Protein AF-A0A7X7F1W3-F1 (afdb_monomer_lite)

Radius of gyration: 32.69 Å; chains: 1; bounding box: 135×84×78 Å

Secondary structure (DSSP, 8-state):
---------PPPPPPP----------------------------------------------------------PPP------PPP---PPP----HHHHHGGGTEEEEES---THHHHTTHHHHHHHHH---EEE--HHHHHHHHHS-STTHHHHHHHHHTT--HHHHHHHHHHHHHHHHHHHHHHHHHHTTTSS-EEEEEPPGGGTT-HHHHHHHHHHHHHHH--TTEEEEEE-SHHHHHHHHHHHHHT--EEEEEE-SHHHHHHHHHHHHHHHHHHHTTT---TT--EEEEEE-HHHHHHHHHHHHHHHHH-STTHHHHHHHTTTHHHHHHHHHHHHHHHHHSHHHHHHHHTTTPPP-EEEEES-S--STTS-TTTTTGGG--TTEEEEE-HHHHHHHHHH------TTSSHHHHHHHHHTHHHHT--HHHHHHHHHHHHHHHHHHHHHHHHHHHHHHHHTT-

Foldseek 3Di:
DDDDDDDDDDDDDDDDDDDDDDDDDDDDDDDDDDDDDDDDDDDDDDDDDDDDDDDDDDDDDDDDDDDDDDDDDDDDDDDDDPPDDDPPDDPPDPQQLQLCLVVQAAAEAAAAFAQVCLVVVVLVCCCVRRVHFEYEYALLRVLCRVVVDCNCQVLLLVCLVVVDALVRSSLVVVLVRQLSQLVSLVVVCVVVLNLTSAYEDEDALVCLQPLVSRLVRLVVSCVSSVHLRYAYEHELDPSRLNNLLQCLLVLGAHEYDLAAALVSLLSNQVSNVNSLVNNVVVVHAALSREYAYAHEAQLLLVLCQVLLVVDLVVDDDCNVVSVLLRPCQRLLRLLVSVVSQCVCCPDPNCVVVVVSNHDHHAYEYPNQAHDDPVDDRRSSPAQQRHRRHYYHDYPVSSVSCSVDNDDDHRSNPPNVSSVSSVVCQVVSVHDSVVSSVVSSVVVSVVRNVSNVSSSVVSVVSSVVSD

pLDDT: mean 84.27, std 24.15, range [27.84, 98.94]

Sequence (466 aa):
MIGADGRRRESPRPTPHPGTTGPRTISRSIARTSPSSHSGNQGESTTETRAESNGPSGRPTASSLSLTEKRRTVRPPKAATSKRPLRERRPPVKVNSLRTLSTFGQSVWLDFIRRGMFASGELQRMIDRDGISGITSNPAIFEKAINGSDDYRDAIQELAAAGKNNLEIYEALVIEDVRTAADFFEPTYFRTEARDGYVSLEVSPRLAHDADGTVDEARRLWGAVDRPNIMIKVPATVAGLSAIETLIAEGINVNVTLLFSLERYRQSAEAYLAGLRRRVKKGLPVERVASVASFFLSRIDTAIDPVLEELIAGGGEKADSAGNVLGKTAVACAKVAYQIYGGVFGVNRFADLAASDAETQRLLWASTSTKNPAYSDVMYVEPLIGPETVNTLPMDTLDAYRDHGSPAARLEQDLDEARRVLDALPELGIDLDEVTRRLEDEGIQKFIDPFDRLLDSLEKHRAAAL

Structure (mmCIF, N/CA/C/O backbone):
data_AF-A0A7X7F1W3-F1
#
_entry.id   AF-A0A7X7F1W3-F1
#
loop_
_atom_site.group_PDB
_atom_site.id
_atom_site.type_symbol
_atom_site.label_atom_id
_atom_site.label_alt_id
_atom_site.label_comp_id
_atom_site.label_asym_id
_atom_site.label_entity_id
_atom_site.label_seq_id
_atom_site.pdbx_PDB_ins_code
_atom_site.Cartn_x
_atom_site.Cartn_y
_atom_site.Cartn_z
_atom_site.occupancy
_atom_site.B_iso_or_equiv
_atom_site.auth_seq_id
_atom_site.auth_comp_id
_atom_site.auth_asym_id
_atom_site.auth_atom_id
_atom_site.pdbx_PDB_model_num
ATOM 1 N N . MET A 1 1 ? -54.681 -16.478 -40.300 1.00 34.94 1 MET A N 1
ATOM 2 C CA . MET A 1 1 ? -55.848 -16.895 -39.488 1.00 34.94 1 MET A CA 1
ATOM 3 C C . MET A 1 1 ? -55.603 -16.429 -38.060 1.00 34.94 1 MET A C 1
ATOM 5 O O . MET A 1 1 ? -54.459 -16.537 -37.661 1.00 34.94 1 MET A O 1
ATOM 9 N N . ILE A 1 2 ? -56.635 -15.901 -37.380 1.00 37.09 2 ILE A N 1
ATOM 10 C CA . ILE A 1 2 ? -56.846 -15.803 -35.910 1.00 37.09 2 ILE A CA 1
ATOM 11 C C . ILE A 1 2 ? -55.592 -15.539 -35.032 1.00 37.09 2 ILE A C 1
ATOM 13 O O . ILE A 1 2 ? -54.713 -16.381 -34.950 1.00 37.09 2 ILE A O 1
ATOM 17 N N . GLY A 1 3 ? -55.473 -14.466 -34.248 1.00 34.34 3 GLY A N 1
ATOM 18 C CA . GLY A 1 3 ? -56.382 -13.349 -33.967 1.00 34.34 3 GLY A CA 1
ATOM 19 C C . GLY A 1 3 ? -56.033 -12.740 -32.599 1.00 34.34 3 GLY A C 1
ATOM 20 O O . GLY A 1 3 ? -55.846 -13.484 -31.643 1.00 34.34 3 GLY A O 1
ATOM 21 N N . ALA A 1 4 ? -55.932 -11.411 -32.498 1.00 36.31 4 ALA A N 1
ATOM 22 C CA . A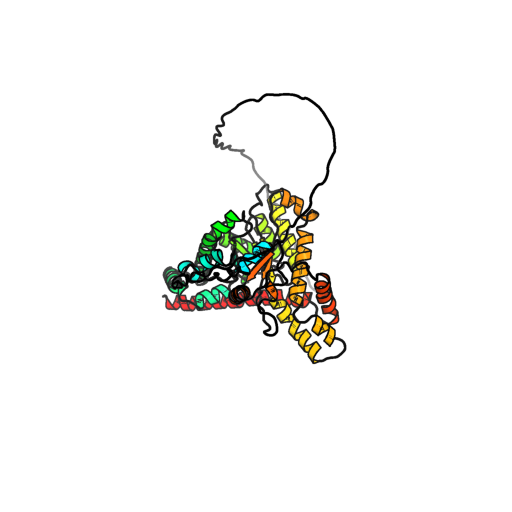LA A 1 4 ? -55.661 -10.715 -31.237 1.00 36.31 4 ALA A CA 1
ATOM 23 C C . ALA A 1 4 ? -56.363 -9.344 -31.213 1.00 36.31 4 ALA A C 1
ATOM 25 O O . ALA A 1 4 ? -55.936 -8.403 -31.877 1.00 36.31 4 ALA A O 1
ATOM 26 N N . ASP A 1 5 ? -57.447 -9.257 -30.443 1.00 43.50 5 ASP A N 1
ATOM 27 C CA . ASP A 1 5 ? -58.094 -8.015 -29.999 1.00 43.50 5 ASP A CA 1
ATOM 28 C C . ASP A 1 5 ? -57.792 -7.846 -28.497 1.00 43.50 5 ASP A C 1
ATOM 30 O O . ASP A 1 5 ? -57.661 -8.849 -27.793 1.00 43.50 5 ASP A O 1
ATOM 34 N N . GLY A 1 6 ? -57.623 -6.619 -27.986 1.00 33.78 6 GLY A N 1
ATOM 35 C CA . GLY A 1 6 ? -57.019 -6.477 -26.649 1.00 33.78 6 GLY A CA 1
ATOM 36 C C . GLY A 1 6 ? -56.830 -5.109 -25.985 1.00 33.78 6 GLY A C 1
ATOM 37 O O . GLY A 1 6 ? -56.220 -5.085 -24.928 1.00 33.78 6 GLY A O 1
ATOM 38 N N . ARG A 1 7 ? -57.394 -4.013 -26.514 1.00 37.34 7 ARG A N 1
ATOM 39 C CA . ARG A 1 7 ? -57.691 -2.740 -25.795 1.00 37.34 7 ARG A CA 1
ATOM 40 C C . ARG A 1 7 ? -56.545 -1.942 -25.126 1.00 37.34 7 ARG A C 1
ATOM 42 O O . ARG A 1 7 ? -55.823 -2.382 -24.242 1.00 37.34 7 ARG A O 1
ATOM 49 N N . ARG A 1 8 ? -56.535 -0.642 -25.443 1.00 41.25 8 ARG A N 1
ATOM 50 C CA . ARG A 1 8 ? -55.786 0.418 -24.743 1.00 41.25 8 ARG A CA 1
ATOM 51 C C . ARG A 1 8 ? -56.217 0.559 -23.273 1.00 41.25 8 ARG A C 1
ATOM 53 O O . ARG A 1 8 ? -57.403 0.433 -22.967 1.00 41.25 8 ARG A O 1
ATOM 60 N N . ARG A 1 9 ? -55.290 0.985 -22.408 1.00 38.06 9 ARG A N 1
ATOM 61 C CA . ARG A 1 9 ? -55.582 1.744 -21.178 1.00 38.06 9 ARG A CA 1
ATOM 62 C C . ARG A 1 9 ? -54.619 2.924 -21.070 1.00 38.06 9 ARG A C 1
ATOM 64 O O . ARG A 1 9 ? -53.421 2.753 -21.262 1.00 38.06 9 ARG A O 1
ATOM 71 N N . GLU A 1 10 ? -55.164 4.102 -20.796 1.00 37.44 10 GLU A N 1
ATOM 72 C CA . GLU A 1 10 ? -54.411 5.347 -20.621 1.00 37.44 10 GLU A CA 1
ATOM 73 C C . GLU A 1 10 ? -54.041 5.569 -19.148 1.00 37.44 10 GLU A C 1
ATOM 75 O O . GLU A 1 10 ? -54.727 5.100 -18.237 1.00 37.44 10 GLU A O 1
ATOM 80 N N . SER A 1 11 ? -52.943 6.290 -18.922 1.00 35.38 11 SER A N 1
ATOM 81 C CA . SER A 1 11 ? -52.395 6.588 -17.596 1.00 35.38 11 SER A CA 1
ATOM 82 C C . SER A 1 11 ? -53.192 7.681 -16.866 1.00 35.38 11 SER A C 1
ATOM 84 O O . SER A 1 11 ? -53.488 8.713 -17.473 1.00 35.38 11 SER A O 1
ATOM 86 N N . PRO A 1 12 ? -53.468 7.552 -15.555 1.00 42.91 12 PRO A N 1
ATOM 87 C CA . PRO A 1 12 ? -54.041 8.641 -14.771 1.00 42.91 12 PRO A CA 1
ATOM 88 C C . PRO A 1 12 ? -52.969 9.677 -14.385 1.00 42.91 12 PRO A C 1
ATOM 90 O O . PRO A 1 12 ? -51.910 9.335 -13.860 1.00 42.91 12 PRO A O 1
ATOM 93 N N . ARG A 1 13 ? -53.265 10.965 -14.602 1.00 40.00 13 ARG A N 1
ATOM 94 C CA . ARG A 1 13 ? -52.515 12.087 -14.005 1.00 40.00 13 ARG A CA 1
ATOM 95 C C . ARG A 1 13 ? -52.931 12.274 -12.535 1.00 40.00 13 ARG A C 1
ATOM 97 O O . ARG A 1 13 ? -54.117 12.116 -12.247 1.00 40.00 13 ARG A O 1
ATOM 104 N N . PRO A 1 14 ? -52.029 12.684 -11.626 1.00 44.28 14 PRO A N 1
ATOM 105 C CA . PRO A 1 14 ? -52.404 13.066 -10.267 1.00 44.28 14 PRO A CA 1
ATOM 106 C C . PRO A 1 14 ? -53.002 14.484 -10.213 1.00 44.28 14 PRO A C 1
ATOM 108 O O . PRO A 1 14 ? -52.581 15.387 -10.939 1.00 44.28 14 PRO A O 1
ATOM 111 N N . THR A 1 15 ? -53.975 14.684 -9.324 1.00 41.62 15 THR A N 1
ATOM 112 C CA . THR A 1 15 ? -54.612 15.977 -9.020 1.00 41.62 15 THR A CA 1
ATOM 113 C C . THR A 1 15 ? -53.850 16.758 -7.936 1.00 41.62 15 THR A C 1
ATOM 115 O O . THR A 1 15 ? -53.389 16.135 -6.979 1.00 41.62 15 THR A O 1
ATOM 118 N N . PRO A 1 16 ? -53.750 18.100 -8.014 1.00 47.12 16 PRO A N 1
ATOM 119 C CA . PRO A 1 16 ? -53.090 18.933 -7.002 1.00 47.12 16 PRO A CA 1
ATOM 120 C C . PRO A 1 16 ? -54.060 19.501 -5.945 1.00 47.12 16 PRO A C 1
ATOM 122 O O . PRO A 1 16 ? -55.249 19.615 -6.231 1.00 47.12 16 PRO A O 1
ATOM 125 N N . HIS A 1 17 ? -53.515 19.911 -4.781 1.00 36.72 17 HIS A N 1
ATOM 126 C CA . HIS A 1 17 ? -53.921 21.005 -3.850 1.00 36.72 17 HIS A CA 1
ATOM 127 C C . HIS A 1 17 ? -53.679 20.637 -2.360 1.00 36.72 17 HIS A C 1
ATOM 129 O O . HIS A 1 17 ? -53.724 19.453 -2.037 1.00 36.72 17 HIS A O 1
ATOM 135 N N . PRO A 1 18 ? -53.546 21.604 -1.416 1.00 44.59 18 PRO A N 1
ATOM 136 C CA . PRO A 1 18 ? -53.072 22.993 -1.553 1.00 44.59 18 PRO A CA 1
ATOM 137 C C . PRO A 1 18 ? -52.084 23.474 -0.446 1.00 44.59 18 PRO A C 1
ATOM 139 O O . PRO A 1 18 ? -52.098 23.004 0.683 1.00 44.59 18 PRO A O 1
ATOM 142 N N . GLY A 1 19 ? -51.325 24.536 -0.748 1.00 30.75 19 GLY A N 1
ATOM 143 C CA . GLY A 1 19 ? -51.263 25.751 0.095 1.00 30.75 19 GLY A CA 1
ATOM 144 C C . GLY A 1 19 ? -50.607 25.757 1.495 1.00 30.75 19 GLY A C 1
ATOM 145 O O . GLY A 1 19 ? -51.293 25.653 2.501 1.00 30.75 19 GLY A O 1
ATOM 146 N N . THR A 1 20 ? -49.327 26.155 1.531 1.00 34.41 20 THR A N 1
ATOM 147 C CA . THR A 1 20 ? -48.763 27.246 2.381 1.00 34.41 20 THR A CA 1
ATOM 148 C C . THR A 1 20 ? -48.999 27.320 3.905 1.00 34.41 20 THR A C 1
ATOM 150 O O . THR A 1 20 ? -50.070 27.724 4.342 1.00 34.41 20 THR A O 1
ATOM 153 N N . THR A 1 21 ? -47.893 27.303 4.670 1.00 34.62 21 THR A N 1
ATOM 154 C CA . THR A 1 21 ? -47.527 28.393 5.617 1.00 34.62 21 THR A CA 1
ATOM 155 C C . THR A 1 21 ? -46.001 28.533 5.738 1.00 34.62 21 THR A C 1
ATOM 157 O O . THR A 1 21 ? -45.282 27.547 5.604 1.00 34.62 21 THR A O 1
ATOM 160 N N . GLY A 1 22 ? -45.522 29.764 5.958 1.00 34.25 22 GLY A N 1
ATOM 161 C CA . GLY A 1 22 ? -44.103 30.152 5.944 1.00 34.25 22 GLY A CA 1
ATOM 162 C C . GLY A 1 22 ? -43.321 29.974 7.265 1.00 34.25 22 GLY A C 1
ATOM 163 O O . GLY A 1 22 ? -43.732 29.211 8.138 1.00 34.25 22 GLY A O 1
ATOM 164 N N . PRO A 1 23 ? -42.156 30.640 7.401 1.00 39.59 23 PRO A N 1
ATOM 165 C CA . PRO A 1 23 ? -41.025 30.128 8.179 1.00 39.59 23 PRO A CA 1
ATOM 166 C C . PRO A 1 23 ? -41.044 30.477 9.674 1.00 39.59 23 PRO A C 1
ATOM 168 O O . PRO A 1 23 ? -41.574 31.508 10.088 1.00 39.59 23 PRO A O 1
ATOM 171 N N . ARG A 1 24 ? -40.335 29.669 10.476 1.00 34.28 24 ARG A N 1
ATOM 172 C CA . ARG A 1 24 ? -39.899 30.038 11.831 1.00 34.28 24 ARG A CA 1
ATOM 173 C C . ARG A 1 24 ? -38.378 30.113 11.930 1.00 34.28 24 ARG A C 1
ATOM 175 O O . ARG A 1 24 ? -37.679 29.108 11.876 1.00 34.28 24 ARG A O 1
ATOM 182 N N . THR A 1 25 ? -37.902 31.334 12.128 1.00 32.28 25 THR A N 1
ATOM 183 C CA . THR A 1 25 ? -36.566 31.684 12.610 1.00 32.28 25 THR A CA 1
ATOM 184 C C . THR A 1 25 ? -36.301 31.078 13.989 1.00 32.28 25 THR A C 1
ATOM 186 O O . THR A 1 25 ? -37.137 31.194 14.884 1.00 32.28 25 THR A O 1
ATOM 189 N N . ILE A 1 26 ? -35.099 30.534 14.202 1.00 33.91 26 ILE A N 1
ATOM 190 C CA . ILE A 1 26 ? -34.521 30.366 15.541 1.00 33.91 26 ILE A CA 1
ATOM 191 C C . ILE A 1 26 ? -33.103 30.933 15.519 1.00 33.91 26 ILE A C 1
ATOM 193 O O . ILE A 1 26 ? -32.175 30.322 14.994 1.00 33.91 26 ILE A O 1
ATOM 197 N N . SER A 1 27 ? -32.941 32.111 16.117 1.00 29.16 27 SER A N 1
ATOM 198 C CA . SER A 1 27 ? -31.628 32.647 16.466 1.00 29.16 27 SER A CA 1
ATOM 199 C C . SER A 1 27 ? -31.025 31.843 17.616 1.00 29.16 27 SER A C 1
ATOM 201 O O . SER A 1 27 ? -31.691 31.612 18.626 1.00 29.16 27 SER A O 1
ATOM 203 N N . ARG A 1 28 ? -29.728 31.535 17.539 1.00 33.59 28 ARG A N 1
ATOM 204 C CA . ARG A 1 28 ? -28.888 31.389 18.734 1.00 33.59 28 ARG A CA 1
ATOM 205 C C . ARG A 1 28 ? -27.638 32.241 18.579 1.00 33.59 28 ARG A C 1
ATOM 207 O O . ARG A 1 28 ? -26.814 32.008 17.704 1.00 33.59 28 ARG A O 1
ATOM 214 N N . SER A 1 29 ? -27.533 33.249 19.435 1.00 29.84 29 SER A N 1
ATOM 215 C CA . SER A 1 29 ? -26.351 34.088 19.581 1.00 29.84 29 SER A CA 1
ATOM 216 C C . SER A 1 29 ? -25.276 33.352 20.376 1.00 29.84 29 SER A C 1
ATOM 218 O O . SER A 1 29 ? -25.568 32.845 21.459 1.00 29.84 29 SER A O 1
ATOM 220 N N . ILE A 1 30 ? -24.030 33.397 19.913 1.00 34.41 30 ILE A N 1
ATOM 221 C CA . ILE A 1 30 ? -22.860 33.205 20.774 1.00 34.41 30 ILE A CA 1
ATOM 222 C C . ILE A 1 30 ? -21.994 34.452 20.619 1.00 34.41 30 ILE A C 1
ATOM 224 O O . ILE A 1 30 ? -21.625 34.834 19.509 1.00 34.41 30 ILE A O 1
ATOM 228 N N . ALA A 1 31 ? -21.744 35.128 21.737 1.00 29.73 31 ALA A N 1
ATOM 229 C CA . ALA A 1 31 ? -21.010 36.382 21.761 1.00 29.73 31 ALA A CA 1
ATOM 230 C C . ALA A 1 31 ? -19.517 36.153 21.480 1.00 29.73 31 ALA A C 1
ATOM 232 O O . ALA A 1 31 ? -18.901 35.261 22.061 1.00 29.73 31 ALA A O 1
ATOM 233 N N . ARG A 1 32 ? -18.923 37.011 20.645 1.00 31.98 32 ARG A N 1
ATOM 234 C CA . ARG A 1 32 ? -17.473 37.229 20.611 1.00 31.98 32 ARG A CA 1
ATOM 235 C C . ARG A 1 32 ? -17.176 38.578 21.251 1.00 31.98 32 ARG A C 1
ATOM 237 O O . ARG A 1 32 ? -17.571 39.611 20.719 1.00 31.98 32 ARG A O 1
ATOM 244 N N . THR A 1 33 ? -16.474 38.563 22.377 1.00 33.22 33 THR A N 1
ATOM 245 C CA . THR A 1 33 ? -15.883 39.758 22.985 1.00 33.22 33 THR A CA 1
ATOM 246 C C . THR A 1 33 ? -14.447 39.915 22.500 1.00 33.22 33 THR A C 1
ATOM 248 O O . THR A 1 33 ? -13.577 39.138 22.889 1.00 33.22 33 THR A O 1
ATOM 251 N N . SER A 1 34 ? -14.196 40.933 21.683 1.00 36.16 34 SER A N 1
ATOM 252 C CA . SER A 1 34 ? -12.847 41.461 21.449 1.00 36.16 34 SER A CA 1
ATOM 253 C C . SER A 1 34 ? -12.527 42.545 22.481 1.00 36.16 34 SER A C 1
ATOM 255 O O . SER A 1 34 ? -13.442 43.231 22.941 1.00 36.16 34 SER A O 1
ATOM 257 N N . PRO A 1 35 ? -11.237 42.798 22.744 1.00 43.53 35 PRO A N 1
ATOM 258 C CA . PRO A 1 35 ? -10.772 44.154 23.010 1.00 43.53 35 PRO A CA 1
ATOM 259 C C . PRO A 1 35 ? -9.882 44.679 21.874 1.00 43.53 35 PRO A C 1
ATOM 261 O O . PRO A 1 35 ? -8.905 44.057 21.466 1.00 43.53 35 PRO A O 1
ATOM 264 N N . SER A 1 36 ? -10.225 45.877 21.409 1.00 33.06 36 SER A N 1
ATOM 265 C CA . SER A 1 36 ? -9.311 46.900 20.882 1.00 33.06 36 SER A CA 1
ATOM 266 C C . SER A 1 36 ? -8.191 47.220 21.898 1.00 33.06 36 SER A C 1
ATOM 268 O O . SER A 1 36 ? -8.363 46.935 23.079 1.00 33.06 36 SER A O 1
ATOM 270 N N . SER A 1 37 ? -7.068 47.877 21.604 1.00 33.66 37 SER A N 1
ATOM 271 C CA . SER A 1 37 ? -6.526 48.590 20.426 1.00 33.66 37 SER A CA 1
ATOM 272 C C . SER A 1 37 ? -5.059 48.950 20.739 1.00 33.66 37 SER A C 1
ATOM 274 O O . SER A 1 37 ? -4.692 48.944 21.912 1.00 33.66 37 SER A O 1
ATOM 276 N N . HIS A 1 38 ? -4.260 49.372 19.749 1.00 33.12 38 HIS A N 1
ATOM 277 C CA . HIS A 1 38 ? -3.656 50.723 19.732 1.00 33.12 38 HIS A CA 1
ATOM 278 C C . HIS A 1 38 ? -2.926 51.025 18.408 1.00 33.12 38 HIS A C 1
ATOM 280 O O . HIS A 1 38 ? -2.287 50.163 17.812 1.00 33.12 38 HIS A O 1
ATOM 286 N N . SER A 1 39 ? -3.036 52.281 17.971 1.00 32.50 39 SER A N 1
ATOM 287 C CA . SER A 1 39 ? -2.170 52.952 16.988 1.00 32.50 39 SER A CA 1
ATOM 288 C C . SER A 1 39 ? -0.695 52.913 17.432 1.00 32.50 39 SER A C 1
ATOM 290 O O . SER A 1 39 ? -0.427 52.881 18.627 1.00 32.50 39 SER A O 1
ATOM 292 N N . GLY A 1 40 ? 0.323 52.947 16.570 1.00 28.42 40 GLY A N 1
ATOM 293 C CA . GLY A 1 40 ? 0.385 53.487 15.210 1.00 28.42 40 GLY A CA 1
ATOM 294 C C . GLY A 1 40 ? 1.196 54.788 15.216 1.00 28.42 40 GLY A C 1
ATOM 295 O O . GLY A 1 40 ? 0.806 55.733 15.895 1.00 28.42 40 GLY A O 1
ATOM 296 N N . ASN A 1 41 ? 2.310 54.845 14.477 1.00 32.50 41 ASN A N 1
ATOM 297 C CA . ASN A 1 41 ? 2.995 56.100 14.156 1.00 32.50 41 ASN A CA 1
ATOM 298 C C . ASN A 1 41 ? 3.793 55.983 12.845 1.00 32.50 41 ASN A C 1
ATOM 300 O O . ASN A 1 41 ? 4.260 54.899 12.498 1.00 32.50 41 ASN A O 1
ATOM 304 N N . GLN A 1 42 ? 3.925 57.099 12.129 1.00 33.19 42 GLN A N 1
ATOM 305 C CA . GLN A 1 42 ? 4.682 57.227 10.880 1.00 33.19 42 GLN A CA 1
ATOM 306 C C . GLN A 1 42 ? 6.111 57.737 11.146 1.00 33.19 42 GLN A C 1
ATOM 308 O O . GLN A 1 42 ? 6.392 58.291 12.208 1.00 33.19 42 GLN A O 1
ATOM 313 N N . GLY A 1 43 ? 6.998 57.593 10.159 1.00 29.98 43 GLY A N 1
ATOM 314 C CA . GLY A 1 43 ? 8.331 58.200 10.147 1.00 29.98 43 GLY A CA 1
ATOM 315 C C . GLY A 1 43 ? 8.989 58.020 8.779 1.00 29.98 43 GLY A C 1
ATOM 316 O O . GLY A 1 43 ? 9.235 56.892 8.360 1.00 29.98 43 GLY A O 1
ATOM 317 N N . GLU A 1 44 ? 9.213 59.118 8.060 1.00 32.53 44 GLU A N 1
ATOM 318 C CA . GLU A 1 44 ? 9.713 59.121 6.680 1.00 32.53 44 GLU A CA 1
ATOM 319 C C . GLU A 1 44 ? 11.252 59.091 6.580 1.00 32.53 44 GLU A C 1
ATOM 321 O O . GLU A 1 44 ? 11.953 59.604 7.445 1.00 32.53 44 GLU A O 1
ATOM 326 N N . SER A 1 45 ? 11.733 58.544 5.456 1.00 29.47 45 SER A N 1
ATOM 327 C CA . SER A 1 45 ? 12.850 59.017 4.611 1.00 29.47 45 SER A CA 1
ATOM 328 C C . SER A 1 45 ? 14.159 59.562 5.222 1.00 29.47 45 SER A C 1
ATOM 330 O O . SER A 1 45 ? 14.194 60.608 5.865 1.00 29.47 45 SER A O 1
ATOM 332 N N . THR A 1 46 ? 15.289 58.989 4.783 1.00 31.62 46 THR A N 1
ATOM 333 C CA . THR A 1 46 ? 16.373 59.766 4.129 1.00 31.62 46 THR A CA 1
ATOM 334 C C . THR A 1 46 ? 17.297 58.866 3.290 1.00 31.62 46 THR A C 1
ATOM 336 O O . THR A 1 46 ? 17.346 57.653 3.486 1.00 31.62 46 THR A O 1
ATOM 339 N N . THR A 1 47 ? 17.974 59.458 2.301 1.00 31.52 47 THR A N 1
ATOM 340 C CA . THR A 1 47 ? 18.774 58.815 1.239 1.00 31.52 47 THR A CA 1
ATOM 341 C C . THR A 1 47 ? 20.296 58.754 1.502 1.00 31.52 47 THR A C 1
ATOM 343 O O . THR A 1 47 ? 20.802 59.407 2.410 1.00 31.52 47 THR A O 1
ATOM 346 N N . GLU A 1 48 ? 20.999 58.028 0.603 1.00 30.73 48 GLU A N 1
ATOM 347 C CA . GLU A 1 48 ? 22.449 58.082 0.256 1.00 30.73 48 GLU A CA 1
ATOM 348 C C . GLU A 1 48 ? 23.482 57.416 1.209 1.00 30.73 48 GLU A C 1
ATOM 350 O O . GLU A 1 48 ? 23.191 57.153 2.367 1.00 30.73 48 GLU A O 1
ATOM 355 N N . THR A 1 49 ? 24.697 57.015 0.772 1.00 30.38 49 THR A N 1
ATOM 356 C CA . THR A 1 49 ? 25.394 57.143 -0.544 1.00 30.38 49 THR A CA 1
ATOM 357 C C . THR A 1 49 ? 26.095 55.823 -0.986 1.00 30.38 49 THR A C 1
ATOM 359 O O . THR A 1 49 ? 26.114 54.835 -0.257 1.00 30.38 49 THR A O 1
ATOM 362 N N . ARG A 1 50 ? 26.689 55.793 -2.195 1.00 30.58 50 ARG A N 1
ATOM 363 C CA . ARG A 1 50 ? 27.623 54.759 -2.727 1.00 30.58 50 ARG A CA 1
ATOM 364 C C . ARG A 1 50 ? 29.088 54.981 -2.291 1.00 30.58 50 ARG A C 1
ATOM 366 O O . ARG A 1 50 ? 29.443 56.131 -2.055 1.00 30.58 50 ARG A O 1
ATOM 373 N N . ALA A 1 51 ? 29.905 53.912 -2.406 1.00 29.97 51 ALA A N 1
ATOM 374 C CA . ALA A 1 51 ? 31.342 53.824 -2.808 1.00 29.97 51 ALA A CA 1
ATOM 375 C C . ALA A 1 51 ? 32.191 52.991 -1.816 1.00 29.97 51 ALA A C 1
ATOM 377 O O . ALA A 1 51 ? 31.951 53.064 -0.620 1.00 29.97 51 ALA A O 1
ATOM 378 N N . GLU A 1 52 ? 33.260 52.257 -2.142 1.00 30.61 52 GLU A N 1
ATOM 379 C CA . GLU A 1 52 ? 33.761 51.494 -3.302 1.00 30.61 52 GLU A CA 1
ATOM 380 C C . GLU A 1 52 ? 35.087 50.813 -2.840 1.00 30.61 52 GLU A C 1
ATOM 382 O O . GLU A 1 52 ? 35.794 51.355 -1.997 1.00 30.61 52 GLU A O 1
ATOM 387 N N . SER A 1 53 ? 35.396 49.620 -3.368 1.00 30.20 53 SER A N 1
ATOM 388 C CA . SER A 1 53 ? 36.715 48.935 -3.485 1.00 30.20 53 SER A CA 1
ATOM 389 C C . SER A 1 53 ? 37.935 49.273 -2.582 1.00 30.20 53 SER A C 1
ATOM 391 O O . SER A 1 53 ? 38.455 50.385 -2.630 1.00 30.20 53 SER A O 1
ATOM 393 N N . ASN A 1 54 ? 38.569 48.238 -1.987 1.00 32.09 54 ASN A N 1
ATOM 394 C CA . ASN A 1 54 ? 39.923 47.745 -2.373 1.00 32.09 54 ASN A CA 1
ATOM 395 C C . ASN A 1 54 ? 40.466 46.599 -1.472 1.00 32.09 54 ASN A C 1
ATOM 397 O O . ASN A 1 54 ? 40.235 46.578 -0.267 1.00 32.09 54 ASN A O 1
ATOM 401 N N . GLY A 1 55 ? 41.239 45.669 -2.057 1.00 27.84 55 GLY A N 1
ATOM 402 C CA . GLY A 1 55 ? 42.192 44.770 -1.357 1.00 27.84 55 GLY A CA 1
ATOM 403 C C . GLY A 1 55 ? 43.646 45.128 -1.740 1.00 27.84 55 GLY A C 1
ATOM 404 O O . GLY A 1 55 ? 43.841 46.255 -2.194 1.00 27.84 55 GLY A O 1
ATOM 405 N N . PRO A 1 56 ? 44.658 44.220 -1.698 1.00 50.75 56 PRO A N 1
ATOM 406 C CA . PRO A 1 56 ? 44.682 42.841 -1.171 1.00 50.75 56 PRO A CA 1
ATOM 407 C C . PRO A 1 56 ? 46.001 42.434 -0.418 1.00 50.75 56 PRO A C 1
ATOM 409 O O . PRO A 1 56 ? 46.947 43.206 -0.314 1.00 50.75 56 PRO A O 1
ATOM 412 N N . SER A 1 57 ? 46.121 41.137 -0.067 1.00 31.44 57 SER A N 1
ATOM 413 C CA . SER A 1 57 ? 47.373 40.323 0.030 1.00 31.44 57 SER A CA 1
ATOM 414 C C . SER A 1 57 ? 48.350 40.456 1.230 1.00 31.44 57 SER A C 1
ATOM 416 O O . SER A 1 57 ? 48.521 41.526 1.799 1.00 31.44 57 SER A O 1
ATOM 418 N N . GLY A 1 58 ? 49.049 39.349 1.575 1.00 29.70 58 GLY A N 1
ATOM 419 C CA . GLY A 1 58 ? 50.280 39.377 2.403 1.00 29.70 58 GLY A CA 1
ATOM 420 C C . GLY A 1 58 ? 50.560 38.197 3.369 1.00 29.70 58 GLY A C 1
ATOM 421 O O . GLY A 1 58 ? 50.258 38.273 4.554 1.00 29.70 58 GLY A O 1
ATOM 422 N N . ARG A 1 59 ? 51.244 37.140 2.902 1.00 33.75 59 ARG A N 1
ATOM 423 C CA . ARG A 1 59 ? 52.054 36.151 3.678 1.00 33.75 59 ARG A CA 1
ATOM 424 C C . ARG A 1 59 ? 53.374 35.980 2.896 1.00 33.75 59 ARG A C 1
ATOM 426 O O . ARG A 1 59 ? 53.267 36.076 1.671 1.00 33.75 59 ARG A O 1
ATOM 433 N N . PRO A 1 60 ? 54.570 35.713 3.491 1.00 46.34 60 PRO A N 1
ATOM 434 C CA . PRO A 1 60 ? 54.918 34.329 3.906 1.00 46.34 60 PRO A CA 1
ATOM 435 C C . PRO A 1 60 ? 56.092 34.114 4.929 1.00 46.34 60 PRO A C 1
ATOM 437 O O . PRO A 1 60 ? 56.839 35.030 5.240 1.00 46.34 60 PRO A O 1
ATOM 440 N N . THR A 1 61 ? 56.321 32.836 5.316 1.00 33.94 61 THR A N 1
ATOM 441 C CA . THR A 1 61 ? 57.627 32.166 5.666 1.00 33.94 61 THR A CA 1
ATOM 442 C C . THR A 1 61 ? 58.541 32.689 6.808 1.00 33.94 61 THR A C 1
ATOM 444 O O . THR A 1 61 ? 58.374 33.798 7.283 1.00 33.94 61 THR A O 1
ATOM 447 N N . ALA A 1 62 ? 59.620 32.001 7.233 1.00 32.12 62 ALA A N 1
ATOM 448 C CA . ALA A 1 62 ? 59.845 30.598 7.670 1.00 32.12 62 ALA A CA 1
ATOM 449 C C . ALA A 1 62 ? 61.335 30.390 8.083 1.00 32.12 62 ALA A C 1
ATOM 451 O O . ALA A 1 62 ? 62.212 31.011 7.498 1.00 32.12 62 ALA A O 1
ATOM 452 N N . SER A 1 63 ? 61.606 29.407 8.962 1.00 29.89 63 SER A N 1
ATOM 453 C CA . SER A 1 63 ? 62.906 28.714 9.181 1.00 29.89 63 SER A CA 1
ATOM 454 C C . SER A 1 63 ? 64.081 29.422 9.896 1.00 29.89 63 SER A C 1
ATOM 456 O O . SER A 1 63 ? 64.603 30.427 9.424 1.00 29.89 63 SER A O 1
ATOM 458 N N . SER A 1 64 ? 64.628 28.759 10.930 1.00 33.06 64 SER A N 1
ATOM 459 C CA . SER A 1 64 ? 66.087 28.607 11.103 1.00 33.06 64 SER A CA 1
ATOM 460 C C . SER A 1 64 ? 66.478 27.343 11.905 1.00 33.06 64 SER A C 1
ATOM 462 O O . SER A 1 64 ? 65.916 27.018 12.949 1.00 33.06 64 SER A O 1
ATOM 464 N N . LEU A 1 65 ? 67.458 26.616 11.360 1.00 30.92 65 LEU A N 1
ATOM 465 C CA . LEU A 1 65 ? 68.258 25.514 11.936 1.00 30.92 65 LEU A CA 1
ATOM 466 C C . LEU A 1 65 ? 69.429 26.116 12.771 1.00 30.92 65 LEU A C 1
ATOM 468 O O . LEU A 1 65 ? 69.678 27.308 12.633 1.00 30.92 65 LEU A O 1
ATOM 472 N N . SER A 1 66 ? 70.291 25.438 13.550 1.00 28.06 66 SER A N 1
ATOM 473 C CA . SER A 1 66 ? 70.364 24.132 14.255 1.00 28.06 66 SER A CA 1
ATOM 474 C C . SER A 1 66 ? 71.723 24.067 15.019 1.00 28.06 66 SER A C 1
ATOM 476 O O . SER A 1 66 ? 72.578 24.903 14.742 1.00 28.06 66 SER A O 1
ATOM 478 N N . LEU A 1 67 ? 71.967 23.032 15.855 1.00 31.09 67 LEU A N 1
ATOM 479 C CA . LEU A 1 67 ? 73.281 22.637 16.453 1.00 31.09 67 LEU A CA 1
ATOM 480 C C . LEU A 1 67 ? 73.826 23.573 17.581 1.00 31.09 67 LEU A C 1
ATOM 482 O O . LEU A 1 67 ? 73.521 24.756 17.607 1.00 31.09 67 LEU A O 1
ATOM 486 N N . THR A 1 68 ? 74.603 23.141 18.595 1.00 32.31 68 THR A N 1
ATOM 487 C CA . THR A 1 68 ? 75.321 21.861 18.833 1.00 32.31 68 THR A CA 1
ATOM 488 C C . THR A 1 68 ? 75.419 21.493 20.339 1.00 32.31 68 THR A C 1
ATOM 490 O O . THR A 1 68 ? 75.100 22.285 21.218 1.00 32.31 68 THR A O 1
ATOM 493 N N . GLU A 1 69 ? 75.877 20.268 20.616 1.00 33.88 69 GLU A N 1
ATOM 494 C CA . GLU A 1 69 ? 75.940 19.521 21.888 1.00 33.88 69 GLU A CA 1
ATOM 495 C C . GLU A 1 69 ? 76.611 20.156 23.131 1.00 33.88 69 GLU A C 1
ATOM 497 O O . GLU A 1 69 ? 77.609 20.871 23.045 1.00 33.88 69 GLU A O 1
ATOM 502 N N . LYS A 1 70 ? 76.220 19.642 24.316 1.00 34.94 70 LYS A N 1
ATOM 503 C CA . LYS A 1 70 ? 77.183 19.164 25.335 1.00 34.94 70 LYS A CA 1
ATOM 504 C C . LYS A 1 70 ? 76.594 18.060 26.230 1.00 34.94 70 LYS A C 1
ATOM 506 O O . LYS A 1 70 ? 75.581 18.254 26.896 1.00 34.94 70 LYS A O 1
ATOM 511 N N . ARG A 1 71 ? 77.253 16.895 26.279 1.00 33.38 71 ARG A N 1
ATOM 512 C CA . ARG A 1 71 ? 76.892 15.764 27.159 1.00 33.38 71 ARG A CA 1
ATOM 513 C C . ARG A 1 71 ? 77.210 16.055 28.632 1.00 33.38 71 ARG A C 1
ATOM 515 O O . ARG A 1 71 ? 78.340 16.417 28.950 1.00 33.38 71 ARG A O 1
ATOM 522 N N . ARG A 1 72 ? 76.299 15.689 29.542 1.00 35.50 72 ARG A N 1
ATOM 523 C CA . ARG A 1 72 ? 76.649 15.167 30.878 1.00 35.50 72 ARG A CA 1
ATOM 524 C C . ARG A 1 72 ? 75.605 14.151 31.344 1.00 35.50 72 ARG A C 1
ATOM 526 O O . ARG A 1 72 ? 74.410 14.412 31.312 1.00 35.50 72 ARG A O 1
ATOM 533 N N . THR A 1 73 ? 76.071 12.969 31.729 1.00 34.56 73 THR A N 1
ATOM 534 C CA . THR A 1 73 ? 75.241 11.818 32.103 1.00 34.56 73 THR A CA 1
ATOM 535 C C . THR A 1 73 ? 74.837 11.865 33.573 1.00 34.56 73 THR A C 1
ATOM 537 O O . THR A 1 73 ? 75.704 11.818 34.443 1.00 34.56 73 THR A O 1
ATOM 540 N N . VAL A 1 74 ? 73.532 11.841 33.850 1.00 39.62 74 VAL A N 1
ATOM 541 C CA . VAL A 1 74 ? 72.964 11.535 35.172 1.00 39.62 74 VAL A CA 1
ATOM 542 C C . VAL A 1 74 ? 71.892 10.461 34.973 1.00 39.62 74 VAL A C 1
ATOM 544 O O . VAL A 1 74 ? 71.020 10.614 34.121 1.00 39.62 74 VAL A O 1
ATOM 547 N N . ARG A 1 75 ? 71.975 9.347 35.712 1.00 40.06 75 ARG A N 1
ATOM 548 C CA . ARG A 1 75 ? 70.975 8.264 35.665 1.00 40.06 75 ARG A CA 1
ATOM 549 C C . ARG A 1 75 ? 69.721 8.671 36.457 1.00 40.06 75 ARG A C 1
ATOM 551 O O . ARG A 1 75 ? 69.862 8.907 37.655 1.00 40.06 75 ARG A O 1
ATOM 558 N N . PRO A 1 76 ? 68.514 8.684 35.864 1.00 40.12 76 PRO A N 1
ATOM 559 C CA . PRO A 1 76 ? 67.271 8.775 36.625 1.00 40.12 76 PRO A CA 1
ATOM 560 C C . PRO A 1 76 ? 66.847 7.392 37.171 1.00 40.12 76 PRO A C 1
ATOM 562 O O . PRO A 1 76 ? 67.245 6.360 36.617 1.00 40.12 76 PRO A O 1
ATOM 565 N N . PRO A 1 77 ? 66.041 7.338 38.248 1.00 41.38 77 PRO A N 1
ATOM 566 C CA . PRO A 1 77 ? 65.521 6.089 38.802 1.00 41.38 77 PRO A CA 1
ATOM 567 C C . PRO A 1 77 ? 64.453 5.449 37.897 1.00 41.38 77 PRO A C 1
ATOM 569 O O . PRO A 1 77 ? 63.843 6.108 37.055 1.00 41.38 77 PRO A O 1
ATOM 572 N N . LYS A 1 78 ? 64.213 4.144 38.084 1.00 40.31 78 LYS A N 1
ATOM 573 C CA . LYS A 1 78 ? 63.233 3.364 37.309 1.00 40.31 78 LYS A CA 1
ATOM 574 C C . LYS A 1 78 ? 61.814 3.920 37.490 1.00 40.31 78 LYS A C 1
ATOM 576 O O . LYS A 1 78 ? 61.215 3.746 38.547 1.00 40.31 78 LYS A O 1
ATOM 581 N N . ALA A 1 79 ? 61.257 4.517 36.439 1.00 41.06 79 ALA A N 1
ATOM 582 C CA . ALA A 1 79 ? 59.842 4.868 36.391 1.00 41.06 79 ALA A CA 1
ATOM 583 C C . ALA A 1 79 ? 58.977 3.603 36.268 1.00 41.06 79 ALA A C 1
ATOM 585 O O . ALA A 1 79 ? 59.132 2.821 35.329 1.00 41.06 79 ALA A O 1
ATOM 586 N N . ALA A 1 80 ? 58.046 3.411 37.204 1.00 41.69 80 ALA A N 1
ATOM 587 C CA . ALA A 1 80 ? 57.026 2.377 37.098 1.00 41.69 80 ALA A CA 1
ATOM 588 C C . ALA A 1 80 ? 56.023 2.754 35.993 1.00 41.69 80 ALA A C 1
ATOM 590 O O . ALA A 1 80 ? 55.344 3.778 36.074 1.00 41.69 80 ALA A O 1
ATOM 591 N N . THR A 1 81 ? 55.920 1.929 34.951 1.00 38.09 81 THR A N 1
ATOM 592 C CA . THR A 1 81 ? 54.992 2.154 33.836 1.00 38.09 81 THR A CA 1
ATOM 593 C C . THR A 1 81 ? 53.556 1.844 34.251 1.00 38.09 81 THR A C 1
ATOM 595 O O . THR A 1 81 ? 53.069 0.728 34.057 1.00 38.09 81 THR A O 1
ATOM 598 N N . SER A 1 82 ? 52.858 2.847 34.786 1.00 40.56 82 SER A N 1
ATOM 599 C CA . SER A 1 82 ? 51.399 2.817 34.899 1.00 40.56 82 SER A CA 1
ATOM 600 C C . SER A 1 82 ? 50.788 2.820 33.496 1.00 40.56 82 SER A C 1
ATOM 602 O O . SER A 1 82 ? 50.713 3.855 32.828 1.00 40.56 82 SER A O 1
ATOM 604 N N . LYS A 1 83 ? 50.373 1.640 33.021 1.00 43.97 83 LYS A N 1
ATOM 605 C CA . LYS A 1 83 ? 49.569 1.511 31.804 1.00 43.97 83 LYS A CA 1
ATOM 606 C C . LYS A 1 83 ? 48.170 2.059 32.094 1.00 43.97 83 LYS A C 1
ATOM 608 O O . LYS A 1 83 ? 47.292 1.317 32.524 1.00 43.97 83 LYS A O 1
ATOM 613 N N . ARG A 1 84 ? 47.943 3.351 31.824 1.00 44.56 84 ARG A N 1
ATOM 614 C CA . ARG A 1 84 ? 46.576 3.842 31.583 1.00 44.56 84 ARG A CA 1
ATOM 615 C C . ARG A 1 84 ? 45.967 2.976 30.469 1.00 44.56 84 ARG A C 1
ATOM 617 O O . ARG A 1 84 ? 46.632 2.822 29.442 1.00 44.56 84 ARG A O 1
ATOM 624 N N . PRO A 1 85 ? 44.752 2.421 30.632 1.00 42.41 85 PRO A N 1
ATOM 625 C CA . PRO A 1 85 ? 44.099 1.709 29.543 1.00 42.41 85 PRO A CA 1
ATOM 626 C C . PRO A 1 85 ? 43.953 2.657 28.354 1.00 42.41 85 PRO A C 1
ATOM 628 O O . PRO A 1 85 ? 43.564 3.816 28.539 1.00 42.41 85 PRO A O 1
ATOM 631 N N . LEU A 1 86 ? 44.241 2.182 27.138 1.00 49.06 86 LEU A N 1
ATOM 632 C CA . LEU A 1 86 ? 43.747 2.890 25.964 1.00 49.06 86 LEU A CA 1
ATOM 633 C C . LEU A 1 86 ? 42.227 2.928 26.088 1.00 49.06 86 LEU A C 1
ATOM 635 O O . LEU A 1 86 ? 41.587 1.892 26.250 1.00 49.06 86 LEU A O 1
ATOM 639 N N . ARG A 1 87 ? 41.660 4.133 26.041 1.00 49.78 87 ARG A N 1
ATOM 640 C CA . ARG A 1 87 ? 40.215 4.317 25.993 1.00 49.78 87 ARG A CA 1
ATOM 641 C C . ARG A 1 87 ? 39.750 3.700 24.680 1.00 49.78 87 ARG A C 1
ATOM 643 O O . ARG A 1 87 ? 39.996 4.289 23.627 1.00 49.78 87 ARG A O 1
ATOM 650 N N . GLU A 1 88 ? 39.153 2.513 24.752 1.00 45.75 88 GLU A N 1
ATOM 651 C CA . GLU A 1 88 ? 38.606 1.831 23.584 1.00 45.75 88 GLU A CA 1
ATOM 652 C C . GLU A 1 88 ? 37.743 2.825 22.811 1.00 45.75 88 GLU A C 1
ATOM 654 O O . GLU A 1 88 ? 36.834 3.461 23.362 1.00 45.75 88 GLU A O 1
ATOM 659 N N . ARG A 1 89 ? 38.073 3.017 21.531 1.00 49.22 89 ARG A N 1
ATOM 660 C CA . ARG A 1 89 ? 37.174 3.727 20.633 1.00 49.22 89 ARG A CA 1
ATOM 661 C C . ARG A 1 89 ? 35.917 2.875 20.581 1.00 49.22 89 ARG A C 1
ATOM 663 O O . ARG A 1 89 ? 35.967 1.779 20.029 1.00 49.22 89 ARG A O 1
ATOM 670 N N . ARG A 1 90 ? 34.819 3.370 21.168 1.00 47.25 90 ARG A N 1
ATOM 671 C CA . ARG A 1 90 ? 33.495 2.779 20.945 1.00 47.25 90 ARG A CA 1
ATOM 672 C C . ARG A 1 90 ? 33.357 2.554 19.435 1.00 47.25 90 ARG A C 1
ATOM 674 O O . ARG A 1 90 ? 33.704 3.481 18.691 1.00 47.25 90 ARG A O 1
ATOM 681 N N . PRO A 1 91 ? 32.912 1.367 18.985 1.00 46.91 91 PRO A N 1
ATOM 682 C CA . PRO A 1 91 ? 32.671 1.152 17.567 1.00 46.91 91 PRO A CA 1
ATOM 683 C C . PRO A 1 91 ? 31.746 2.266 17.057 1.00 46.91 91 PRO A C 1
ATOM 685 O O . PRO A 1 91 ? 30.906 2.748 17.832 1.00 46.91 91 PRO A O 1
ATOM 688 N N . PRO A 1 92 ? 31.915 2.728 15.804 1.00 52.31 92 PRO A N 1
ATOM 689 C CA . PRO A 1 92 ? 30.999 3.705 15.238 1.00 52.31 92 PRO A CA 1
ATOM 690 C C . PRO A 1 92 ? 29.579 3.168 15.402 1.00 52.31 92 PRO A C 1
ATOM 692 O O . PRO A 1 92 ? 29.320 1.999 15.114 1.00 52.31 92 PRO A O 1
ATOM 695 N N . VAL A 1 93 ? 28.676 4.001 15.923 1.00 56.50 93 VAL A N 1
ATOM 696 C CA . VAL A 1 93 ? 27.267 3.626 16.048 1.00 56.50 93 VAL A CA 1
ATOM 697 C C . VAL A 1 93 ? 26.785 3.323 14.635 1.00 56.50 93 VAL A C 1
ATOM 699 O O . VAL A 1 93 ? 26.755 4.232 13.806 1.00 56.50 93 VAL A O 1
ATOM 702 N N . LYS A 1 94 ? 26.472 2.050 14.350 1.00 67.31 94 LYS A N 1
ATOM 703 C CA . LYS A 1 94 ? 25.904 1.642 13.063 1.00 67.31 94 LYS A CA 1
ATOM 704 C C . LYS A 1 94 ? 24.631 2.464 12.879 1.00 67.31 94 LYS A C 1
ATOM 706 O O . LYS A 1 94 ? 23.695 2.333 13.668 1.00 67.31 94 LYS A O 1
ATOM 711 N N . VAL A 1 95 ? 24.644 3.372 11.907 1.00 78.00 95 VAL A N 1
ATOM 712 C CA . VAL A 1 95 ? 23.469 4.177 11.572 1.00 78.00 95 VAL A CA 1
ATOM 713 C C . VAL A 1 95 ? 22.387 3.203 11.121 1.00 78.00 95 VAL A C 1
ATOM 715 O O . VAL A 1 95 ? 22.674 2.281 10.360 1.00 78.00 95 VAL A O 1
ATOM 718 N N . ASN A 1 96 ? 21.165 3.357 11.628 1.00 88.75 96 ASN A N 1
ATOM 719 C CA . ASN A 1 96 ? 20.078 2.477 11.227 1.00 88.75 96 ASN A CA 1
ATOM 720 C C . ASN A 1 96 ? 19.673 2.804 9.782 1.00 88.75 96 ASN A C 1
ATOM 722 O O . ASN A 1 96 ? 19.179 3.906 9.518 1.00 88.75 96 ASN A O 1
ATOM 726 N N . SER A 1 97 ? 19.894 1.863 8.860 1.00 94.62 97 SER A N 1
ATOM 727 C CA . SER A 1 97 ? 19.593 2.038 7.438 1.00 94.62 97 SER A CA 1
ATOM 728 C C . SER A 1 97 ? 18.123 2.398 7.210 1.00 94.62 97 SER A C 1
ATOM 730 O O . SER A 1 97 ? 17.845 3.326 6.455 1.00 94.62 97 SER A O 1
ATOM 732 N N . LEU A 1 98 ? 17.194 1.770 7.945 1.00 94.44 98 LEU A N 1
ATOM 733 C CA . LEU A 1 98 ? 15.755 2.065 7.884 1.00 94.44 98 LEU A CA 1
ATOM 734 C C . LEU A 1 98 ? 15.463 3.528 8.227 1.00 94.44 98 LEU A C 1
ATOM 736 O O . LEU A 1 98 ? 14.878 4.259 7.433 1.00 94.44 98 LEU A O 1
ATOM 740 N N . ARG A 1 99 ? 15.980 4.000 9.367 1.00 94.12 99 ARG A N 1
ATOM 741 C CA . ARG A 1 99 ? 15.781 5.381 9.833 1.00 94.12 99 ARG A CA 1
ATOM 742 C C . ARG A 1 99 ? 16.404 6.416 8.888 1.00 94.12 99 ARG A C 1
ATOM 744 O O . ARG A 1 99 ? 15.998 7.577 8.890 1.00 94.12 99 ARG A O 1
ATOM 751 N N . THR A 1 100 ? 17.368 5.999 8.067 1.00 96.12 100 THR A N 1
ATOM 752 C CA . THR A 1 100 ? 18.016 6.849 7.059 1.00 96.12 100 THR A CA 1
ATOM 753 C C . THR A 1 100 ? 17.135 7.050 5.820 1.00 96.12 100 THR A C 1
ATOM 755 O O . THR A 1 100 ? 17.250 8.094 5.184 1.00 96.12 100 THR A O 1
ATOM 758 N N . LEU A 1 101 ? 16.201 6.140 5.508 1.00 96.94 101 LEU A N 1
ATOM 759 C CA . LEU A 1 101 ? 15.288 6.270 4.358 1.00 96.94 101 LEU A CA 1
ATOM 760 C C . LEU A 1 101 ? 14.461 7.566 4.387 1.00 96.94 101 LEU A C 1
ATOM 762 O O . LEU A 1 101 ? 14.319 8.227 3.357 1.00 96.94 101 LEU A O 1
ATOM 766 N N . SER A 1 102 ? 14.042 8.004 5.578 1.00 95.44 102 SER A N 1
ATOM 767 C CA . SER A 1 102 ? 13.316 9.272 5.756 1.00 95.44 102 SER A CA 1
ATOM 768 C C . SER A 1 102 ? 14.110 10.508 5.302 1.00 95.44 102 SER A C 1
ATOM 770 O O . SER A 1 102 ? 13.516 11.496 4.882 1.00 95.44 102 SER A O 1
ATOM 772 N N . THR A 1 103 ? 15.451 10.451 5.294 1.00 96.56 103 THR A N 1
ATOM 773 C CA . THR A 1 103 ? 16.302 11.552 4.792 1.00 96.56 103 THR A CA 1
ATOM 774 C C . THR A 1 103 ? 16.285 11.686 3.266 1.00 96.56 103 THR A C 1
ATOM 776 O O . THR A 1 103 ? 16.657 12.734 2.746 1.00 96.56 103 THR A O 1
ATOM 779 N N . PHE A 1 104 ? 15.793 10.665 2.556 1.00 97.75 104 PHE A N 1
ATOM 780 C CA . PHE A 1 104 ? 15.516 10.688 1.117 1.00 97.75 104 PHE A CA 1
ATOM 781 C C . PHE A 1 104 ? 14.030 10.945 0.801 1.00 97.75 104 PHE A C 1
ATOM 783 O O . PHE A 1 104 ? 13.627 10.822 -0.352 1.00 97.75 104 PHE A O 1
ATOM 790 N N . GLY A 1 105 ? 13.213 11.277 1.810 1.00 97.25 105 GLY A N 1
ATOM 791 C CA . GLY A 1 105 ? 11.772 11.502 1.662 1.00 97.25 105 GLY A CA 1
ATOM 792 C C . GLY A 1 105 ? 10.943 10.228 1.457 1.00 97.25 105 GLY A C 1
ATOM 793 O O . GLY A 1 105 ? 9.813 10.324 0.980 1.00 97.25 105 GLY A O 1
ATOM 794 N N . GLN A 1 106 ? 11.486 9.054 1.812 1.00 98.62 106 GLN A N 1
ATOM 795 C CA . GLN A 1 106 ? 10.740 7.795 1.843 1.00 98.62 106 GLN A CA 1
ATOM 796 C C . GLN A 1 106 ? 10.356 7.416 3.278 1.00 98.62 106 GLN A C 1
ATOM 798 O O . GLN A 1 106 ? 11.219 7.194 4.132 1.00 98.62 106 GLN A O 1
ATOM 803 N N . SER A 1 107 ? 9.056 7.291 3.522 1.00 98.56 107 SER A N 1
ATOM 804 C CA . SER A 1 107 ? 8.494 6.784 4.776 1.00 98.56 107 SER A CA 1
ATOM 805 C C . SER A 1 107 ? 8.527 5.255 4.816 1.00 98.56 107 SER A C 1
ATOM 807 O O . SER A 1 107 ? 8.280 4.598 3.803 1.00 98.56 107 SER A O 1
ATOM 809 N N . VAL A 1 108 ? 8.793 4.674 5.989 1.00 98.38 108 VAL A N 1
ATOM 810 C CA . VAL A 1 108 ? 8.805 3.215 6.188 1.00 98.38 108 VAL A CA 1
ATOM 811 C C . VAL A 1 108 ? 7.595 2.815 7.012 1.00 98.38 108 VAL A C 1
ATOM 813 O O . VAL A 1 108 ? 7.463 3.218 8.169 1.00 98.38 108 VAL A O 1
ATOM 816 N N . TRP A 1 109 ? 6.710 2.021 6.423 1.00 98.69 109 TRP A N 1
ATOM 817 C CA . TRP A 1 109 ? 5.565 1.432 7.108 1.00 98.69 109 TRP A CA 1
ATOM 818 C C . TRP A 1 109 ? 5.786 -0.072 7.290 1.00 98.69 109 TRP A C 1
ATOM 820 O O . TRP A 1 109 ? 6.605 -0.684 6.604 1.00 98.69 109 TRP A O 1
ATOM 830 N N . LEU A 1 110 ? 5.072 -0.662 8.241 1.00 98.19 110 LEU A N 1
ATOM 831 C CA . LEU A 1 110 ? 5.140 -2.085 8.552 1.00 98.19 110 LEU A CA 1
ATOM 832 C C . LEU A 1 110 ? 3.913 -2.817 7.979 1.00 98.19 110 LEU A C 1
ATOM 834 O O . LEU A 1 110 ? 2.781 -2.499 8.341 1.00 98.19 110 LEU A O 1
ATOM 838 N N . ASP A 1 111 ? 4.132 -3.830 7.136 1.00 96.25 111 ASP A N 1
ATOM 839 C CA . ASP A 1 111 ? 3.081 -4.710 6.589 1.00 96.25 111 ASP A CA 1
ATOM 840 C C . ASP A 1 111 ? 2.791 -5.875 7.549 1.00 96.25 111 ASP A C 1
ATOM 842 O O . ASP A 1 111 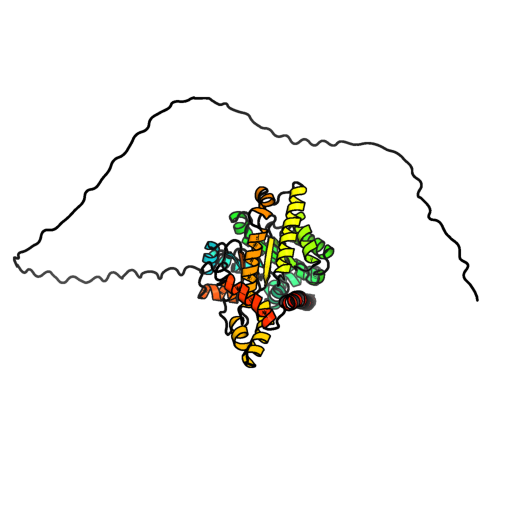? 2.929 -7.056 7.220 1.00 96.25 111 ASP A O 1
ATOM 846 N N . PHE A 1 112 ? 2.490 -5.525 8.802 1.00 94.31 112 PHE A N 1
ATOM 847 C CA . PHE A 1 112 ? 2.264 -6.461 9.898 1.00 94.31 112 PHE A CA 1
ATOM 848 C C . PHE A 1 112 ? 1.535 -5.782 11.064 1.00 94.31 112 PHE A C 1
ATOM 850 O O . PHE A 1 112 ? 1.835 -4.645 11.426 1.00 94.31 112 PHE A O 1
ATOM 857 N N . ILE A 1 113 ? 0.618 -6.514 11.697 1.00 94.75 113 ILE A N 1
ATOM 858 C CA . ILE A 1 113 ? -0.033 -6.132 12.952 1.00 94.75 113 ILE A CA 1
ATOM 859 C C . ILE A 1 113 ? -0.331 -7.402 13.759 1.00 94.75 113 ILE A C 1
ATOM 861 O O . ILE A 1 113 ? -0.745 -8.414 13.193 1.00 94.75 113 ILE A O 1
ATOM 865 N N . ARG A 1 114 ? -0.091 -7.359 15.073 1.00 93.88 114 ARG A N 1
ATOM 866 C CA . ARG A 1 114 ? -0.527 -8.381 16.038 1.00 93.88 114 ARG A CA 1
ATOM 867 C C . ARG A 1 114 ? -0.717 -7.756 17.416 1.00 93.88 114 ARG A C 1
ATOM 869 O O . ARG A 1 114 ? 0.092 -6.929 17.831 1.00 93.88 114 ARG A O 1
ATOM 876 N N . ARG A 1 115 ? -1.712 -8.203 18.170 1.00 94.44 115 ARG A N 1
ATOM 877 C CA . ARG A 1 115 ? -2.050 -7.657 19.491 1.00 94.44 115 ARG A CA 1
ATOM 878 C C . ARG A 1 115 ? -0.893 -7.706 20.504 1.00 94.44 115 ARG A C 1
ATOM 880 O O . ARG A 1 115 ? -0.634 -6.716 21.193 1.00 94.44 115 ARG A O 1
ATOM 887 N N . GLY A 1 116 ? -0.105 -8.783 20.534 1.00 93.62 116 GLY A N 1
ATOM 888 C CA . GLY A 1 116 ? 1.051 -8.922 21.428 1.00 93.62 116 GLY A CA 1
ATOM 889 C C . GLY A 1 116 ? 2.181 -7.900 21.210 1.00 93.62 116 GLY A C 1
ATOM 890 O O . GLY A 1 116 ? 2.993 -7.675 22.116 1.00 93.62 116 GLY A O 1
ATOM 891 N N . MET A 1 117 ? 2.242 -7.220 20.055 1.00 95.38 117 MET A N 1
ATOM 892 C CA . MET A 1 117 ? 3.286 -6.218 19.787 1.00 95.38 117 MET A CA 1
ATOM 893 C C . MET A 1 117 ? 3.087 -4.915 20.578 1.00 95.38 117 MET A C 1
ATOM 895 O O . MET A 1 117 ? 4.051 -4.186 20.831 1.00 95.38 117 MET A O 1
ATOM 899 N N . PHE A 1 118 ? 1.847 -4.630 20.988 1.00 95.31 118 PHE A N 1
ATOM 900 C CA . PHE A 1 118 ? 1.495 -3.450 21.775 1.00 95.31 118 PHE A CA 1
ATOM 901 C C . PHE A 1 118 ? 1.945 -3.628 23.230 1.00 95.31 118 PHE A C 1
ATOM 903 O O . PHE A 1 118 ? 2.780 -2.872 23.727 1.00 95.31 118 PHE A O 1
ATOM 910 N N . ALA A 1 119 ? 1.466 -4.691 23.888 1.00 91.88 119 ALA A N 1
ATOM 911 C CA . ALA A 1 119 ? 1.741 -4.973 25.299 1.00 91.88 119 ALA A CA 1
ATOM 912 C C . ALA A 1 119 ? 3.228 -5.259 25.582 1.00 91.88 119 ALA A C 1
ATOM 914 O O . ALA A 1 119 ? 3.755 -4.877 26.625 1.00 91.88 119 ALA A O 1
ATOM 915 N N . SER A 1 120 ? 3.938 -5.882 24.636 1.00 95.69 120 SER A N 1
ATOM 916 C CA . SER A 1 120 ? 5.384 -6.126 24.745 1.00 95.69 120 SER A CA 1
ATOM 917 C C . SER A 1 120 ? 6.250 -4.888 24.460 1.00 95.69 120 SER A C 1
ATOM 919 O O . SER A 1 120 ? 7.482 -4.963 24.561 1.00 95.69 120 SER A O 1
ATOM 921 N N . GLY A 1 121 ? 5.650 -3.757 24.063 1.00 96.56 121 GLY A N 1
ATOM 922 C CA . GLY A 1 121 ? 6.345 -2.539 23.631 1.00 96.56 121 GLY A CA 1
ATOM 923 C C . GLY A 1 121 ? 7.175 -2.712 22.352 1.00 96.56 121 GLY A C 1
ATOM 924 O O . GLY A 1 121 ? 8.114 -1.949 22.124 1.00 96.56 121 GLY A O 1
ATOM 925 N N . GLU A 1 122 ? 6.900 -3.746 21.555 1.00 97.19 122 GLU A N 1
ATOM 926 C CA . GLU A 1 122 ? 7.595 -4.043 20.298 1.00 97.19 122 GLU A CA 1
ATOM 927 C C . GLU A 1 122 ? 7.373 -2.932 19.271 1.00 97.19 122 GLU A C 1
ATOM 929 O O . GLU A 1 122 ? 8.355 -2.396 18.754 1.00 97.19 122 GLU A O 1
ATOM 934 N N . LEU A 1 123 ? 6.122 -2.497 19.083 1.00 97.81 123 LEU A N 1
ATOM 935 C CA . LEU A 1 123 ? 5.796 -1.396 18.173 1.00 97.81 123 LEU A CA 1
ATOM 936 C C . LEU A 1 123 ? 6.515 -0.095 18.561 1.00 97.81 123 LEU A C 1
ATOM 938 O O . LEU A 1 123 ? 7.159 0.522 17.715 1.00 97.81 123 LEU A O 1
ATOM 942 N N . GLN A 1 124 ? 6.503 0.284 19.844 1.00 98.19 124 GLN A N 1
ATOM 943 C CA . GLN A 1 124 ? 7.212 1.484 20.306 1.00 98.19 124 GLN A CA 1
ATOM 944 C C . GLN A 1 124 ? 8.716 1.410 19.998 1.00 98.19 124 GLN A C 1
ATOM 946 O O . GLN A 1 124 ? 9.302 2.381 19.526 1.00 98.19 124 GLN A O 1
ATOM 951 N N . ARG A 1 125 ? 9.349 0.242 20.194 1.00 96.88 125 ARG A N 1
ATOM 952 C CA . ARG A 1 125 ? 10.769 0.056 19.851 1.00 96.88 125 ARG A CA 1
ATOM 953 C C . ARG A 1 125 ? 11.029 0.215 18.354 1.00 96.88 125 ARG A C 1
ATOM 955 O O . ARG A 1 125 ? 12.068 0.773 18.009 1.00 96.88 125 ARG A O 1
ATOM 962 N N . MET A 1 126 ? 10.130 -0.255 17.490 1.00 97.25 126 MET A N 1
ATOM 963 C CA . MET A 1 126 ? 10.240 -0.094 16.035 1.00 97.25 126 MET A CA 1
ATOM 964 C C . MET A 1 126 ? 10.082 1.378 15.619 1.00 97.25 126 MET A C 1
ATOM 966 O O . MET A 1 126 ? 10.907 1.893 14.864 1.00 97.25 126 MET A O 1
ATOM 970 N N . ILE A 1 127 ? 9.101 2.093 16.177 1.00 97.88 127 ILE A N 1
ATOM 971 C CA . ILE A 1 127 ? 8.919 3.540 15.963 1.00 97.88 127 ILE A CA 1
ATOM 972 C C . ILE A 1 127 ? 10.185 4.308 16.386 1.00 97.88 127 ILE A C 1
ATOM 974 O O . ILE A 1 127 ? 10.756 5.058 15.593 1.00 97.88 127 ILE A O 1
ATOM 978 N N . ASP A 1 128 ? 10.681 4.076 17.605 1.00 96.00 128 ASP A N 1
ATOM 979 C CA . ASP A 1 128 ? 11.807 4.830 18.171 1.00 96.00 128 ASP A CA 1
ATOM 980 C C . ASP A 1 128 ? 13.148 4.539 17.473 1.00 96.00 128 ASP A C 1
ATOM 982 O O . ASP A 1 128 ? 13.963 5.447 17.264 1.00 96.00 128 ASP A O 1
ATOM 986 N N . ARG A 1 129 ? 13.417 3.262 17.157 1.00 94.31 129 ARG A N 1
ATOM 987 C CA . ARG A 1 129 ? 14.734 2.795 16.683 1.00 94.31 129 ARG A CA 1
ATOM 988 C C . ARG A 1 129 ? 14.837 2.724 15.170 1.00 94.31 129 ARG A C 1
ATOM 990 O O . ARG A 1 129 ? 15.867 3.132 14.630 1.00 94.31 129 ARG A O 1
ATOM 997 N N . ASP A 1 130 ? 13.813 2.187 14.515 1.00 95.44 130 ASP A N 1
ATOM 998 C CA . ASP A 1 130 ? 13.783 1.963 13.067 1.00 95.44 130 ASP A CA 1
ATOM 999 C C . ASP A 1 130 ? 13.148 3.136 12.317 1.00 95.44 130 ASP A C 1
ATOM 1001 O O . ASP A 1 130 ? 13.449 3.340 11.145 1.00 95.44 130 ASP A O 1
ATOM 1005 N N . GLY A 1 131 ? 12.355 3.964 13.005 1.00 96.38 131 GLY A N 1
ATOM 1006 C CA . GLY A 1 131 ? 11.668 5.098 12.392 1.00 96.38 131 GLY A CA 1
ATOM 1007 C C . GLY A 1 131 ? 10.416 4.692 11.620 1.00 96.38 131 GLY A C 1
ATOM 1008 O O . GLY A 1 131 ? 10.031 5.416 10.706 1.00 96.38 131 GLY A O 1
ATOM 1009 N N . ILE A 1 132 ? 9.792 3.559 11.975 1.00 98.00 132 ILE A N 1
ATOM 1010 C CA . ILE A 1 132 ? 8.496 3.164 11.409 1.00 98.00 132 ILE A CA 1
ATOM 1011 C C . ILE A 1 132 ? 7.494 4.298 11.627 1.00 98.00 132 ILE A C 1
ATOM 1013 O O . ILE A 1 132 ? 7.344 4.798 12.745 1.00 98.00 132 ILE A O 1
ATOM 1017 N N . SER A 1 133 ? 6.808 4.693 10.557 1.00 98.19 133 SER A N 1
ATOM 1018 C CA . SER A 1 133 ? 5.865 5.812 10.544 1.00 98.19 133 SER A CA 1
ATOM 1019 C C . SER A 1 133 ? 4.451 5.431 10.092 1.00 98.19 133 SER A C 1
ATOM 1021 O O . SER A 1 133 ? 3.624 6.313 9.882 1.00 98.19 133 SER A O 1
ATOM 1023 N N . GLY A 1 134 ? 4.140 4.136 10.003 1.00 98.50 134 GLY A N 1
ATOM 1024 C CA . GLY A 1 134 ? 2.779 3.639 9.803 1.00 98.50 134 GLY A CA 1
ATOM 1025 C C . GLY A 1 134 ? 2.687 2.112 9.775 1.00 98.50 134 GLY A C 1
ATOM 1026 O O . GLY A 1 134 ? 3.707 1.419 9.801 1.00 98.50 134 GLY A O 1
ATOM 1027 N N . ILE A 1 135 ? 1.461 1.589 9.715 1.00 98.19 135 ILE A N 1
ATOM 1028 C CA . ILE A 1 135 ? 1.148 0.156 9.581 1.00 98.19 135 ILE A CA 1
ATOM 1029 C C . ILE A 1 135 ? 0.135 -0.064 8.450 1.00 98.19 135 ILE A C 1
ATOM 1031 O O . ILE A 1 135 ? -0.855 0.666 8.329 1.00 98.19 135 ILE A O 1
ATOM 1035 N N . THR A 1 136 ? 0.326 -1.130 7.671 1.00 96.12 136 THR A N 1
ATOM 1036 C CA . THR A 1 136 ? -0.726 -1.719 6.834 1.00 96.12 136 THR A CA 1
ATOM 1037 C C . THR A 1 136 ? -1.219 -3.041 7.409 1.00 96.12 136 THR A C 1
ATOM 1039 O O . THR A 1 136 ? -0.446 -3.859 7.899 1.00 96.12 136 THR A O 1
ATOM 1042 N N . SER A 1 137 ? -2.531 -3.261 7.320 1.00 90.44 137 SER A N 1
ATOM 1043 C CA . SER A 1 137 ? -3.161 -4.556 7.572 1.00 90.44 137 SER A CA 1
ATOM 1044 C C . SER A 1 137 ? -3.841 -5.085 6.302 1.00 90.44 137 SER A C 1
ATOM 1046 O O . SER A 1 137 ? -3.965 -4.378 5.291 1.00 90.44 137 SER A O 1
ATOM 1048 N N . ASN A 1 138 ? -4.221 -6.361 6.335 1.00 88.00 138 ASN A N 1
ATOM 1049 C CA . ASN A 1 138 ? -5.069 -7.044 5.357 1.00 88.00 138 ASN A CA 1
ATOM 1050 C C . ASN A 1 138 ? -5.631 -8.334 5.999 1.00 88.00 138 ASN A C 1
ATOM 1052 O O . ASN A 1 138 ? -5.090 -8.774 7.023 1.00 88.00 138 ASN A O 1
ATOM 1056 N N . PRO A 1 139 ? -6.659 -8.983 5.417 1.00 87.31 139 PRO A N 1
ATOM 1057 C CA . PRO A 1 139 ? -7.256 -10.189 5.995 1.00 87.31 139 PRO A CA 1
ATOM 1058 C C . PRO A 1 139 ? -6.272 -11.340 6.257 1.00 87.31 139 PRO A C 1
ATOM 1060 O O . PRO A 1 139 ? -6.415 -12.043 7.251 1.00 87.31 139 PRO A O 1
ATOM 1063 N N . ALA A 1 140 ? -5.233 -11.513 5.430 1.00 88.62 140 ALA A N 1
ATOM 1064 C CA . ALA A 1 140 ? -4.233 -12.571 5.612 1.00 88.62 140 ALA A CA 1
ATOM 1065 C C . ALA A 1 140 ? -3.236 -12.288 6.752 1.00 88.62 140 ALA A C 1
ATOM 1067 O O . ALA A 1 140 ? -2.654 -13.222 7.306 1.00 88.62 140 ALA A O 1
ATOM 1068 N N . ILE A 1 141 ? -3.025 -11.018 7.119 1.00 89.94 141 ILE A N 1
ATOM 1069 C CA . ILE A 1 141 ? -2.258 -10.658 8.320 1.00 89.94 141 ILE A CA 1
ATOM 1070 C C . ILE A 1 141 ? -3.082 -10.993 9.566 1.00 89.94 141 ILE A C 1
ATOM 1072 O O . ILE A 1 141 ? -2.565 -11.660 10.459 1.00 89.94 141 ILE A O 1
ATOM 1076 N N . PHE A 1 142 ? -4.368 -10.626 9.598 1.00 91.75 142 PHE A N 1
ATOM 1077 C CA . PHE A 1 142 ? -5.246 -10.966 10.722 1.00 91.75 142 PHE A CA 1
ATOM 1078 C C . PHE A 1 142 ? -5.510 -12.476 10.841 1.00 91.75 142 PHE A C 1
ATOM 1080 O O . PHE A 1 142 ? -5.472 -12.986 11.957 1.00 91.75 142 PHE A O 1
ATOM 1087 N N . GLU A 1 143 ? -5.656 -13.214 9.730 1.00 90.94 143 GLU A N 1
ATOM 1088 C CA . GLU A 1 143 ? -5.686 -14.691 9.718 1.00 90.94 143 GLU A CA 1
ATOM 1089 C C . GLU A 1 143 ? -4.491 -15.263 10.495 1.00 90.94 143 GLU A C 1
ATOM 1091 O O . GLU A 1 143 ? -4.654 -16.083 11.397 1.00 90.94 143 GLU A O 1
ATOM 1096 N N . LYS A 1 144 ? -3.278 -14.803 10.170 1.00 90.81 144 LYS A N 1
ATOM 1097 C CA . LYS A 1 144 ? -2.041 -15.281 10.800 1.00 90.81 144 LYS A CA 1
ATOM 1098 C C . LYS A 1 144 ? -1.884 -14.813 12.244 1.00 90.81 144 LYS A C 1
ATOM 1100 O O . LYS A 1 144 ? -1.378 -15.581 13.054 1.00 90.81 144 LYS A O 1
ATOM 1105 N N . ALA A 1 145 ? -2.289 -13.588 12.573 1.00 91.94 145 ALA A N 1
ATOM 1106 C CA . ALA A 1 145 ? -2.185 -13.055 13.930 1.00 91.94 145 ALA A CA 1
ATOM 1107 C C . ALA A 1 145 ? -3.135 -13.781 14.898 1.00 91.94 145 ALA A C 1
ATOM 1109 O O . ALA A 1 145 ? -2.701 -14.227 15.962 1.00 91.94 145 ALA A O 1
ATOM 1110 N N . ILE A 1 146 ? -4.399 -13.956 14.492 1.00 90.69 146 ILE A N 1
ATOM 1111 C CA . ILE A 1 146 ? -5.456 -14.583 15.299 1.00 90.69 146 ILE A CA 1
ATOM 1112 C C . ILE A 1 146 ? -5.219 -16.090 15.449 1.00 90.69 146 ILE A C 1
ATOM 1114 O O . ILE A 1 146 ? -5.347 -16.615 16.548 1.00 90.69 146 ILE A O 1
ATOM 1118 N N . ASN A 1 147 ? -4.809 -16.784 14.381 1.00 88.56 147 ASN A N 1
ATOM 1119 C CA . ASN A 1 147 ? -4.572 -18.233 14.432 1.00 88.56 147 ASN A CA 1
ATOM 1120 C C . ASN A 1 147 ? -3.166 -18.613 14.939 1.00 88.56 147 ASN A C 1
ATOM 1122 O O . ASN A 1 147 ? -2.928 -19.767 15.290 1.00 88.56 147 ASN A O 1
ATOM 1126 N N . GLY A 1 148 ? -2.211 -17.677 14.911 1.00 86.62 148 GLY A N 1
ATOM 1127 C CA . GLY A 1 148 ? -0.797 -17.916 15.219 1.00 86.62 148 GLY A CA 1
ATOM 1128 C C . GLY A 1 148 ? -0.360 -17.517 16.630 1.00 86.62 148 GLY A C 1
ATOM 1129 O O . GLY A 1 148 ? 0.821 -17.655 16.951 1.00 86.62 148 GLY A O 1
ATOM 1130 N N . SER A 1 149 ? -1.267 -17.004 17.464 1.00 87.56 149 SER A N 1
ATOM 1131 C CA . SER A 1 149 ? -0.975 -16.591 18.840 1.00 87.56 149 SER A CA 1
ATOM 1132 C C . SER A 1 149 ? -2.179 -16.784 19.761 1.00 87.56 149 SER A C 1
ATOM 1134 O O . SER A 1 149 ? -3.314 -16.887 19.305 1.00 87.56 149 SER A O 1
ATOM 1136 N N . ASP A 1 150 ? -1.930 -16.778 21.070 1.00 90.00 150 ASP A N 1
ATOM 1137 C CA . ASP A 1 150 ? -2.990 -16.771 22.084 1.00 90.00 150 ASP A CA 1
ATOM 1138 C C . ASP A 1 150 ? -3.492 -15.355 22.422 1.00 90.00 150 ASP A C 1
ATOM 1140 O O . ASP A 1 150 ? -4.410 -15.217 23.230 1.00 90.00 150 ASP A O 1
ATOM 1144 N N . ASP A 1 151 ? -2.945 -14.309 21.783 1.00 91.81 151 ASP A N 1
ATOM 1145 C CA . ASP A 1 151 ? -3.192 -12.895 22.116 1.00 91.81 151 ASP A CA 1
ATOM 1146 C C . ASP A 1 151 ? -4.686 -12.507 22.066 1.00 91.81 151 ASP A C 1
ATOM 1148 O O . ASP A 1 151 ? -5.115 -11.569 22.739 1.00 91.81 151 ASP A O 1
ATOM 1152 N N . TYR A 1 152 ? -5.480 -13.219 21.261 1.00 94.44 152 TYR A N 1
ATOM 1153 C CA . TYR A 1 152 ? -6.894 -12.936 20.992 1.00 94.44 152 TYR A CA 1
ATOM 1154 C C . TYR A 1 152 ? -7.867 -13.811 21.796 1.00 94.44 152 TYR A C 1
ATOM 1156 O O . TYR A 1 152 ? -9.076 -13.583 21.739 1.00 94.44 152 TYR A O 1
ATOM 1164 N N . ARG A 1 153 ? -7.373 -14.817 22.534 1.00 92.56 153 ARG A N 1
ATOM 1165 C CA . ARG A 1 153 ? -8.202 -15.876 23.135 1.00 92.56 153 ARG A CA 1
ATOM 1166 C C . ARG A 1 153 ? -9.279 -15.325 24.071 1.00 92.56 153 ARG A C 1
ATOM 1168 O O . ARG A 1 153 ? -10.453 -15.638 23.885 1.00 92.56 153 ARG A O 1
ATOM 1175 N N . ASP A 1 154 ? -8.884 -14.497 25.032 1.00 93.75 154 ASP A N 1
ATOM 1176 C CA . ASP A 1 154 ? -9.781 -13.986 26.076 1.00 93.75 154 ASP A CA 1
ATOM 1177 C C . ASP A 1 154 ? -10.865 -13.069 25.480 1.00 93.75 154 ASP A C 1
ATOM 1179 O O . ASP A 1 154 ? -12.041 -13.183 25.821 1.00 93.75 154 ASP A O 1
ATOM 1183 N N . ALA A 1 155 ? -10.497 -12.227 24.507 1.00 95.31 155 ALA A N 1
ATOM 1184 C CA . ALA A 1 155 ? -11.434 -11.350 23.805 1.00 95.31 155 ALA A CA 1
ATOM 1185 C C . ALA A 1 155 ? -12.430 -12.138 22.933 1.00 95.31 155 ALA A C 1
ATOM 1187 O O . ALA A 1 155 ? -13.618 -11.818 22.913 1.00 95.31 155 ALA A O 1
ATOM 1188 N N . ILE A 1 156 ? -11.985 -13.205 22.252 1.00 95.56 156 ILE A N 1
ATOM 1189 C CA . ILE A 1 156 ? -12.895 -14.105 21.526 1.00 95.56 156 ILE A CA 1
ATOM 1190 C C . ILE A 1 156 ? -13.867 -14.782 22.501 1.00 95.56 156 ILE A C 1
ATOM 1192 O O . ILE A 1 156 ? -15.052 -14.875 22.189 1.00 95.56 156 ILE A O 1
ATOM 1196 N N . GLN A 1 157 ? -13.400 -15.213 23.679 1.00 95.19 157 GLN A N 1
ATOM 1197 C CA . GLN A 1 157 ? -14.258 -15.823 24.700 1.00 95.19 157 GLN A CA 1
ATOM 1198 C C . GLN A 1 157 ? -15.320 -14.851 25.230 1.00 95.19 157 GLN A C 1
ATOM 1200 O O . GLN A 1 157 ? -16.498 -15.207 25.278 1.00 95.19 157 GLN A O 1
ATOM 1205 N N . GLU A 1 158 ? -14.937 -13.618 25.569 1.00 96.69 158 GLU A N 1
ATOM 1206 C CA . GLU A 1 158 ? -15.871 -12.586 26.036 1.00 96.69 158 GLU A CA 1
ATOM 1207 C C . GLU A 1 158 ? -16.936 -12.258 24.977 1.00 96.69 158 GLU A C 1
ATOM 1209 O O . GLU A 1 158 ? -18.136 -12.266 25.265 1.00 96.69 158 GLU A O 1
ATOM 1214 N N . LEU A 1 159 ? -16.518 -12.032 23.727 1.00 97.19 159 LEU A N 1
ATOM 1215 C CA . LEU A 1 159 ? -17.430 -11.700 22.631 1.00 97.19 159 LEU A CA 1
ATOM 1216 C C . LEU A 1 159 ? -18.342 -12.884 22.259 1.00 97.19 159 LEU A C 1
ATOM 1218 O O . LEU A 1 159 ? -19.529 -12.680 21.987 1.00 97.19 159 LEU A O 1
ATOM 1222 N N . ALA A 1 160 ? -17.830 -14.119 22.298 1.00 96.00 160 ALA A N 1
ATOM 1223 C CA . ALA A 1 160 ? -18.626 -15.330 22.106 1.00 96.00 160 ALA A CA 1
ATOM 1224 C C . ALA A 1 160 ? -19.706 -15.469 23.191 1.00 96.00 160 ALA A C 1
ATOM 1226 O O . ALA A 1 160 ? -20.879 -15.658 22.862 1.00 96.00 160 ALA A O 1
ATOM 1227 N N . ALA A 1 161 ? -19.340 -15.296 24.466 1.00 95.62 161 ALA A N 1
ATOM 1228 C CA . ALA A 1 161 ? -20.273 -15.323 25.594 1.00 95.62 161 ALA A CA 1
ATOM 1229 C C . ALA A 1 161 ? -21.318 -14.190 25.532 1.00 95.62 161 ALA A C 1
ATOM 1231 O O . ALA A 1 161 ? -22.461 -14.377 25.950 1.00 95.62 161 ALA A O 1
ATOM 1232 N N . ALA A 1 162 ? -20.968 -13.042 24.941 1.00 96.19 162 ALA A N 1
ATOM 1233 C CA . ALA A 1 162 ? -21.894 -11.950 24.629 1.00 96.19 162 ALA A CA 1
ATOM 1234 C C . ALA A 1 162 ? -22.821 -12.231 23.420 1.00 96.19 162 ALA A C 1
ATOM 1236 O O . ALA A 1 162 ? -23.606 -11.363 23.030 1.00 96.19 162 ALA A O 1
ATOM 1237 N N . GLY A 1 163 ? -22.752 -13.425 22.819 1.00 95.38 163 GLY A N 1
ATOM 1238 C CA . GLY A 1 163 ? -23.620 -13.860 21.722 1.00 95.38 163 GLY A CA 1
ATOM 1239 C C . GLY A 1 163 ? -23.243 -13.309 20.345 1.00 95.38 163 GLY A C 1
ATOM 1240 O O . GLY A 1 163 ? -24.071 -13.352 19.435 1.00 95.38 163 GLY A O 1
ATOM 1241 N N . LYS A 1 164 ? -22.023 -12.780 20.176 1.00 97.00 164 LYS A N 1
ATOM 1242 C CA . LYS A 1 164 ? -21.550 -12.233 18.897 1.00 97.00 164 LYS A CA 1
ATOM 1243 C C . LYS A 1 164 ? -21.313 -13.324 17.855 1.00 97.00 164 LYS A C 1
ATOM 1245 O O . LYS A 1 164 ? -20.855 -14.421 18.174 1.00 97.00 164 LYS A O 1
ATOM 1250 N N . ASN A 1 165 ? -21.606 -13.010 16.594 1.00 95.12 165 ASN A N 1
ATOM 1251 C CA . ASN A 1 165 ? -21.256 -13.872 15.461 1.00 95.12 165 ASN A CA 1
ATOM 1252 C C . ASN A 1 165 ? -19.808 -13.630 14.984 1.00 95.12 165 ASN A C 1
ATOM 1254 O O . ASN A 1 165 ? -19.185 -12.642 15.360 1.00 95.12 165 ASN A O 1
ATOM 1258 N N . ASN A 1 166 ? -19.270 -14.508 14.132 1.00 93.88 166 ASN A N 1
ATOM 1259 C CA . ASN A 1 166 ? -17.852 -14.476 13.735 1.00 93.88 166 ASN A CA 1
ATOM 1260 C C . ASN A 1 166 ? -17.419 -13.169 13.060 1.00 93.88 166 ASN A C 1
ATOM 1262 O O . ASN A 1 166 ? -16.284 -12.746 13.258 1.00 93.88 166 ASN A O 1
ATOM 1266 N N . LEU A 1 167 ? -18.307 -12.519 12.296 1.00 92.50 167 LEU A N 1
ATOM 1267 C CA . LEU A 1 167 ? -18.013 -11.228 11.673 1.00 92.50 167 LEU A CA 1
ATOM 1268 C C . LEU A 1 167 ? -17.968 -10.114 12.726 1.00 92.50 167 LEU A C 1
ATOM 1270 O O . LEU A 1 167 ? -17.035 -9.323 12.727 1.00 92.50 167 LEU A O 1
ATOM 1274 N N . GLU A 1 168 ? -18.915 -10.092 13.667 1.00 95.25 168 GLU A N 1
ATOM 1275 C CA . GLU A 1 168 ? -18.887 -9.138 14.788 1.00 95.25 168 GLU A CA 1
ATOM 1276 C C . GLU A 1 168 ? -17.662 -9.338 15.694 1.00 95.25 168 GLU A C 1
ATOM 1278 O O . GLU A 1 168 ? -17.097 -8.357 16.174 1.00 95.25 168 GLU A O 1
ATOM 1283 N N . ILE A 1 169 ? -17.246 -10.591 15.923 1.00 96.31 169 ILE A N 1
ATOM 1284 C CA . ILE A 1 169 ? -16.022 -10.915 16.669 1.00 96.31 169 ILE A CA 1
ATOM 1285 C C . ILE A 1 169 ? -14.804 -10.396 15.900 1.00 96.31 169 ILE A C 1
ATOM 1287 O O . ILE A 1 169 ? -14.031 -9.624 16.458 1.00 96.31 169 ILE A O 1
ATOM 1291 N N . TYR A 1 170 ? -14.657 -10.766 14.622 1.00 94.94 170 TYR A N 1
ATOM 1292 C CA . TYR A 1 170 ? -13.574 -10.285 13.759 1.00 94.94 170 TYR A CA 1
ATOM 1293 C C . TYR A 1 170 ? -13.458 -8.758 13.800 1.00 94.94 170 TYR A C 1
ATOM 1295 O O . TYR A 1 170 ? -12.391 -8.227 14.099 1.00 94.94 170 TYR A O 1
ATOM 1303 N N . GLU A 1 171 ? -14.565 -8.057 13.550 1.00 94.88 171 GLU A N 1
ATOM 1304 C CA . GLU A 1 171 ? -14.591 -6.599 13.504 1.00 94.88 171 GLU A CA 1
ATOM 1305 C C . GLU A 1 171 ? -14.192 -5.966 14.833 1.00 94.88 171 GLU A C 1
ATOM 1307 O O . GLU A 1 171 ? -13.382 -5.043 14.837 1.00 94.88 171 GLU A O 1
ATOM 1312 N N . ALA A 1 172 ? -14.706 -6.471 15.958 1.00 96.75 172 ALA A N 1
ATOM 1313 C CA . ALA A 1 172 ? -14.338 -5.967 17.276 1.00 96.75 172 ALA A CA 1
ATOM 1314 C C . ALA A 1 172 ? -12.823 -6.083 17.527 1.00 96.75 172 ALA A C 1
ATOM 1316 O O . ALA A 1 172 ? -12.206 -5.110 17.962 1.00 96.75 172 ALA A O 1
ATOM 1317 N N . LEU A 1 173 ? -12.218 -7.228 17.185 1.00 96.25 173 LEU A N 1
ATOM 1318 C CA . LEU A 1 173 ? -10.780 -7.458 17.354 1.00 96.25 173 LEU A CA 1
ATOM 1319 C C . LEU A 1 173 ? -9.935 -6.534 16.465 1.00 96.25 173 LEU A C 1
ATOM 1321 O O . LEU A 1 173 ? -8.986 -5.920 16.955 1.00 96.25 173 LEU A O 1
ATOM 1325 N N . VAL A 1 174 ? -10.269 -6.401 15.174 1.00 95.81 174 VAL A N 1
ATOM 1326 C CA . VAL A 1 174 ? -9.470 -5.572 14.251 1.00 95.81 174 VAL A CA 1
ATOM 1327 C C . VAL A 1 174 ? -9.660 -4.075 14.488 1.00 95.81 174 VAL A C 1
ATOM 1329 O O . VAL A 1 174 ? -8.703 -3.320 14.343 1.00 95.81 174 VAL A O 1
ATOM 1332 N N . ILE A 1 175 ? -10.855 -3.631 14.894 1.00 97.38 175 ILE A N 1
ATOM 1333 C CA . ILE A 1 175 ? -11.114 -2.230 15.263 1.00 97.38 175 ILE A CA 1
ATOM 1334 C C . ILE A 1 175 ? -10.331 -1.864 16.527 1.00 97.38 175 ILE A C 1
ATOM 1336 O O . ILE A 1 175 ? -9.750 -0.781 16.579 1.00 97.38 175 ILE A O 1
ATOM 1340 N N . GLU A 1 176 ? -10.282 -2.752 17.525 1.00 97.75 176 GLU A N 1
ATOM 1341 C CA . GLU A 1 176 ? -9.469 -2.562 18.730 1.00 97.75 176 GLU A CA 1
ATOM 1342 C C . GLU A 1 176 ? -7.974 -2.477 18.386 1.00 97.75 176 GLU A C 1
ATOM 1344 O O . GLU A 1 176 ? -7.339 -1.473 18.707 1.00 97.75 176 GLU A O 1
ATOM 1349 N N . ASP A 1 177 ? -7.436 -3.460 17.656 1.00 97.75 177 ASP A N 1
ATOM 1350 C CA . ASP A 1 177 ? -6.021 -3.501 17.267 1.00 97.75 177 ASP A CA 1
ATOM 1351 C C . ASP A 1 177 ? -5.610 -2.270 16.437 1.00 97.75 177 ASP A C 1
ATOM 1353 O O . ASP A 1 177 ? -4.563 -1.667 16.689 1.00 97.75 177 ASP A O 1
ATOM 1357 N N . VAL A 1 178 ? -6.434 -1.860 15.464 1.00 98.19 178 VAL A N 1
ATOM 1358 C CA . VAL A 1 178 ? -6.170 -0.680 14.622 1.00 98.19 178 VAL A CA 1
ATOM 1359 C C . VAL A 1 178 ? -6.278 0.614 15.424 1.00 98.19 178 VAL A C 1
ATOM 1361 O O . VAL A 1 178 ? -5.437 1.493 15.239 1.00 98.19 178 VAL A O 1
ATOM 1364 N N . ARG A 1 179 ? -7.253 0.744 16.337 1.00 98.56 179 ARG A N 1
ATOM 1365 C CA . ARG A 1 179 ? -7.358 1.916 17.220 1.00 98.56 179 ARG A CA 1
ATOM 1366 C C . ARG A 1 179 ? -6.133 2.022 18.128 1.00 98.56 179 ARG A C 1
ATOM 1368 O O . ARG A 1 179 ? -5.545 3.095 18.221 1.00 98.56 179 ARG A O 1
ATOM 1375 N N . THR A 1 180 ? -5.713 0.915 18.741 1.00 98.50 180 THR A N 1
ATOM 1376 C CA . THR A 1 180 ? -4.512 0.869 19.585 1.00 98.50 180 THR A CA 1
ATOM 1377 C C . THR A 1 180 ? -3.258 1.219 18.788 1.00 98.50 180 THR A C 1
ATOM 1379 O O . THR A 1 180 ? -2.471 2.053 19.231 1.00 98.50 180 THR A O 1
ATOM 1382 N N . ALA A 1 181 ? -3.074 0.655 17.591 1.00 98.50 181 ALA A N 1
ATOM 1383 C CA . ALA A 1 181 ? -1.961 1.024 16.721 1.00 98.50 181 ALA A CA 1
ATOM 1384 C C . ALA A 1 181 ? -1.999 2.518 16.341 1.00 98.50 181 ALA A C 1
ATOM 1386 O O . ALA A 1 181 ? -0.962 3.180 16.366 1.00 98.50 181 ALA A O 1
ATOM 1387 N N . ALA A 1 182 ? -3.178 3.072 16.041 1.00 98.69 182 ALA A N 1
ATOM 1388 C CA . ALA A 1 182 ? -3.341 4.490 15.732 1.00 98.69 182 ALA A CA 1
ATOM 1389 C C . ALA A 1 182 ? -2.950 5.386 16.923 1.00 98.69 182 ALA A C 1
ATOM 1391 O O . ALA A 1 182 ? -2.264 6.385 16.708 1.00 98.69 182 ALA A O 1
ATOM 1392 N N . ASP A 1 183 ? -3.269 4.992 18.161 1.00 98.75 183 ASP A N 1
ATOM 1393 C CA . ASP A 1 183 ? -2.827 5.688 19.381 1.00 98.75 183 ASP A CA 1
ATOM 1394 C C . ASP A 1 183 ? -1.287 5.682 19.531 1.00 98.75 183 ASP A C 1
ATOM 1396 O O . ASP A 1 183 ? -0.695 6.704 19.879 1.00 98.75 183 ASP A O 1
ATOM 1400 N N . PHE A 1 184 ? -0.596 4.587 19.178 1.00 98.69 184 PHE A N 1
ATOM 1401 C CA . PHE A 1 184 ? 0.881 4.560 19.137 1.00 98.69 184 PHE A CA 1
ATOM 1402 C C . PHE A 1 184 ? 1.479 5.507 18.080 1.00 98.69 184 PHE A C 1
ATOM 1404 O O . PHE A 1 184 ? 2.575 6.039 18.276 1.00 98.69 184 PHE A O 1
ATOM 1411 N N . PHE A 1 185 ? 0.786 5.723 16.958 1.00 98.75 185 PHE A N 1
ATOM 1412 C CA . PHE A 1 185 ? 1.258 6.598 15.881 1.00 98.75 185 PHE A CA 1
ATOM 1413 C C . PHE A 1 185 ? 0.785 8.056 15.983 1.00 98.75 185 PHE A C 1
ATOM 1415 O O . PHE A 1 185 ? 1.356 8.904 15.292 1.00 98.75 185 PHE A O 1
ATOM 1422 N N . GLU A 1 186 ? -0.166 8.388 16.861 1.00 98.62 186 GLU A N 1
ATOM 1423 C CA . GLU A 1 186 ? -0.671 9.754 17.079 1.00 98.62 186 GLU A CA 1
ATOM 1424 C C . GLU A 1 186 ? 0.460 10.801 17.265 1.00 98.62 186 GLU A C 1
ATOM 1426 O O . GLU A 1 186 ? 0.432 11.839 16.589 1.00 98.62 186 GLU A O 1
ATOM 1431 N N . PRO A 1 187 ? 1.529 10.553 18.059 1.00 98.62 187 PRO A N 1
ATOM 1432 C CA . PRO A 1 187 ? 2.629 11.511 18.203 1.00 98.62 187 PRO A CA 1
ATOM 1433 C C . PRO A 1 187 ? 3.449 11.703 16.922 1.00 98.62 187 PRO A C 1
ATOM 1435 O O . PRO A 1 187 ? 4.097 12.736 16.753 1.00 98.62 187 PRO A O 1
ATOM 1438 N N . THR A 1 188 ? 3.474 10.709 16.029 1.00 98.50 188 THR A N 1
ATOM 1439 C CA . THR A 1 188 ? 4.091 10.823 14.700 1.00 98.50 188 THR A CA 1
ATOM 1440 C C . THR A 1 188 ? 3.179 11.590 13.754 1.00 98.50 188 THR A C 1
ATOM 1442 O O . THR A 1 188 ? 3.662 12.512 13.100 1.00 98.50 188 THR A O 1
ATOM 1445 N N . TYR A 1 189 ? 1.879 11.296 13.757 1.00 98.75 189 TYR A N 1
ATOM 1446 C CA . TYR A 1 189 ? 0.877 11.993 12.955 1.00 98.75 189 TYR A CA 1
ATOM 1447 C C . TYR A 1 189 ? 0.892 13.504 13.188 1.00 98.75 189 TYR A C 1
ATOM 1449 O O . TYR A 1 189 ? 1.097 14.271 12.250 1.00 98.75 189 TYR A O 1
ATOM 1457 N N . PHE A 1 190 ? 0.808 13.958 14.441 1.00 98.25 190 PHE A N 1
ATOM 1458 C CA . PHE A 1 190 ? 0.857 15.397 14.718 1.00 98.25 190 PHE A CA 1
ATOM 1459 C C . PHE A 1 190 ? 2.229 16.030 14.455 1.00 98.25 190 PHE A C 1
ATOM 1461 O O . PHE A 1 190 ? 2.289 17.150 13.957 1.00 98.25 190 PHE A O 1
ATOM 1468 N N . ARG A 1 191 ? 3.335 15.329 14.745 1.00 97.81 191 ARG A N 1
ATOM 1469 C CA . ARG A 1 191 ? 4.700 15.839 14.499 1.00 97.81 191 ARG A CA 1
ATOM 1470 C C . ARG A 1 191 ? 5.032 15.975 13.010 1.00 97.81 191 ARG A C 1
ATOM 1472 O O . ARG A 1 191 ? 5.894 16.772 12.663 1.00 97.81 191 ARG A O 1
ATOM 1479 N N . THR A 1 192 ? 4.393 15.176 12.161 1.00 96.81 192 THR A N 1
ATOM 1480 C CA . THR A 1 192 ? 4.552 15.205 10.698 1.00 96.81 192 THR A CA 1
ATOM 1481 C C . THR A 1 192 ? 3.430 15.975 10.004 1.00 96.81 192 THR A C 1
ATOM 1483 O O . THR A 1 192 ? 3.298 15.869 8.795 1.00 96.81 192 THR A O 1
ATOM 1486 N N . GLU A 1 193 ? 2.628 16.740 10.755 1.00 96.31 193 GLU A N 1
ATOM 1487 C CA . GLU A 1 193 ? 1.534 17.572 10.229 1.00 96.31 193 GLU A CA 1
ATOM 1488 C C . GLU A 1 193 ? 0.513 16.781 9.390 1.00 96.31 193 GLU A C 1
ATOM 1490 O O . GLU A 1 193 ? -0.013 17.279 8.407 1.00 96.31 193 GLU A O 1
ATOM 1495 N N . ALA A 1 194 ? 0.199 15.557 9.830 1.00 96.94 194 ALA A N 1
ATOM 1496 C CA . ALA A 1 194 ? -0.608 14.559 9.123 1.00 96.94 194 ALA A CA 1
ATOM 1497 C C . ALA A 1 194 ? 0.043 13.924 7.880 1.00 96.94 194 ALA A C 1
ATOM 1499 O O . ALA A 1 194 ? -0.589 13.084 7.253 1.00 96.94 194 ALA A O 1
ATOM 1500 N N . ARG A 1 195 ? 1.321 14.186 7.574 1.00 96.62 195 ARG A N 1
ATOM 1501 C CA . ARG A 1 195 ? 1.986 13.521 6.443 1.00 96.62 195 ARG A CA 1
ATOM 1502 C C . ARG A 1 195 ? 2.248 12.035 6.686 1.00 96.62 195 ARG A C 1
ATOM 1504 O O . ARG A 1 195 ? 2.293 11.269 5.733 1.00 96.62 195 ARG A O 1
ATOM 1511 N N . ASP A 1 196 ? 2.422 11.600 7.931 1.00 98.44 196 ASP A N 1
ATOM 1512 C CA . ASP A 1 196 ? 2.703 10.209 8.318 1.00 98.44 196 ASP A CA 1
ATOM 1513 C C . ASP A 1 196 ? 1.936 9.818 9.599 1.00 98.44 196 ASP A C 1
ATOM 1515 O O . ASP A 1 196 ? 1.065 10.545 10.057 1.00 98.44 196 ASP A O 1
ATOM 1519 N N . GLY A 1 197 ? 2.225 8.659 10.196 1.00 98.50 197 GLY A N 1
ATOM 1520 C CA . GLY A 1 197 ? 1.585 8.183 11.427 1.00 98.50 197 GLY A CA 1
ATOM 1521 C C . GLY A 1 197 ? 0.276 7.425 11.197 1.00 98.50 197 GLY A C 1
ATOM 1522 O O . GLY A 1 197 ? -0.593 7.441 12.068 1.00 98.50 197 GLY A O 1
ATOM 1523 N N . TYR A 1 198 ? 0.124 6.785 10.036 1.00 98.75 198 TYR A N 1
ATOM 1524 C CA . TYR A 1 198 ? -1.129 6.160 9.613 1.00 98.75 198 TYR A CA 1
ATOM 1525 C C . TYR A 1 198 ? -1.226 4.664 9.914 1.00 98.75 198 TYR A C 1
ATOM 1527 O O . TYR A 1 198 ? -0.248 3.927 9.794 1.00 98.75 198 TYR A O 1
ATOM 1535 N N . VAL A 1 199 ? -2.443 4.196 10.200 1.00 98.69 199 VAL A N 1
ATOM 1536 C CA . VAL A 1 199 ? -2.777 2.762 10.250 1.00 98.69 199 VAL A CA 1
ATOM 1537 C C . VAL A 1 199 ? -3.884 2.446 9.249 1.00 98.69 199 VAL A C 1
ATOM 1539 O O . VAL A 1 199 ? -4.952 3.053 9.277 1.00 98.69 199 VAL A O 1
ATOM 1542 N N . SER A 1 200 ? -3.637 1.498 8.343 1.00 98.25 200 SER A N 1
ATOM 1543 C CA . SER A 1 200 ? -4.617 1.104 7.322 1.00 98.25 200 SER A CA 1
ATOM 1544 C C . SER A 1 200 ? -5.491 -0.070 7.775 1.00 98.25 200 SER A C 1
ATOM 1546 O O . SER A 1 200 ? -4.953 -1.120 8.136 1.00 98.25 200 SER A O 1
ATOM 1548 N N . LEU A 1 201 ? -6.815 0.075 7.666 1.00 97.19 201 LEU A N 1
ATOM 1549 C CA . LEU A 1 201 ? -7.825 -0.975 7.875 1.00 97.19 201 LEU A CA 1
ATOM 1550 C C . LEU A 1 201 ? -8.596 -1.212 6.574 1.00 97.19 201 LEU A C 1
ATOM 1552 O O . LEU A 1 201 ? -9.092 -0.266 5.971 1.00 97.19 201 LEU A O 1
ATOM 1556 N N . GLU A 1 202 ? -8.676 -2.460 6.126 1.00 95.50 202 GLU A N 1
ATOM 1557 C CA . GLU A 1 202 ? -9.288 -2.830 4.844 1.00 95.50 202 GLU A CA 1
ATOM 1558 C C . GLU A 1 202 ? -10.787 -3.112 4.976 1.00 95.50 202 GLU A C 1
ATOM 1560 O O . GLU A 1 202 ? -11.221 -3.725 5.953 1.00 95.50 202 GLU A O 1
ATOM 1565 N N . VAL A 1 203 ? -11.566 -2.664 3.984 1.00 96.62 203 VAL A N 1
ATOM 1566 C CA . VAL A 1 203 ? -12.964 -3.095 3.809 1.00 96.62 203 VAL A CA 1
ATOM 1567 C C . VAL A 1 203 ? -13.024 -4.593 3.488 1.00 96.62 203 VAL A C 1
ATOM 1569 O O . VAL A 1 203 ? -12.018 -5.210 3.128 1.00 96.62 203 VAL A O 1
ATOM 1572 N N . SER A 1 204 ? -14.205 -5.199 3.577 1.00 95.19 204 SER A N 1
ATOM 1573 C CA . SER A 1 204 ? -14.401 -6.591 3.195 1.00 95.19 204 SER A CA 1
ATOM 1574 C C . SER A 1 204 ? -14.014 -6.803 1.723 1.00 95.19 204 SER A C 1
ATOM 1576 O O . SER A 1 204 ? -14.565 -6.139 0.839 1.00 95.19 204 SER A O 1
ATOM 1578 N N . PRO A 1 205 ? -13.132 -7.770 1.403 1.00 92.88 205 PRO A N 1
ATOM 1579 C CA . PRO A 1 205 ? -12.723 -8.032 0.021 1.00 92.88 205 PRO A CA 1
ATOM 1580 C C . PRO A 1 205 ? -13.891 -8.524 -0.849 1.00 92.88 205 PRO A C 1
ATOM 1582 O O . PRO A 1 205 ? -13.843 -8.416 -2.072 1.00 92.88 205 PRO A O 1
ATOM 1585 N N . ARG A 1 206 ? -14.981 -8.996 -0.226 1.00 94.50 206 ARG A N 1
ATOM 1586 C CA . ARG A 1 206 ? -16.234 -9.372 -0.896 1.00 94.50 206 ARG A CA 1
ATOM 1587 C C . ARG A 1 206 ? -16.969 -8.173 -1.521 1.00 94.50 206 ARG A C 1
ATOM 1589 O O . ARG A 1 206 ? -17.795 -8.381 -2.403 1.00 94.50 206 ARG A O 1
ATOM 1596 N N . LEU A 1 207 ? -16.661 -6.940 -1.104 1.00 96.50 207 LEU A N 1
ATOM 1597 C CA . LEU A 1 207 ? -17.236 -5.700 -1.646 1.00 96.50 207 LEU A CA 1
ATOM 1598 C C . LEU A 1 207 ? -16.398 -5.086 -2.778 1.00 96.50 207 LEU A C 1
ATOM 1600 O O . LEU A 1 207 ? -16.756 -4.032 -3.292 1.00 96.50 207 LEU A O 1
ATOM 1604 N N . ALA A 1 208 ? -15.316 -5.736 -3.227 1.00 94.69 208 ALA A N 1
ATOM 1605 C CA . ALA A 1 208 ? -14.389 -5.172 -4.215 1.00 94.69 208 ALA A CA 1
ATOM 1606 C C . ALA A 1 208 ? -15.037 -4.745 -5.552 1.00 94.69 208 ALA A C 1
ATOM 1608 O O . ALA A 1 208 ? -14.445 -3.945 -6.272 1.00 94.69 208 ALA A O 1
ATOM 1609 N N . HIS A 1 209 ? -16.237 -5.228 -5.891 1.00 96.25 209 HIS A N 1
ATOM 1610 C CA . HIS A 1 209 ? -16.999 -4.811 -7.079 1.00 96.25 209 HIS A CA 1
ATOM 1611 C C . HIS A 1 209 ? -18.310 -4.062 -6.757 1.00 96.25 209 HIS A C 1
ATOM 1613 O O . HIS A 1 209 ? -19.072 -3.752 -7.672 1.00 96.25 209 HIS A O 1
ATOM 1619 N N . ASP A 1 210 ? -18.559 -3.735 -5.486 1.00 98.25 210 ASP A N 1
ATOM 1620 C CA . ASP A 1 210 ? -19.710 -2.967 -5.004 1.00 98.25 210 ASP A CA 1
ATOM 1621 C C . ASP A 1 210 ? -19.236 -1.613 -4.453 1.00 98.25 210 ASP A C 1
ATOM 1623 O O . ASP A 1 210 ? -18.671 -1.520 -3.361 1.00 98.25 210 ASP A O 1
ATOM 1627 N N . ALA A 1 211 ? -19.444 -0.551 -5.235 1.00 98.38 211 ALA A N 1
ATOM 1628 C CA . ALA A 1 211 ? -19.014 0.794 -4.869 1.00 98.38 211 ALA A CA 1
ATOM 1629 C C . ALA A 1 211 ? -19.808 1.355 -3.677 1.00 98.38 211 ALA A C 1
ATOM 1631 O O . ALA A 1 211 ? -19.207 1.941 -2.778 1.00 98.38 211 ALA A O 1
ATOM 1632 N N . ASP A 1 212 ? -21.129 1.161 -3.650 1.00 98.56 212 ASP A N 1
ATOM 1633 C CA . ASP A 1 212 ? -21.989 1.715 -2.599 1.00 98.56 212 ASP A CA 1
ATOM 1634 C C . ASP A 1 212 ? -21.772 0.957 -1.282 1.00 98.56 212 ASP A C 1
ATOM 1636 O O . ASP A 1 212 ? -21.539 1.582 -0.245 1.00 98.56 212 ASP A O 1
ATOM 1640 N N . GLY A 1 213 ? -21.713 -0.380 -1.334 1.00 98.62 213 GLY A N 1
ATOM 1641 C CA . GLY A 1 213 ? -21.365 -1.214 -0.181 1.00 98.62 213 GLY A CA 1
ATOM 1642 C C . GLY A 1 213 ? -19.979 -0.890 0.384 1.00 98.62 213 GLY A C 1
ATOM 1643 O O . GLY A 1 213 ? -19.830 -0.740 1.598 1.00 98.62 213 GLY A O 1
ATOM 1644 N N . THR A 1 214 ? -18.973 -0.698 -0.482 1.00 98.69 214 THR A N 1
ATOM 1645 C CA . THR A 1 214 ? -17.626 -0.259 -0.070 1.00 98.69 214 THR A CA 1
ATOM 1646 C C . THR A 1 214 ? -17.664 1.084 0.659 1.00 98.69 214 THR A C 1
ATOM 1648 O O . THR A 1 214 ? -17.002 1.243 1.685 1.00 98.69 214 THR A O 1
ATOM 1651 N N . VAL A 1 215 ? -18.425 2.063 0.156 1.00 98.88 215 VAL A N 1
ATOM 1652 C CA . VAL A 1 215 ? -18.532 3.390 0.780 1.00 98.88 215 VAL A CA 1
ATOM 1653 C C . VAL A 1 215 ? -19.230 3.310 2.142 1.00 98.88 215 VAL A C 1
ATOM 1655 O O . VAL A 1 215 ? -18.756 3.919 3.104 1.00 98.88 215 VAL A O 1
ATOM 1658 N N . ASP A 1 216 ? -20.324 2.558 2.256 1.00 98.81 216 ASP A N 1
ATOM 1659 C CA . ASP A 1 216 ? -21.065 2.426 3.513 1.00 98.81 216 ASP A CA 1
ATOM 1660 C C . ASP A 1 216 ? -20.272 1.669 4.585 1.00 98.81 216 ASP A C 1
ATOM 1662 O O . ASP A 1 216 ? -20.241 2.093 5.746 1.00 98.81 216 ASP A O 1
ATOM 1666 N N . GLU A 1 217 ? -19.544 0.614 4.210 1.00 98.50 217 GLU A N 1
ATOM 1667 C CA . GLU A 1 217 ? -18.621 -0.045 5.131 1.00 98.50 217 GLU A CA 1
ATOM 1668 C C . GLU A 1 217 ? -17.454 0.869 5.526 1.00 98.50 217 GLU A C 1
ATOM 1670 O O . GLU A 1 217 ? -17.138 0.974 6.711 1.00 98.50 217 GLU A O 1
ATOM 1675 N N . ALA A 1 218 ? -16.849 1.587 4.578 1.00 98.69 218 ALA A N 1
ATOM 1676 C CA . ALA A 1 218 ? -15.758 2.514 4.863 1.00 98.69 218 ALA A CA 1
ATOM 1677 C C . ALA A 1 218 ? -16.164 3.612 5.860 1.00 98.69 218 ALA A C 1
ATOM 1679 O O . ALA A 1 218 ? -15.431 3.873 6.815 1.00 98.69 218 ALA A O 1
ATOM 1680 N N . ARG A 1 219 ? -17.354 4.212 5.700 1.00 98.75 219 ARG A N 1
ATOM 1681 C CA . ARG A 1 219 ? -17.926 5.178 6.661 1.00 98.75 219 ARG A CA 1
ATOM 1682 C C . ARG A 1 219 ? -18.103 4.563 8.050 1.00 98.75 219 ARG A C 1
ATOM 1684 O O . ARG A 1 219 ? -17.766 5.196 9.053 1.00 98.75 219 ARG A O 1
ATOM 1691 N N . ARG A 1 220 ? -18.627 3.335 8.110 1.00 98.44 220 ARG A N 1
ATOM 1692 C CA . ARG A 1 220 ? -18.864 2.594 9.355 1.00 98.44 220 ARG A CA 1
ATOM 1693 C C . ARG A 1 220 ? -17.556 2.274 10.075 1.00 98.44 220 ARG A C 1
ATOM 1695 O O . ARG A 1 220 ? -17.452 2.565 11.260 1.00 98.44 220 ARG A O 1
ATOM 1702 N N . LEU A 1 221 ? -16.560 1.728 9.376 1.00 98.25 221 LEU A N 1
ATOM 1703 C CA . LEU A 1 221 ? -15.241 1.419 9.937 1.00 98.25 221 LEU A CA 1
ATOM 1704 C C . LEU A 1 221 ? -14.511 2.690 10.389 1.00 98.25 221 LEU A C 1
ATOM 1706 O O . LEU A 1 221 ? -13.959 2.715 11.486 1.00 98.25 221 LEU A O 1
ATOM 1710 N N . TRP A 1 222 ? -14.578 3.766 9.598 1.00 98.62 222 TRP A N 1
ATOM 1711 C CA . TRP A 1 222 ? -14.003 5.064 9.953 1.00 98.62 222 TRP A CA 1
ATOM 1712 C C . TRP A 1 222 ? -14.575 5.600 11.272 1.00 98.62 222 TRP A C 1
ATOM 1714 O O . TRP A 1 222 ? -13.827 5.898 12.205 1.00 98.62 222 TRP A O 1
ATOM 1724 N N . GLY A 1 223 ? -15.907 5.656 11.378 1.00 98.44 223 GLY A N 1
ATOM 1725 C CA . GLY A 1 223 ? -16.595 6.093 12.595 1.00 98.44 223 GLY A CA 1
ATOM 1726 C C . GLY A 1 223 ? -16.458 5.124 13.774 1.00 98.44 223 GLY A C 1
ATOM 1727 O O . GLY A 1 223 ? -16.529 5.556 14.919 1.00 98.44 223 GLY A O 1
ATOM 1728 N N . ALA A 1 224 ? -16.249 3.829 13.521 1.00 98.31 224 ALA A N 1
ATOM 1729 C CA . ALA A 1 224 ? -16.063 2.836 14.575 1.00 98.31 224 ALA A CA 1
ATOM 1730 C C . ALA A 1 224 ? -14.655 2.878 15.180 1.00 98.31 224 ALA A C 1
ATOM 1732 O O . ALA A 1 224 ? -14.520 2.725 16.393 1.00 98.31 224 ALA A O 1
ATOM 1733 N N . VAL A 1 225 ? -13.603 3.098 14.384 1.00 98.50 225 VAL A N 1
ATOM 1734 C CA . VAL A 1 225 ? -12.244 3.254 14.929 1.00 98.50 225 VAL A CA 1
ATOM 1735 C C . VAL A 1 225 ? -12.088 4.602 15.643 1.00 98.50 225 VAL A C 1
ATOM 1737 O O . VAL A 1 225 ? -11.482 4.633 16.715 1.00 98.50 225 VAL A O 1
ATOM 1740 N N . ASP A 1 226 ? -12.692 5.668 15.104 1.00 98.31 226 ASP A N 1
ATOM 1741 C CA . ASP A 1 226 ? -12.720 7.024 15.679 1.00 98.31 226 ASP A CA 1
ATOM 1742 C C . ASP A 1 226 ? -11.316 7.593 15.959 1.00 98.31 226 ASP A C 1
ATOM 1744 O O . ASP A 1 226 ? -10.948 7.918 17.092 1.00 98.31 226 ASP A O 1
ATOM 1748 N N . ARG A 1 227 ? -10.490 7.656 14.905 1.00 98.62 227 ARG A N 1
ATOM 1749 C CA . ARG A 1 227 ? -9.143 8.249 14.926 1.00 98.62 227 ARG A CA 1
ATOM 1750 C C . ARG A 1 227 ? -8.857 9.031 13.642 1.00 98.62 227 ARG A C 1
ATOM 1752 O O . ARG A 1 227 ? -9.257 8.588 12.570 1.00 98.62 227 ARG A O 1
ATOM 1759 N N . PRO A 1 228 ? -8.143 10.170 13.708 1.00 98.31 228 PRO A N 1
ATOM 1760 C CA . PRO A 1 228 ? -7.851 10.979 12.522 1.00 98.31 228 PRO A CA 1
ATOM 1761 C C . PRO A 1 228 ? -6.768 10.354 11.628 1.00 98.31 228 PRO A C 1
ATOM 1763 O O . PRO A 1 228 ? -6.703 10.645 10.437 1.00 98.31 228 PRO A O 1
ATOM 1766 N N . ASN A 1 229 ? -5.920 9.501 12.204 1.00 98.69 229 ASN A N 1
ATOM 1767 C CA . ASN A 1 229 ? -4.741 8.909 11.583 1.00 98.69 229 ASN A CA 1
ATOM 1768 C C . ASN A 1 229 ? -4.947 7.444 11.168 1.00 98.69 229 ASN A C 1
ATOM 1770 O O . ASN A 1 229 ? -4.000 6.660 11.117 1.00 98.69 229 ASN A O 1
ATOM 1774 N N . ILE A 1 230 ? -6.178 7.060 10.838 1.00 98.56 230 ILE A N 1
ATOM 1775 C CA . ILE A 1 230 ? -6.418 5.833 10.075 1.00 98.56 230 ILE A CA 1
ATOM 1776 C C . ILE A 1 230 ? -6.568 6.123 8.586 1.00 98.56 230 ILE A C 1
ATOM 1778 O O . ILE A 1 230 ? -6.808 7.258 8.177 1.00 98.56 230 ILE A O 1
ATOM 1782 N N . MET A 1 231 ? -6.432 5.071 7.786 1.00 98.81 231 MET A N 1
ATOM 1783 C CA . MET A 1 231 ? -6.811 5.032 6.378 1.00 98.81 231 MET A CA 1
ATOM 1784 C C . MET A 1 231 ? -7.743 3.850 6.146 1.00 98.81 231 MET A C 1
ATOM 1786 O O . MET A 1 231 ? -7.417 2.727 6.535 1.00 98.81 231 MET A O 1
ATOM 1790 N N . ILE A 1 232 ? -8.866 4.075 5.467 1.00 98.69 232 ILE A N 1
ATOM 1791 C CA . ILE A 1 232 ? -9.654 2.960 4.946 1.00 98.69 232 ILE A CA 1
ATOM 1792 C C . ILE A 1 232 ? -8.976 2.461 3.677 1.00 98.69 232 ILE A C 1
ATOM 1794 O O . ILE A 1 232 ? -8.691 3.231 2.761 1.00 98.69 232 ILE A O 1
ATOM 1798 N N . LYS A 1 233 ? -8.671 1.171 3.633 1.00 98.38 233 LYS A N 1
ATOM 1799 C CA . LYS A 1 233 ? -7.974 0.546 2.520 1.00 98.38 233 LYS A CA 1
ATOM 1800 C C . LYS A 1 233 ? -8.991 -0.046 1.548 1.00 98.38 233 LYS A C 1
ATOM 1802 O O . LYS A 1 233 ? -9.844 -0.832 1.954 1.00 98.38 233 LYS A O 1
ATOM 1807 N N . VAL A 1 234 ? -8.923 0.383 0.287 1.00 98.44 234 VAL A N 1
ATOM 1808 C CA . VAL A 1 234 ? -9.933 0.118 -0.750 1.00 98.44 234 VAL A CA 1
ATOM 1809 C C . VAL A 1 234 ? -9.250 -0.413 -2.017 1.00 98.44 234 VAL A C 1
ATOM 1811 O O . VAL A 1 234 ? -8.342 0.249 -2.529 1.00 98.44 234 VAL A O 1
ATOM 1814 N N . PRO A 1 235 ? -9.647 -1.589 -2.539 1.00 97.44 235 PRO A N 1
ATOM 1815 C CA . PRO A 1 235 ? -9.156 -2.106 -3.814 1.00 97.44 235 PRO A CA 1
ATOM 1816 C C . PRO A 1 235 ? -9.393 -1.145 -4.982 1.00 97.44 235 PRO A C 1
ATOM 1818 O O . PRO A 1 235 ? -10.482 -0.602 -5.141 1.00 97.44 235 PRO A O 1
ATOM 1821 N N . ALA A 1 236 ? -8.398 -0.984 -5.849 1.00 97.12 236 ALA A N 1
ATOM 1822 C CA . ALA A 1 236 ? -8.444 -0.122 -7.025 1.00 97.12 236 ALA A CA 1
ATOM 1823 C C . ALA A 1 236 ? -9.228 -0.726 -8.205 1.00 97.12 236 ALA A C 1
ATOM 1825 O O . ALA A 1 236 ? -8.841 -0.546 -9.353 1.00 97.12 236 ALA A O 1
ATOM 1826 N N . THR A 1 237 ? -10.317 -1.455 -7.964 1.00 97.19 237 THR A N 1
ATOM 1827 C CA . THR A 1 237 ? -11.171 -1.947 -9.056 1.00 97.19 237 THR A CA 1
ATOM 1828 C C . THR A 1 237 ? -11.926 -0.788 -9.715 1.00 97.19 237 THR A C 1
ATOM 1830 O O . THR A 1 237 ? -12.011 0.312 -9.167 1.00 97.19 237 THR A O 1
ATOM 1833 N N . VAL A 1 238 ? -12.577 -1.036 -10.857 1.00 96.38 238 VAL A N 1
ATOM 1834 C CA . VAL A 1 238 ? -13.465 -0.044 -11.502 1.00 96.38 238 VAL A CA 1
ATOM 1835 C C . VAL A 1 238 ? -14.531 0.504 -10.536 1.00 96.38 238 VAL A C 1
ATOM 1837 O O . VAL A 1 238 ? -14.801 1.703 -10.543 1.00 96.38 238 VAL A O 1
ATOM 1840 N N . ALA A 1 239 ? -15.110 -0.347 -9.681 1.00 97.69 239 ALA A N 1
ATOM 1841 C CA . ALA A 1 239 ? -16.074 0.072 -8.661 1.00 97.69 239 ALA A CA 1
ATOM 1842 C C . ALA A 1 239 ? -15.388 0.824 -7.507 1.00 97.69 239 ALA A C 1
ATOM 1844 O O . ALA A 1 239 ? -15.858 1.882 -7.082 1.00 97.69 239 ALA A O 1
ATOM 1845 N N . GLY A 1 240 ? -14.239 0.316 -7.052 1.00 98.25 240 GLY A N 1
ATOM 1846 C CA . GLY A 1 240 ? -13.437 0.916 -5.992 1.00 98.25 240 GLY A CA 1
ATOM 1847 C C . GLY A 1 240 ? -12.998 2.346 -6.304 1.00 98.25 240 GLY A C 1
ATOM 1848 O O . GLY A 1 240 ? -13.054 3.191 -5.421 1.00 98.25 240 GLY A O 1
ATOM 1849 N N . LEU A 1 241 ? -12.673 2.674 -7.560 1.00 98.69 241 LEU A N 1
ATOM 1850 C CA . LEU A 1 241 ? -12.358 4.049 -7.985 1.00 98.69 241 LEU A CA 1
ATOM 1851 C C . LEU A 1 241 ? -13.492 5.050 -7.679 1.00 98.69 241 LEU A C 1
ATOM 1853 O O . LEU A 1 241 ? -13.227 6.151 -7.194 1.00 98.69 241 LEU A O 1
ATOM 1857 N N . SER A 1 242 ? -14.753 4.654 -7.889 1.00 98.69 242 SER A N 1
ATOM 1858 C CA . SER A 1 242 ? -15.934 5.473 -7.557 1.00 98.69 242 SER A CA 1
ATOM 1859 C C . SER A 1 242 ? -16.110 5.648 -6.040 1.00 98.69 242 SER A C 1
ATOM 1861 O O . SER A 1 242 ? -16.447 6.736 -5.553 1.00 98.69 242 SER A O 1
ATOM 1863 N N . ALA A 1 243 ? -15.820 4.588 -5.277 1.00 98.81 243 ALA A N 1
ATOM 1864 C CA . ALA A 1 243 ? -15.815 4.637 -3.819 1.00 98.81 243 ALA A CA 1
ATOM 1865 C C . ALA A 1 243 ? -14.709 5.566 -3.288 1.00 98.81 243 ALA A C 1
ATOM 1867 O O . ALA A 1 243 ? -14.989 6.443 -2.473 1.00 98.81 243 ALA A O 1
ATOM 1868 N N . ILE A 1 244 ? -13.481 5.442 -3.807 1.00 98.88 244 ILE A N 1
ATOM 1869 C CA . ILE A 1 244 ? -12.316 6.271 -3.458 1.00 98.88 244 ILE A CA 1
ATOM 1870 C C . ILE A 1 244 ? -12.635 7.760 -3.653 1.00 98.88 244 ILE A C 1
ATOM 1872 O O . ILE A 1 244 ? -12.468 8.539 -2.715 1.00 98.88 244 ILE A O 1
ATOM 1876 N N . GLU A 1 245 ? -13.158 8.163 -4.818 1.00 98.88 245 GLU A N 1
ATOM 1877 C CA . GLU A 1 245 ? -13.530 9.565 -5.077 1.00 98.88 245 GLU A CA 1
ATOM 1878 C C . GLU A 1 245 ? -14.535 10.094 -4.036 1.00 98.88 245 GLU A C 1
ATOM 1880 O O . GLU A 1 245 ? -14.419 11.219 -3.539 1.00 98.88 245 GLU A O 1
ATOM 1885 N N . THR A 1 246 ? -15.526 9.273 -3.683 1.00 98.94 246 THR A N 1
ATOM 1886 C CA . THR A 1 246 ? -16.589 9.642 -2.742 1.00 98.94 246 THR A CA 1
ATOM 1887 C C . THR A 1 246 ? -16.078 9.756 -1.305 1.00 98.94 246 THR A C 1
ATOM 1889 O O . THR A 1 246 ? -16.378 10.749 -0.640 1.00 98.94 246 THR A O 1
ATOM 1892 N N . LEU A 1 247 ? -15.244 8.818 -0.853 1.00 98.88 247 LEU A N 1
ATOM 1893 C CA . LEU A 1 247 ? -14.637 8.829 0.482 1.00 98.88 247 LEU A CA 1
ATOM 1894 C C . LEU A 1 247 ? -13.690 10.024 0.668 1.00 98.88 247 LEU A C 1
ATOM 1896 O O . LEU A 1 247 ? -13.793 10.744 1.663 1.00 98.88 247 LEU A O 1
ATOM 1900 N N . ILE A 1 248 ? -12.854 10.320 -0.331 1.00 98.88 248 ILE A N 1
ATOM 1901 C CA . ILE A 1 248 ? -11.980 11.503 -0.330 1.00 98.88 248 ILE A CA 1
ATOM 1902 C C . ILE A 1 248 ? -12.811 12.799 -0.328 1.00 98.88 248 ILE A C 1
ATOM 1904 O O . ILE A 1 248 ? -12.511 13.730 0.422 1.00 98.88 248 ILE A O 1
ATOM 1908 N N . ALA A 1 249 ? -13.916 12.864 -1.083 1.00 98.88 249 ALA A N 1
ATOM 1909 C CA . ALA A 1 249 ? -14.827 14.013 -1.037 1.00 98.88 249 ALA A CA 1
ATOM 1910 C C . ALA A 1 249 ? -15.483 14.208 0.349 1.00 98.88 249 ALA A C 1
ATOM 1912 O O . ALA A 1 249 ? -15.769 15.340 0.764 1.00 98.88 249 ALA A O 1
ATOM 1913 N N . GLU A 1 250 ? -15.714 13.116 1.078 1.00 98.69 250 GLU A N 1
ATOM 1914 C CA . GLU A 1 250 ? -16.238 13.100 2.450 1.00 98.69 250 GLU A CA 1
ATOM 1915 C C . GLU A 1 250 ? -15.164 13.377 3.512 1.00 98.69 250 GLU A C 1
ATOM 1917 O O . GLU A 1 250 ? -15.499 13.846 4.603 1.00 98.69 250 GLU A O 1
ATOM 1922 N N . GLY A 1 251 ? -13.883 13.297 3.145 1.00 98.50 251 GLY A N 1
ATOM 1923 C CA . GLY A 1 251 ? -12.739 13.590 4.012 1.00 98.50 251 GLY A CA 1
ATOM 1924 C C . GLY A 1 251 ? -12.267 12.386 4.822 1.00 98.50 251 GLY A C 1
ATOM 1925 O O . GLY A 1 251 ? -11.662 12.566 5.873 1.00 98.50 251 GLY A O 1
ATOM 1926 N N . ILE A 1 252 ? -12.578 11.181 4.348 1.00 98.81 252 ILE A N 1
ATOM 1927 C CA . ILE A 1 252 ? -12.044 9.917 4.851 1.00 98.81 252 ILE A CA 1
ATOM 1928 C C . ILE A 1 252 ? -10.704 9.681 4.151 1.00 98.81 252 ILE A C 1
ATOM 1930 O O . ILE A 1 252 ? -10.632 9.770 2.926 1.00 98.81 252 ILE A O 1
ATOM 1934 N N . ASN A 1 253 ? -9.648 9.378 4.907 1.00 98.88 253 ASN A N 1
ATOM 1935 C CA . ASN A 1 253 ? -8.347 9.051 4.319 1.00 98.88 253 ASN A CA 1
ATOM 1936 C C . ASN A 1 253 ? -8.389 7.658 3.684 1.00 98.88 253 ASN A C 1
ATOM 1938 O O . ASN A 1 253 ? -8.928 6.724 4.286 1.00 98.88 253 ASN A O 1
ATOM 1942 N N . VAL A 1 254 ? -7.778 7.494 2.508 1.00 98.88 254 VAL A N 1
ATOM 1943 C CA . VAL A 1 254 ? -7.875 6.241 1.738 1.00 98.88 254 VAL A CA 1
ATOM 1944 C C . VAL A 1 254 ? -6.509 5.679 1.359 1.00 98.88 254 VAL A C 1
ATOM 1946 O O . VAL A 1 254 ? -5.707 6.352 0.713 1.00 98.88 254 VAL A O 1
ATOM 1949 N N . ASN A 1 255 ? -6.271 4.411 1.690 1.00 98.88 255 ASN A N 1
ATOM 1950 C CA . ASN A 1 255 ? -5.171 3.620 1.142 1.00 98.88 255 ASN A CA 1
ATOM 1951 C C . ASN A 1 255 ? -5.694 2.833 -0.071 1.00 98.88 255 ASN A C 1
ATOM 1953 O O . ASN A 1 255 ? -6.403 1.838 0.075 1.00 98.88 255 ASN A O 1
ATOM 1957 N N . VAL A 1 256 ? -5.375 3.283 -1.279 1.00 98.81 256 VAL A N 1
ATOM 1958 C CA . VAL A 1 256 ? -5.771 2.583 -2.504 1.00 98.81 256 VAL A CA 1
ATOM 1959 C C . VAL A 1 256 ? -4.870 1.362 -2.683 1.00 98.81 256 VAL A C 1
ATOM 1961 O O . VAL A 1 256 ? -3.652 1.505 -2.689 1.00 98.81 256 VAL A O 1
ATOM 1964 N N . THR A 1 257 ? -5.439 0.162 -2.822 1.00 97.69 257 THR A N 1
ATOM 1965 C CA . THR A 1 257 ? -4.687 -1.110 -2.860 1.00 97.69 257 THR A CA 1
ATOM 1966 C C . THR A 1 257 ? -4.955 -1.937 -4.118 1.00 97.69 257 THR A C 1
ATOM 1968 O O . THR A 1 257 ? -5.841 -1.614 -4.899 1.00 97.69 257 THR A O 1
ATOM 1971 N N . LEU A 1 258 ? -4.186 -3.015 -4.321 1.00 96.06 258 LEU A N 1
ATOM 1972 C CA . LEU A 1 258 ? -4.215 -3.869 -5.520 1.00 96.06 258 LEU A CA 1
ATOM 1973 C C . LEU A 1 258 ? -3.926 -3.105 -6.831 1.00 96.06 258 LEU A C 1
ATOM 1975 O O . LEU A 1 258 ? -4.446 -3.447 -7.889 1.00 96.06 258 LEU A O 1
ATOM 1979 N N . LEU A 1 259 ? -3.061 -2.085 -6.781 1.00 98.31 259 LEU A N 1
ATOM 1980 C CA . LEU A 1 259 ? -2.551 -1.425 -7.984 1.00 98.31 259 LEU A CA 1
ATOM 1981 C C . LEU A 1 259 ? -1.407 -2.247 -8.592 1.00 98.31 259 LEU A C 1
ATOM 1983 O O . LEU A 1 259 ? -0.340 -2.361 -7.989 1.00 98.31 259 LEU A O 1
ATOM 1987 N N . PHE A 1 260 ? -1.629 -2.789 -9.791 1.00 98.06 260 PHE A N 1
ATOM 1988 C CA . PHE A 1 260 ? -0.623 -3.537 -10.563 1.00 98.06 260 PHE A CA 1
ATOM 1989 C C . PHE A 1 260 ? -0.219 -2.842 -11.868 1.00 98.06 260 PHE A C 1
ATOM 1991 O O . PHE A 1 260 ? 0.917 -2.989 -12.311 1.00 98.06 260 PHE A O 1
ATOM 1998 N N . SER A 1 261 ? -1.134 -2.092 -12.492 1.00 98.12 261 SER A N 1
ATOM 1999 C CA . SER A 1 261 ? -0.897 -1.434 -13.780 1.00 98.12 261 SER A CA 1
ATOM 2000 C C . SER A 1 261 ? -0.672 0.070 -13.637 1.00 98.12 261 SER A C 1
ATOM 2002 O O . SER A 1 261 ? -1.250 0.748 -12.781 1.00 98.12 261 SER A O 1
ATOM 2004 N N . LEU A 1 262 ? 0.146 0.612 -14.542 1.00 98.38 262 LEU A N 1
ATOM 2005 C CA . LEU A 1 262 ? 0.379 2.052 -14.675 1.00 98.38 262 LEU A CA 1
ATOM 2006 C C . LEU A 1 262 ? -0.921 2.814 -14.960 1.00 98.38 262 LEU A C 1
ATOM 2008 O O . LEU A 1 262 ? -1.112 3.926 -14.472 1.00 98.38 262 LEU A O 1
ATOM 2012 N N . GLU A 1 263 ? -1.821 2.207 -15.734 1.00 97.94 263 GLU A N 1
ATOM 2013 C CA . GLU A 1 263 ? -3.106 2.803 -16.083 1.00 97.94 263 GLU A CA 1
ATOM 2014 C C . GLU A 1 263 ? -4.069 2.839 -14.894 1.00 97.94 263 GLU A C 1
ATOM 2016 O O . GLU A 1 263 ? -4.672 3.879 -14.627 1.00 97.94 263 GLU A O 1
ATOM 2021 N N . ARG A 1 264 ? -4.152 1.766 -14.094 1.00 98.19 264 ARG A N 1
ATOM 2022 C CA . ARG A 1 264 ? -4.978 1.800 -12.883 1.00 98.19 264 ARG A CA 1
ATOM 2023 C C . ARG A 1 264 ? -4.443 2.799 -11.861 1.00 98.19 264 ARG A C 1
ATOM 2025 O O . ARG A 1 264 ? -5.232 3.483 -11.210 1.00 98.19 264 ARG A O 1
ATOM 2032 N N . TYR A 1 265 ? -3.120 2.957 -11.772 1.00 98.75 265 TYR A N 1
ATOM 2033 C CA . TYR A 1 265 ? -2.529 4.003 -10.942 1.00 98.75 265 TYR A CA 1
ATOM 2034 C C . TYR A 1 265 ? -2.938 5.418 -11.395 1.00 98.75 265 TYR A C 1
ATOM 2036 O O . TYR A 1 265 ? -3.353 6.215 -10.551 1.00 98.75 265 TYR A O 1
ATOM 2044 N N . ARG A 1 266 ? -2.929 5.723 -12.706 1.00 98.56 266 ARG A N 1
ATOM 2045 C CA . ARG A 1 266 ? -3.466 7.005 -13.218 1.00 98.56 266 ARG A CA 1
ATOM 2046 C C . ARG A 1 266 ? -4.906 7.218 -12.764 1.00 98.56 266 ARG A C 1
ATOM 2048 O O . ARG A 1 266 ? -5.219 8.264 -12.208 1.00 98.56 266 ARG A O 1
ATOM 2055 N N . GLN A 1 267 ? -5.760 6.214 -12.946 1.00 98.69 267 GLN A N 1
ATOM 2056 C CA . GLN A 1 267 ? -7.179 6.293 -12.591 1.00 98.69 267 GLN A CA 1
ATOM 2057 C C . GLN A 1 267 ? -7.397 6.510 -11.082 1.00 98.69 267 GLN A C 1
ATOM 2059 O O . GLN A 1 267 ? -8.238 7.325 -10.705 1.00 98.69 267 GLN A O 1
ATOM 2064 N N . SER A 1 268 ? -6.600 5.863 -10.221 1.00 98.62 268 SER A N 1
ATOM 2065 C CA . SER A 1 268 ? -6.570 6.120 -8.769 1.00 98.62 268 SER A CA 1
ATOM 2066 C C . SER A 1 268 ? -6.227 7.577 -8.450 1.00 98.62 268 SER A C 1
ATOM 2068 O O . SER A 1 268 ? -6.908 8.218 -7.647 1.00 98.62 268 SER A O 1
ATOM 2070 N N . ALA A 1 269 ? -5.186 8.111 -9.091 1.00 98.62 269 ALA A N 1
ATOM 2071 C CA . ALA A 1 269 ? -4.745 9.477 -8.856 1.00 98.62 269 ALA A CA 1
ATOM 2072 C C . ALA A 1 269 ? -5.786 10.508 -9.339 1.00 98.62 269 ALA A C 1
ATOM 2074 O O . ALA A 1 269 ? -6.056 11.480 -8.635 1.00 98.62 269 ALA A O 1
ATOM 2075 N N . GLU A 1 270 ? -6.447 10.276 -10.481 1.00 98.50 270 GLU A N 1
ATOM 2076 C CA . GLU A 1 270 ? -7.560 11.123 -10.938 1.00 98.50 270 GLU A CA 1
ATOM 2077 C C . GLU A 1 270 ? -8.771 11.060 -9.990 1.00 98.50 270 GLU A C 1
ATOM 2079 O O . GLU A 1 270 ? -9.345 12.106 -9.682 1.00 98.50 270 GLU A O 1
ATOM 2084 N N . ALA A 1 271 ? -9.133 9.879 -9.469 1.00 98.81 271 ALA A N 1
ATOM 2085 C CA . ALA A 1 271 ? -10.215 9.728 -8.488 1.00 98.81 271 ALA A CA 1
ATOM 2086 C C . ALA A 1 271 ? -9.920 10.494 -7.183 1.00 98.81 271 ALA A C 1
ATOM 2088 O O . ALA A 1 271 ? -10.800 11.164 -6.636 1.00 98.81 271 ALA A O 1
ATOM 2089 N N . TYR A 1 272 ? -8.667 10.476 -6.715 1.00 98.81 272 TYR A N 1
ATOM 2090 C CA . TYR A 1 272 ? -8.224 11.290 -5.579 1.00 98.81 272 TYR A CA 1
ATOM 2091 C C . TYR A 1 272 ? -8.375 12.797 -5.856 1.00 98.81 272 TYR A C 1
ATOM 2093 O O . TYR A 1 272 ? -9.005 13.516 -5.075 1.00 98.81 272 TYR A O 1
ATOM 2101 N N . LEU A 1 273 ? -7.876 13.278 -7.003 1.00 98.44 273 LEU A N 1
ATOM 2102 C CA . LEU A 1 273 ? -8.007 14.684 -7.405 1.00 98.44 273 LEU A CA 1
ATOM 2103 C C . LEU A 1 273 ? -9.475 15.119 -7.554 1.00 98.44 273 LEU A C 1
ATOM 2105 O O . LEU A 1 273 ? -9.837 16.230 -7.159 1.00 98.44 273 LEU A O 1
ATOM 2109 N N . ALA A 1 274 ? -10.332 14.265 -8.117 1.00 98.56 274 ALA A N 1
ATOM 2110 C CA . ALA A 1 274 ? -11.760 14.526 -8.263 1.00 98.56 274 ALA A CA 1
ATOM 2111 C C . ALA A 1 274 ? -12.466 14.612 -6.897 1.00 98.56 274 ALA A C 1
ATOM 2113 O O . ALA A 1 274 ? -13.247 15.543 -6.671 1.00 98.56 274 ALA A O 1
ATOM 2114 N N . GLY A 1 275 ? -12.125 13.724 -5.957 1.00 98.75 275 GLY A N 1
ATOM 2115 C CA . GLY A 1 275 ? -12.625 13.752 -4.583 1.00 98.75 275 GLY A CA 1
ATOM 2116 C C . GLY A 1 275 ? -12.246 15.045 -3.854 1.00 98.75 275 GLY A C 1
ATOM 2117 O O . GLY A 1 275 ? -13.119 15.744 -3.329 1.00 98.75 275 GLY A O 1
ATOM 2118 N N . LEU A 1 276 ? -10.966 15.433 -3.905 1.00 98.69 276 LEU A N 1
ATOM 2119 C CA . LEU A 1 276 ? -10.488 16.691 -3.324 1.00 98.69 276 LEU A CA 1
ATOM 2120 C C . LEU A 1 276 ? -11.197 17.907 -3.938 1.00 98.69 276 LEU A C 1
ATOM 2122 O O . LEU A 1 276 ? -11.714 18.754 -3.209 1.00 98.69 276 LEU A O 1
ATOM 2126 N N . ARG A 1 277 ? -11.325 17.978 -5.271 1.00 98.00 277 ARG A N 1
ATOM 2127 C CA . ARG A 1 277 ? -12.043 19.079 -5.948 1.00 98.00 277 ARG A CA 1
ATOM 2128 C C . ARG A 1 277 ? -13.525 19.131 -5.573 1.00 98.00 277 ARG A C 1
ATOM 2130 O O . ARG A 1 277 ? -14.060 20.222 -5.357 1.00 98.00 277 ARG A O 1
ATOM 2137 N N . ARG A 1 278 ? -14.197 17.980 -5.432 1.00 98.50 278 ARG A N 1
ATOM 2138 C CA . ARG A 1 278 ? -15.576 17.892 -4.907 1.00 98.50 278 ARG A CA 1
ATOM 2139 C C . ARG A 1 278 ? -15.680 18.440 -3.482 1.00 98.50 278 ARG A C 1
ATOM 2141 O O . ARG A 1 278 ? -16.711 19.024 -3.148 1.00 98.50 278 ARG A O 1
ATOM 2148 N N . ARG A 1 279 ? -14.641 18.269 -2.660 1.00 98.31 279 ARG A N 1
ATOM 2149 C CA . ARG A 1 279 ? -14.572 18.761 -1.279 1.00 98.31 279 ARG A CA 1
ATOM 2150 C C . ARG A 1 279 ? -14.308 20.266 -1.197 1.00 98.31 279 ARG A C 1
ATOM 2152 O O . ARG A 1 279 ? -15.105 20.974 -0.581 1.00 98.31 279 ARG A O 1
ATOM 2159 N N . VAL A 1 280 ? -13.298 20.770 -1.911 1.00 98.06 280 VAL A N 1
ATOM 2160 C CA . VAL A 1 280 ? -12.996 22.213 -2.017 1.00 98.06 280 VAL A CA 1
ATOM 2161 C C . VAL A 1 280 ? -14.203 22.989 -2.554 1.00 98.06 280 VAL A C 1
ATOM 2163 O O . VAL A 1 280 ? -14.579 24.017 -1.997 1.00 98.06 280 VAL A O 1
ATOM 2166 N N . LYS A 1 281 ? -14.914 22.457 -3.561 1.00 97.56 281 LYS A N 1
ATOM 2167 C CA . LYS A 1 281 ? -16.144 23.068 -4.104 1.00 97.56 281 LYS A CA 1
ATOM 2168 C C . LYS A 1 281 ? -17.286 23.200 -3.078 1.00 97.56 281 LYS A C 1
ATOM 2170 O O . LYS A 1 281 ? -18.176 24.025 -3.271 1.00 97.56 281 LYS A O 1
ATOM 2175 N N . LYS A 1 282 ? -17.277 22.412 -1.996 1.00 97.81 282 LYS A N 1
ATOM 2176 C CA . LYS A 1 282 ? -18.218 22.528 -0.864 1.00 97.81 282 LYS A CA 1
ATOM 2177 C C . LYS A 1 282 ? -17.735 23.497 0.230 1.00 97.81 282 LYS A C 1
ATOM 2179 O O . LYS A 1 282 ? -18.459 23.689 1.201 1.00 97.81 282 LYS A O 1
ATOM 2184 N N . GLY A 1 283 ? -16.541 24.082 0.101 1.00 97.06 283 GLY A N 1
ATOM 2185 C CA . GLY A 1 283 ? -15.918 24.910 1.140 1.00 97.06 283 GLY A CA 1
ATOM 2186 C C . GLY A 1 283 ? -15.466 24.110 2.367 1.00 97.06 283 GLY A C 1
ATOM 2187 O O . GLY A 1 283 ? -15.481 24.641 3.475 1.00 97.06 283 GLY A O 1
ATOM 2188 N N . LEU A 1 284 ? -15.132 22.827 2.188 1.00 98.00 284 LEU A N 1
ATOM 2189 C CA . LEU A 1 284 ? -14.682 21.936 3.260 1.00 98.00 284 LEU A CA 1
ATOM 2190 C C . LEU A 1 284 ? -13.144 21.811 3.270 1.00 98.00 284 LEU A C 1
ATOM 2192 O O . LEU A 1 284 ? -12.553 21.782 2.189 1.00 98.00 284 LEU A O 1
ATOM 2196 N N . PRO A 1 285 ? -12.511 21.693 4.456 1.00 97.00 285 PRO A N 1
ATOM 2197 C CA . PRO A 1 285 ? -11.054 21.609 4.609 1.00 97.00 285 PRO A CA 1
ATOM 2198 C C . PRO A 1 285 ? -10.470 20.343 3.975 1.00 97.00 285 PRO A C 1
ATOM 2200 O O . PRO A 1 285 ? -11.107 19.283 4.005 1.00 97.00 285 PRO A O 1
ATOM 2203 N N . VAL A 1 286 ? -9.257 20.449 3.432 1.00 97.31 286 VAL A N 1
ATOM 2204 C CA . VAL A 1 286 ? -8.537 19.357 2.748 1.00 97.31 286 VAL A CA 1
ATOM 2205 C C . VAL A 1 286 ? -7.152 19.069 3.334 1.00 97.31 286 VAL A C 1
ATOM 2207 O O . VAL A 1 286 ? -6.575 18.044 2.983 1.00 97.31 286 VAL A O 1
ATOM 2210 N N . GLU A 1 287 ? -6.669 19.870 4.290 1.00 93.94 287 GLU A N 1
ATOM 2211 C CA . GLU A 1 287 ? -5.312 19.777 4.860 1.00 93.94 287 GLU A CA 1
ATOM 2212 C C . GLU A 1 287 ? -5.009 18.478 5.630 1.00 93.94 287 GLU A C 1
ATOM 2214 O O . GLU A 1 287 ? -3.889 18.247 6.068 1.00 93.94 287 GLU A O 1
ATOM 2219 N N . ARG A 1 288 ? -6.019 17.624 5.834 1.00 94.75 288 ARG A N 1
ATOM 2220 C CA . ARG A 1 288 ? -5.905 16.308 6.488 1.00 94.75 288 ARG A CA 1
ATOM 2221 C C . ARG A 1 288 ? -6.683 15.219 5.752 1.00 94.75 288 ARG A C 1
ATOM 2223 O O . ARG A 1 288 ? -7.172 14.289 6.384 1.00 94.75 288 ARG A O 1
ATOM 2230 N N . VAL A 1 289 ? -6.850 15.364 4.435 1.00 98.12 289 VAL A N 1
ATOM 2231 C CA . VAL A 1 289 ? -7.458 14.346 3.562 1.00 98.12 289 VAL A CA 1
ATOM 2232 C C . VAL A 1 289 ? -6.346 13.651 2.779 1.00 98.12 289 VAL A C 1
ATOM 2234 O O . VAL A 1 289 ? -6.060 13.959 1.618 1.00 98.12 289 VAL A O 1
ATOM 2237 N N . ALA A 1 290 ? -5.683 12.722 3.456 1.00 98.19 290 ALA A N 1
ATOM 2238 C CA . ALA A 1 290 ? -4.524 12.016 2.937 1.00 98.19 290 ALA A CA 1
ATOM 2239 C C . ALA A 1 290 ? -4.911 10.762 2.149 1.00 98.19 290 ALA A C 1
ATOM 2241 O O . ALA A 1 290 ? -5.934 10.111 2.387 1.00 98.19 290 ALA A O 1
ATOM 2242 N N . SER A 1 291 ? -4.036 10.377 1.226 1.00 98.81 291 SER A N 1
ATOM 2243 C CA . SER A 1 291 ? -4.145 9.104 0.529 1.00 98.81 291 SER A CA 1
ATOM 2244 C C . SER A 1 291 ? -2.774 8.548 0.168 1.00 98.81 291 SER A C 1
ATOM 2246 O O . SER A 1 291 ? -1.815 9.293 -0.039 1.00 98.81 291 SER A O 1
ATOM 2248 N N . VAL A 1 292 ? -2.698 7.224 0.068 1.00 98.88 292 VAL A N 1
ATOM 2249 C CA . VAL A 1 292 ? -1.555 6.508 -0.504 1.00 98.88 292 VAL A CA 1
ATOM 2250 C C . VAL A 1 292 ? -2.033 5.558 -1.596 1.00 98.88 292 VAL A C 1
ATOM 2252 O O . VAL A 1 292 ? -3.131 5.011 -1.508 1.00 98.88 292 VAL A O 1
ATOM 2255 N N . ALA A 1 293 ? -1.204 5.363 -2.617 1.00 98.88 293 ALA A N 1
ATOM 2256 C CA . ALA A 1 293 ? -1.443 4.445 -3.724 1.00 98.88 293 ALA A CA 1
ATOM 2257 C C . ALA A 1 293 ? -0.502 3.236 -3.608 1.00 98.88 293 ALA A C 1
ATOM 2259 O O . ALA A 1 293 ? 0.650 3.304 -4.036 1.00 98.88 293 ALA A O 1
ATOM 2260 N N . SER A 1 294 ? -0.987 2.145 -3.011 1.00 98.75 294 SER A N 1
ATOM 2261 C CA . SER A 1 294 ? -0.246 0.897 -2.789 1.00 98.75 294 SER A CA 1
ATOM 2262 C C . SER A 1 294 ? -0.036 0.127 -4.096 1.00 98.75 294 SER A C 1
ATOM 2264 O O . SER A 1 294 ? -0.879 -0.683 -4.489 1.00 98.75 294 SER A O 1
ATOM 2266 N N . PHE A 1 295 ? 1.097 0.380 -4.753 1.00 98.81 295 PHE A N 1
ATOM 2267 C CA . PHE A 1 295 ? 1.548 -0.248 -5.994 1.00 98.81 295 PHE A CA 1
ATOM 2268 C C . PHE A 1 295 ? 2.335 -1.533 -5.690 1.00 98.81 295 PHE A C 1
ATOM 2270 O O . PHE A 1 295 ? 3.347 -1.509 -4.986 1.00 98.81 295 PHE A O 1
ATOM 2277 N N . PHE A 1 296 ? 1.852 -2.671 -6.188 1.00 98.31 296 PHE A N 1
ATOM 2278 C CA . PHE A 1 296 ? 2.347 -4.003 -5.836 1.00 98.31 296 PHE A CA 1
ATOM 2279 C C . PHE A 1 296 ? 3.488 -4.446 -6.755 1.00 98.31 296 PHE A C 1
ATOM 2281 O O . PHE A 1 296 ? 3.355 -4.404 -7.974 1.00 98.31 296 PHE A O 1
ATOM 2288 N N . LEU A 1 297 ? 4.582 -4.937 -6.165 1.00 98.50 297 LEU A N 1
ATOM 2289 C CA . LEU A 1 297 ? 5.823 -5.215 -6.892 1.00 98.50 297 LEU A CA 1
ATOM 2290 C C . LEU A 1 297 ? 6.048 -6.699 -7.173 1.00 98.50 297 LEU A C 1
ATOM 2292 O O . LEU A 1 297 ? 5.854 -7.134 -8.303 1.00 98.50 297 LEU A O 1
ATOM 2296 N N . SER A 1 298 ? 6.398 -7.503 -6.163 1.00 97.94 298 SER A N 1
ATOM 2297 C CA . SER A 1 298 ? 6.860 -8.887 -6.385 1.00 97.94 298 SER A CA 1
ATOM 2298 C C . SER A 1 298 ? 5.874 -9.793 -7.130 1.00 97.94 298 SER A C 1
ATOM 2300 O O . SER A 1 298 ? 6.292 -10.758 -7.768 1.00 97.94 298 SER A O 1
ATOM 2302 N N . ARG A 1 299 ? 4.568 -9.484 -7.097 1.00 97.44 299 ARG A N 1
ATOM 2303 C CA . ARG A 1 299 ? 3.547 -10.211 -7.869 1.00 97.44 299 ARG A CA 1
ATOM 2304 C C . ARG A 1 299 ? 3.687 -10.028 -9.387 1.00 97.44 299 ARG A C 1
ATOM 2306 O O . ARG A 1 299 ? 3.293 -10.935 -10.108 1.00 97.44 299 ARG A O 1
ATOM 2313 N N . ILE A 1 300 ? 4.236 -8.901 -9.853 1.00 98.38 300 ILE A N 1
ATOM 2314 C CA . ILE A 1 300 ? 4.489 -8.630 -11.276 1.00 98.38 300 ILE A CA 1
ATOM 2315 C C . ILE A 1 300 ? 5.602 -9.554 -11.776 1.00 98.38 300 ILE A C 1
ATOM 2317 O O . ILE A 1 300 ? 5.350 -10.364 -12.663 1.00 98.38 300 ILE A O 1
ATOM 2321 N N . ASP A 1 301 ? 6.784 -9.521 -11.152 1.00 98.50 301 ASP A N 1
ATOM 2322 C CA . ASP A 1 301 ? 7.904 -10.385 -11.557 1.00 98.50 301 ASP A CA 1
ATOM 2323 C C . ASP A 1 301 ? 7.550 -11.871 -11.386 1.00 98.50 301 ASP A C 1
ATOM 2325 O O . ASP A 1 301 ? 7.747 -12.653 -12.306 1.00 98.50 301 ASP A O 1
ATOM 2329 N N . THR A 1 302 ? 6.884 -12.264 -10.290 1.00 98.06 302 THR A N 1
ATOM 2330 C CA . THR A 1 302 ? 6.413 -13.658 -10.091 1.00 98.06 302 THR A CA 1
ATOM 2331 C C . THR A 1 302 ? 5.483 -14.150 -11.216 1.00 98.06 302 THR A C 1
ATOM 2333 O O . THR A 1 302 ? 5.394 -15.353 -11.455 1.00 98.06 302 THR A O 1
ATOM 2336 N N . ALA A 1 303 ? 4.773 -13.249 -11.904 1.00 97.94 303 ALA A N 1
ATOM 2337 C CA . ALA A 1 303 ? 3.865 -13.585 -13.001 1.00 97.94 303 ALA A CA 1
ATOM 2338 C C . ALA A 1 303 ? 4.509 -13.514 -14.400 1.00 97.94 303 ALA A C 1
ATOM 2340 O O . ALA A 1 303 ? 3.885 -13.975 -15.357 1.00 97.94 303 ALA A O 1
ATOM 2341 N N . ILE A 1 304 ? 5.706 -12.925 -14.518 1.00 98.44 304 ILE A N 1
ATOM 2342 C CA . ILE A 1 304 ? 6.395 -12.634 -15.787 1.00 98.44 304 ILE A CA 1
ATOM 2343 C C . ILE A 1 304 ? 7.694 -13.437 -15.914 1.00 98.44 304 ILE A C 1
ATOM 2345 O O . ILE A 1 304 ? 7.932 -14.037 -16.962 1.00 98.44 304 ILE A O 1
ATOM 2349 N N . ASP A 1 305 ? 8.497 -13.505 -14.851 1.00 98.50 305 ASP A N 1
ATOM 2350 C CA . ASP A 1 305 ? 9.787 -14.198 -14.824 1.00 98.50 305 ASP A CA 1
ATOM 2351 C C . ASP A 1 305 ? 9.711 -15.653 -15.326 1.00 98.50 305 ASP A C 1
ATOM 2353 O O . ASP A 1 305 ? 10.564 -16.001 -16.135 1.00 98.50 305 ASP A O 1
ATOM 2357 N N . PRO A 1 306 ? 8.691 -16.484 -15.009 1.00 98.25 306 PRO A N 1
ATOM 2358 C CA . PRO A 1 306 ? 8.611 -17.847 -15.550 1.00 98.25 306 PRO A CA 1
ATOM 2359 C C . PRO A 1 306 ? 8.558 -17.915 -17.088 1.00 98.25 306 PRO A C 1
ATOM 2361 O O . PRO A 1 306 ? 9.093 -18.846 -17.684 1.00 98.25 306 PRO A O 1
ATOM 2364 N N . VAL A 1 307 ? 7.946 -16.919 -17.743 1.00 97.88 307 VAL A N 1
ATOM 2365 C CA . VAL A 1 307 ? 7.893 -16.825 -19.215 1.00 97.88 307 VAL A CA 1
ATOM 2366 C C . VAL A 1 307 ? 9.259 -16.412 -19.771 1.00 97.88 307 VAL A C 1
ATOM 2368 O O . VAL A 1 307 ? 9.699 -16.917 -20.803 1.00 97.88 307 VAL A O 1
ATOM 2371 N N . LEU A 1 308 ? 9.960 -15.518 -19.071 1.00 98.38 308 LEU A N 1
ATOM 2372 C CA . LEU A 1 308 ? 11.316 -15.097 -19.426 1.00 98.38 308 LEU A CA 1
ATOM 2373 C C . LEU A 1 308 ? 12.323 -16.241 -19.240 1.00 98.38 308 LEU A C 1
ATOM 2375 O O . LEU A 1 308 ? 13.153 -16.466 -20.116 1.00 98.38 308 LEU A O 1
ATOM 2379 N N . GLU A 1 309 ? 12.220 -16.999 -18.148 1.00 98.12 309 GLU A N 1
ATOM 2380 C CA . GLU A 1 309 ? 13.028 -18.191 -17.870 1.00 98.12 309 GLU A CA 1
ATOM 2381 C C . GLU A 1 309 ? 12.843 -19.269 -18.950 1.00 98.12 309 GLU A C 1
ATOM 2383 O O . GLU A 1 309 ? 13.834 -19.838 -19.414 1.00 98.12 309 GLU A O 1
ATOM 2388 N N . GLU A 1 310 ? 11.611 -19.506 -19.419 1.00 97.75 310 GLU A N 1
ATOM 2389 C CA . GLU A 1 310 ? 11.336 -20.430 -20.530 1.00 97.75 310 GLU A CA 1
ATOM 2390 C C . GLU A 1 310 ? 11.981 -19.959 -21.848 1.00 97.75 310 GLU A C 1
ATOM 2392 O O . GLU A 1 310 ? 12.623 -20.755 -22.538 1.00 97.75 310 GLU A O 1
ATOM 2397 N N . LEU A 1 311 ? 11.898 -18.662 -22.172 1.00 97.50 311 LEU A N 1
ATOM 2398 C CA . LEU A 1 311 ? 12.555 -18.081 -23.353 1.00 97.50 311 LEU A CA 1
ATOM 2399 C C . LEU A 1 311 ? 14.089 -18.170 -23.280 1.00 97.50 311 LEU A C 1
ATOM 2401 O O . LEU A 1 311 ? 14.737 -18.467 -24.284 1.00 97.50 311 LEU A O 1
ATOM 2405 N N . ILE A 1 312 ? 14.678 -17.947 -22.101 1.00 97.94 312 ILE A N 1
ATOM 2406 C CA . ILE A 1 312 ? 16.125 -18.083 -21.872 1.00 97.94 312 ILE A CA 1
ATOM 2407 C C . ILE A 1 312 ? 16.553 -19.548 -22.039 1.00 97.94 312 ILE A C 1
ATOM 2409 O O . ILE A 1 312 ? 17.537 -19.826 -22.725 1.00 97.94 312 ILE A O 1
ATOM 2413 N N . ALA A 1 313 ? 15.805 -20.491 -21.456 1.00 97.44 313 ALA A N 1
ATOM 2414 C CA . ALA A 1 313 ? 16.096 -21.922 -21.536 1.00 97.44 313 ALA A CA 1
ATOM 2415 C C . ALA A 1 313 ? 15.910 -22.499 -22.953 1.00 97.44 313 ALA A C 1
ATOM 2417 O O . ALA A 1 313 ? 16.654 -23.397 -23.351 1.00 97.44 313 ALA A O 1
ATOM 2418 N N . GLY A 1 314 ? 14.947 -21.979 -23.722 1.00 94.62 314 GLY A N 1
ATOM 2419 C CA . GLY A 1 314 ? 14.725 -22.345 -25.125 1.00 94.62 314 GLY A CA 1
ATOM 2420 C C . GLY A 1 314 ? 15.796 -21.818 -26.089 1.00 94.62 314 GLY A C 1
ATOM 2421 O O . GLY A 1 314 ? 16.002 -22.400 -27.156 1.00 94.62 314 GLY A O 1
ATOM 2422 N N . GLY A 1 315 ? 16.509 -20.753 -25.712 1.00 91.38 315 GLY A N 1
ATOM 2423 C CA . GLY A 1 315 ? 17.537 -20.127 -26.539 1.00 91.38 315 GLY A CA 1
ATOM 2424 C C . GLY A 1 315 ? 16.976 -19.361 -27.747 1.00 91.38 315 GLY A C 1
ATOM 2425 O O . GLY A 1 315 ? 15.804 -18.993 -27.812 1.00 91.38 315 GLY A O 1
ATOM 2426 N N . GLY A 1 316 ? 17.836 -19.116 -28.738 1.00 91.06 316 GLY A N 1
ATOM 2427 C CA . GLY A 1 316 ? 17.477 -18.371 -29.949 1.00 91.06 316 GLY A CA 1
ATOM 2428 C C . GLY A 1 316 ? 17.459 -16.850 -29.760 1.00 91.06 316 GLY A C 1
ATOM 2429 O O . GLY A 1 316 ? 17.948 -16.321 -28.767 1.00 91.06 316 GLY A O 1
ATOM 2430 N N . GLU A 1 317 ? 16.903 -16.140 -30.745 1.00 90.94 317 GLU A N 1
ATOM 2431 C CA . GLU A 1 317 ? 17.008 -14.675 -30.894 1.00 90.94 317 GLU A CA 1
ATOM 2432 C C . GLU A 1 317 ? 16.464 -13.872 -29.697 1.00 90.94 317 GLU A C 1
ATOM 2434 O O . GLU A 1 317 ? 16.946 -12.779 -29.414 1.00 90.94 317 GLU A O 1
ATOM 2439 N N . LYS A 1 318 ? 15.492 -14.420 -28.955 1.00 94.81 318 LYS A N 1
ATOM 2440 C CA . LYS A 1 318 ? 14.865 -13.740 -27.810 1.00 94.81 318 LYS A CA 1
ATOM 2441 C C . LYS A 1 318 ? 15.566 -13.969 -26.468 1.00 94.81 318 LYS A C 1
ATOM 2443 O O . LYS A 1 318 ? 15.275 -13.231 -25.530 1.00 94.81 318 LYS A O 1
ATOM 2448 N N . ALA A 1 319 ? 16.467 -14.948 -26.354 1.00 96.69 319 ALA A N 1
ATOM 2449 C CA . ALA A 1 319 ? 17.030 -15.359 -25.063 1.00 96.69 319 ALA A CA 1
ATOM 2450 C C . ALA A 1 319 ? 17.847 -14.246 -24.384 1.00 96.69 319 ALA A C 1
ATOM 2452 O O . ALA A 1 319 ? 17.643 -13.971 -23.202 1.00 96.69 319 ALA A O 1
ATOM 2453 N N . ASP A 1 320 ? 18.697 -13.543 -25.139 1.00 95.75 320 ASP A N 1
ATOM 2454 C CA . ASP A 1 320 ? 19.483 -12.417 -24.615 1.00 95.75 320 ASP A CA 1
ATOM 2455 C C . ASP A 1 320 ? 18.581 -11.249 -24.178 1.00 95.75 320 ASP A C 1
ATOM 2457 O O . ASP A 1 320 ? 18.829 -10.612 -23.155 1.00 95.75 320 ASP A O 1
ATOM 2461 N N . SER A 1 321 ? 17.504 -10.970 -24.921 1.00 95.94 321 SER A N 1
ATOM 2462 C CA . SER A 1 321 ? 16.539 -9.921 -24.563 1.00 95.94 321 SER A CA 1
ATOM 2463 C C . SER A 1 321 ? 15.756 -10.293 -23.295 1.00 95.94 321 SER A C 1
ATOM 2465 O O . SER A 1 321 ? 15.693 -9.499 -22.357 1.00 95.94 321 SER A O 1
ATOM 2467 N N . ALA A 1 322 ? 15.276 -11.538 -23.190 1.00 97.94 322 ALA A N 1
ATOM 2468 C CA . ALA A 1 322 ? 14.612 -12.045 -21.989 1.00 97.94 322 ALA A CA 1
ATOM 2469 C C . ALA A 1 322 ? 15.527 -11.990 -20.750 1.00 97.94 322 ALA A C 1
ATOM 2471 O O . ALA A 1 322 ? 15.106 -11.516 -19.694 1.00 97.94 322 ALA A O 1
ATOM 2472 N N . GLY A 1 323 ? 16.804 -12.368 -20.891 1.00 97.31 323 GLY A N 1
ATOM 2473 C CA . GLY A 1 323 ? 17.805 -12.257 -19.823 1.00 97.31 323 GLY A CA 1
ATOM 2474 C C . GLY A 1 323 ? 18.083 -10.819 -19.367 1.00 97.31 323 GLY A C 1
ATOM 2475 O O . GLY A 1 323 ? 18.412 -10.597 -18.205 1.00 97.31 323 GLY A O 1
ATOM 2476 N N . ASN A 1 324 ? 17.899 -9.827 -20.243 1.00 96.44 324 ASN A N 1
ATOM 2477 C CA . ASN A 1 324 ? 18.024 -8.409 -19.892 1.00 96.44 324 ASN A CA 1
ATOM 2478 C C . ASN A 1 324 ? 16.794 -7.835 -19.160 1.00 96.44 324 ASN A C 1
ATOM 2480 O O . ASN A 1 324 ? 16.916 -6.761 -18.563 1.00 96.44 324 ASN A O 1
ATOM 2484 N N . VAL A 1 325 ? 15.647 -8.526 -19.198 1.00 98.31 325 VAL A N 1
ATOM 2485 C CA . VAL A 1 325 ? 14.356 -8.124 -18.596 1.00 98.31 325 VAL A CA 1
ATOM 2486 C C . VAL A 1 325 ? 14.063 -8.874 -17.285 1.00 98.31 325 VAL A C 1
ATOM 2488 O O . VAL A 1 325 ? 13.416 -8.311 -16.399 1.00 98.31 325 VAL A O 1
ATOM 2491 N N . LEU A 1 326 ? 14.557 -10.110 -17.143 1.00 98.44 326 LEU A N 1
ATOM 2492 C CA . LEU A 1 326 ? 14.333 -11.001 -15.995 1.00 98.44 326 LEU A CA 1
ATOM 2493 C C . LEU A 1 326 ? 14.556 -10.296 -14.642 1.00 98.44 326 LEU A C 1
ATOM 2495 O O . LEU A 1 326 ? 15.614 -9.710 -14.405 1.00 98.44 326 LEU A O 1
ATOM 2499 N N . GLY A 1 327 ? 13.549 -10.330 -13.761 1.00 98.25 327 GLY A N 1
ATOM 2500 C CA . GLY A 1 327 ? 13.599 -9.722 -12.427 1.00 98.25 327 GLY A CA 1
ATOM 2501 C C . GLY A 1 327 ? 13.611 -8.186 -12.386 1.00 98.25 327 GLY A C 1
ATOM 2502 O O . GLY A 1 327 ? 13.832 -7.612 -11.318 1.00 98.25 327 GLY A O 1
ATOM 2503 N N . LYS A 1 328 ? 13.406 -7.494 -13.520 1.00 98.62 328 LYS A N 1
ATOM 2504 C CA . LYS A 1 328 ? 13.406 -6.017 -13.591 1.00 98.62 328 LYS A CA 1
ATOM 2505 C C . LYS A 1 328 ? 12.024 -5.387 -13.766 1.00 98.62 328 LYS A C 1
ATOM 2507 O O . LYS A 1 328 ? 11.890 -4.178 -13.557 1.00 98.62 328 LYS A O 1
ATOM 2512 N N . THR A 1 329 ? 11.009 -6.153 -14.161 1.00 98.69 329 THR A N 1
ATOM 2513 C CA . THR A 1 329 ? 9.736 -5.598 -14.652 1.00 98.69 329 THR A CA 1
ATOM 2514 C C . THR A 1 329 ? 8.980 -4.816 -13.577 1.00 98.69 329 THR A C 1
ATOM 2516 O O . THR A 1 329 ? 8.541 -3.695 -13.832 1.00 98.69 329 THR A O 1
ATOM 2519 N N . ALA A 1 330 ? 8.882 -5.328 -12.349 1.00 98.69 330 ALA A N 1
ATOM 2520 C CA . ALA A 1 330 ? 8.198 -4.639 -11.256 1.00 98.69 330 ALA A CA 1
ATOM 2521 C C . ALA A 1 330 ? 8.879 -3.313 -10.873 1.00 98.69 330 ALA A C 1
ATOM 2523 O O . ALA A 1 330 ? 8.205 -2.305 -10.654 1.00 98.69 330 ALA A O 1
ATOM 2524 N N . VAL A 1 331 ? 10.216 -3.293 -10.827 1.00 98.81 331 VAL A N 1
ATOM 2525 C CA . VAL A 1 331 ? 11.003 -2.080 -10.542 1.00 98.81 331 VAL A CA 1
ATOM 2526 C C . VAL A 1 331 ? 10.861 -1.066 -11.679 1.00 98.81 331 VAL A C 1
ATOM 2528 O O . VAL A 1 331 ? 10.706 0.127 -11.416 1.00 98.81 331 VAL A O 1
ATOM 2531 N N . ALA A 1 332 ? 10.843 -1.522 -12.934 1.00 98.88 332 ALA A N 1
ATOM 2532 C CA . ALA A 1 332 ? 10.578 -0.673 -14.091 1.00 98.88 332 ALA A CA 1
ATOM 2533 C C . ALA A 1 332 ? 9.171 -0.045 -14.035 1.00 98.88 332 ALA A C 1
ATOM 2535 O O . ALA A 1 332 ? 9.040 1.175 -14.165 1.00 98.88 332 ALA A O 1
ATOM 2536 N N . CYS A 1 333 ? 8.137 -0.840 -13.735 1.00 98.81 333 CYS A N 1
ATOM 2537 C CA . CYS A 1 333 ? 6.776 -0.356 -13.497 1.00 98.81 333 CYS A CA 1
ATOM 2538 C C . CYS A 1 333 ? 6.728 0.693 -12.377 1.00 98.81 333 CYS A C 1
ATOM 2540 O O . CYS A 1 333 ? 6.151 1.759 -12.567 1.00 98.81 333 CYS A O 1
ATOM 2542 N N . ALA A 1 334 ? 7.371 0.446 -11.233 1.00 98.81 334 ALA A N 1
ATOM 2543 C CA . ALA A 1 334 ? 7.401 1.388 -10.114 1.00 98.81 334 ALA A CA 1
ATOM 2544 C C . ALA A 1 334 ? 8.069 2.726 -10.479 1.00 98.81 334 ALA A C 1
ATOM 2546 O O . ALA A 1 334 ? 7.531 3.796 -10.183 1.00 98.81 334 ALA A O 1
ATOM 2547 N N . LYS A 1 335 ? 9.203 2.686 -11.190 1.00 98.88 335 LYS A N 1
ATOM 2548 C CA . LYS A 1 335 ? 9.883 3.893 -11.684 1.00 98.88 335 LYS A CA 1
ATOM 2549 C C . LYS A 1 335 ? 9.001 4.696 -12.647 1.00 98.88 335 LYS A C 1
ATOM 2551 O O . LYS A 1 335 ? 8.910 5.916 -12.519 1.00 98.88 335 LYS A O 1
ATOM 2556 N N . VAL A 1 336 ? 8.286 4.040 -13.564 1.00 98.75 336 VAL A N 1
ATOM 2557 C CA . VAL A 1 336 ? 7.348 4.724 -14.475 1.00 98.75 336 VAL A CA 1
ATOM 2558 C C . VAL A 1 336 ? 6.090 5.217 -13.741 1.00 98.75 336 VAL A C 1
ATOM 2560 O O . VAL A 1 336 ? 5.608 6.311 -14.040 1.00 98.75 336 VAL A O 1
ATOM 2563 N N . ALA A 1 337 ? 5.599 4.503 -12.724 1.00 98.75 337 ALA A N 1
ATOM 2564 C CA . ALA A 1 337 ? 4.536 4.989 -11.842 1.00 98.75 337 ALA A CA 1
ATOM 2565 C C . ALA A 1 337 ? 4.956 6.283 -11.125 1.00 98.75 337 ALA A C 1
ATOM 2567 O O . ALA A 1 337 ? 4.176 7.232 -11.067 1.00 98.75 337 ALA A O 1
ATOM 2568 N N . TYR A 1 338 ? 6.210 6.390 -10.678 1.00 98.75 338 TYR A N 1
ATOM 2569 C CA . TYR A 1 338 ? 6.730 7.627 -10.092 1.00 98.75 338 TYR A CA 1
ATOM 2570 C C . TYR A 1 338 ? 6.819 8.793 -11.096 1.00 98.75 338 TYR A C 1
ATOM 2572 O O . TYR A 1 338 ? 6.521 9.938 -10.754 1.00 98.75 338 TYR A O 1
ATOM 2580 N N . GLN A 1 339 ? 7.118 8.525 -12.372 1.00 98.31 339 GLN A N 1
ATOM 2581 C CA . GLN A 1 339 ? 7.018 9.556 -13.418 1.00 98.31 339 GLN A CA 1
ATOM 2582 C C . GLN A 1 339 ? 5.573 10.028 -13.635 1.00 98.31 339 GLN A C 1
ATOM 2584 O O . GLN A 1 339 ? 5.332 11.219 -13.842 1.00 98.31 339 GLN A O 1
ATOM 2589 N N . ILE A 1 340 ? 4.600 9.114 -13.550 1.00 98.19 340 ILE A N 1
ATOM 2590 C CA . ILE A 1 340 ? 3.171 9.452 -13.591 1.00 98.19 340 ILE A CA 1
ATOM 2591 C C . ILE A 1 340 ? 2.793 10.310 -12.376 1.00 98.19 340 ILE A C 1
ATOM 2593 O O . ILE A 1 340 ? 2.137 11.334 -12.560 1.00 98.19 340 ILE A O 1
ATOM 2597 N N . TYR A 1 341 ? 3.255 9.963 -11.168 1.00 98.38 341 TYR A N 1
ATOM 2598 C CA . TYR A 1 341 ? 3.067 10.770 -9.955 1.00 98.38 341 TYR A CA 1
ATOM 2599 C C . TYR A 1 341 ? 3.535 12.217 -10.171 1.00 98.38 341 TYR A C 1
ATOM 2601 O O . TYR A 1 341 ? 2.749 13.147 -9.989 1.00 98.38 341 TYR A O 1
ATOM 2609 N N . GLY A 1 342 ? 4.765 12.415 -10.661 1.00 97.25 342 GLY A N 1
ATOM 2610 C CA . GLY A 1 342 ? 5.299 13.748 -10.963 1.00 97.25 342 GLY A CA 1
ATOM 2611 C C . GLY A 1 342 ? 4.485 14.519 -12.015 1.00 97.25 342 GLY A C 1
ATOM 2612 O O . GLY A 1 342 ? 4.325 15.735 -11.908 1.00 97.25 342 GLY A O 1
ATOM 2613 N N . GLY A 1 343 ? 3.911 13.826 -13.004 1.00 95.94 343 GLY A N 1
ATOM 2614 C CA . GLY A 1 343 ? 3.031 14.428 -14.013 1.00 95.94 343 GLY A CA 1
ATOM 2615 C C . GLY A 1 343 ? 1.627 14.792 -13.505 1.00 95.94 343 GLY A C 1
ATOM 2616 O O . GLY A 1 343 ? 1.040 15.768 -13.977 1.00 95.94 343 GLY A O 1
ATOM 2617 N N . VAL A 1 344 ? 1.078 14.031 -12.553 1.00 95.56 344 VAL A N 1
ATOM 2618 C CA . VAL A 1 344 ? -0.263 14.251 -11.978 1.00 95.56 344 VAL A CA 1
ATOM 2619 C C . VAL A 1 344 ? -0.235 15.281 -10.846 1.00 95.56 344 VAL A C 1
ATOM 2621 O O . VAL A 1 344 ? -1.090 16.164 -10.811 1.00 95.56 344 VAL A O 1
ATOM 2624 N N . PHE A 1 345 ? 0.754 15.202 -9.9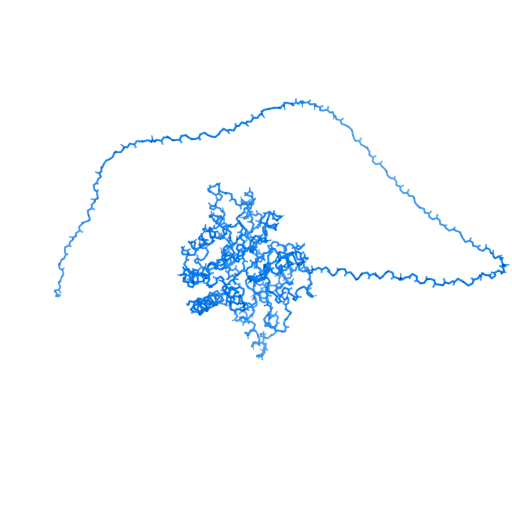55 1.00 95.88 345 PHE A N 1
ATOM 2625 C CA . PHE A 1 345 ? 0.869 16.053 -8.763 1.00 95.88 345 PHE A CA 1
ATOM 2626 C C . PHE A 1 345 ? 1.845 17.229 -8.928 1.00 95.88 345 PHE A C 1
ATOM 2628 O O . PHE A 1 345 ? 2.021 18.032 -8.014 1.00 95.88 345 PHE A O 1
ATOM 2635 N N . GLY A 1 346 ? 2.455 17.368 -10.108 1.00 88.75 346 GLY A N 1
ATOM 2636 C CA . GLY A 1 346 ? 3.294 18.508 -10.461 1.00 88.75 346 GLY A CA 1
ATOM 2637 C C . GLY A 1 346 ? 2.533 19.838 -10.570 1.00 88.75 346 GLY A C 1
ATOM 2638 O O . GLY A 1 346 ? 1.302 19.898 -10.659 1.00 88.75 346 GLY A O 1
ATOM 2639 N N . VAL A 1 347 ? 3.313 20.924 -10.633 1.00 75.94 347 VAL A N 1
ATOM 2640 C CA . VAL A 1 347 ? 2.884 22.332 -10.476 1.00 75.94 347 VAL A CA 1
ATOM 2641 C C . VAL A 1 347 ? 1.641 22.721 -11.293 1.00 75.94 347 VAL A C 1
ATOM 2643 O O . VAL A 1 347 ? 0.829 23.504 -10.823 1.00 75.94 347 VAL A O 1
ATOM 2646 N N . ASN A 1 348 ? 1.438 22.172 -12.492 1.00 83.19 348 ASN A N 1
ATOM 2647 C CA . ASN A 1 348 ? 0.331 22.594 -13.361 1.00 83.19 348 ASN A CA 1
ATOM 2648 C C . ASN A 1 348 ? -1.027 21.953 -13.029 1.00 83.19 348 ASN A C 1
ATOM 2650 O O . ASN A 1 348 ? -2.060 22.558 -13.304 1.00 83.19 348 ASN A O 1
ATOM 2654 N N . ARG A 1 349 ? -1.050 20.718 -12.507 1.00 88.88 349 ARG A N 1
ATOM 2655 C CA . ARG A 1 349 ? -2.288 19.922 -12.355 1.00 88.88 349 ARG A CA 1
ATOM 2656 C C . ARG A 1 349 ? -2.829 19.873 -10.929 1.00 88.88 349 ARG A C 1
ATOM 2658 O O . ARG A 1 349 ? -3.984 19.485 -10.751 1.00 88.88 349 ARG A O 1
ATOM 2665 N N . PHE A 1 350 ? -2.003 20.250 -9.954 1.00 93.75 350 PHE A N 1
ATOM 2666 C CA . PHE A 1 350 ? -2.312 20.173 -8.527 1.00 93.75 350 PHE A CA 1
ATOM 2667 C C . PHE A 1 350 ? -2.255 21.530 -7.800 1.00 93.75 350 PHE A C 1
ATOM 2669 O O . PHE A 1 350 ? -2.701 21.618 -6.662 1.00 93.75 350 PHE A O 1
ATOM 2676 N N . ALA A 1 351 ? -1.757 22.607 -8.426 1.00 91.56 351 ALA A N 1
ATOM 2677 C CA . ALA A 1 351 ? -1.603 23.903 -7.751 1.00 91.56 351 ALA A CA 1
ATOM 2678 C C . ALA A 1 351 ? -2.913 24.516 -7.220 1.00 91.56 351 ALA A C 1
ATOM 2680 O O . ALA A 1 351 ? -2.867 25.249 -6.237 1.00 91.56 351 ALA A O 1
ATOM 2681 N N . ASP A 1 352 ? -4.069 24.210 -7.821 1.00 91.75 352 ASP A N 1
ATOM 2682 C CA . ASP A 1 352 ? -5.384 24.635 -7.317 1.00 91.75 352 ASP A CA 1
ATOM 2683 C C . ASP A 1 352 ? -5.705 24.018 -5.946 1.00 91.75 352 ASP A C 1
ATOM 2685 O O . ASP A 1 352 ? -6.226 24.687 -5.051 1.00 91.75 352 ASP A O 1
ATOM 2689 N N . LEU A 1 353 ? -5.347 22.746 -5.776 1.00 95.50 353 LEU A N 1
ATOM 2690 C CA . LEU A 1 353 ? -5.533 21.992 -4.542 1.00 95.50 353 LEU A CA 1
ATOM 2691 C C . LEU A 1 353 ? -4.426 22.292 -3.523 1.00 95.50 353 LEU A C 1
ATOM 2693 O O . LEU A 1 353 ? -4.734 22.515 -2.356 1.00 95.50 353 LEU A O 1
ATOM 2697 N N . ALA A 1 354 ? -3.167 22.396 -3.955 1.00 93.56 354 ALA A N 1
ATOM 2698 C CA . ALA A 1 354 ? -2.045 22.775 -3.094 1.00 93.56 354 ALA A CA 1
ATOM 2699 C C . ALA A 1 354 ? -2.215 24.183 -2.491 1.00 93.56 354 ALA A C 1
ATOM 2701 O O . ALA A 1 354 ? -1.879 24.401 -1.335 1.00 93.56 354 ALA A O 1
ATOM 2702 N N . ALA A 1 355 ? -2.800 25.131 -3.236 1.00 92.50 355 ALA A N 1
ATOM 2703 C CA . ALA A 1 355 ? -3.165 26.456 -2.716 1.00 92.50 355 ALA A CA 1
ATOM 2704 C C . ALA A 1 355 ? -4.349 26.436 -1.724 1.00 92.50 355 ALA A C 1
ATOM 2706 O O . ALA A 1 355 ? -4.687 27.471 -1.154 1.00 92.50 355 ALA A O 1
ATOM 2707 N N . SER A 1 356 ? -4.982 25.273 -1.541 1.00 92.69 356 SER A N 1
ATOM 2708 C CA . SER A 1 356 ? -5.988 24.988 -0.511 1.00 92.69 356 SER A CA 1
ATOM 2709 C C . SER A 1 356 ? -5.418 24.090 0.604 1.00 92.69 356 SER A C 1
ATOM 2711 O O . SER A 1 356 ? -6.190 23.431 1.293 1.00 92.69 356 SER A O 1
ATOM 2713 N N . ASP A 1 357 ? -4.087 24.017 0.730 1.00 93.50 357 ASP A N 1
ATOM 2714 C CA . ASP A 1 357 ? -3.335 23.160 1.660 1.00 93.50 357 ASP A CA 1
ATOM 2715 C C . ASP A 1 357 ? -3.568 21.644 1.475 1.00 93.50 357 ASP A C 1
ATOM 2717 O O . ASP A 1 357 ? -3.338 20.853 2.386 1.00 93.50 357 ASP A O 1
ATOM 2721 N N . ALA A 1 358 ? -4.010 21.198 0.292 1.00 96.44 358 ALA A N 1
ATOM 2722 C CA . ALA A 1 358 ? -4.180 19.772 0.018 1.00 96.44 358 ALA A CA 1
ATOM 2723 C C . ALA A 1 358 ? -2.838 19.035 -0.124 1.00 96.44 358 ALA A C 1
ATOM 2725 O O . ALA A 1 358 ? -1.905 19.505 -0.780 1.00 96.44 358 ALA A O 1
ATOM 2726 N N . GLU A 1 359 ? -2.796 17.812 0.395 1.00 95.25 359 GLU A N 1
ATOM 2727 C CA . GLU A 1 359 ? -1.677 16.888 0.233 1.00 95.25 359 GLU A CA 1
ATOM 2728 C C . GLU A 1 359 ? -1.705 16.120 -1.104 1.00 95.25 359 GLU A C 1
ATOM 2730 O O . GLU A 1 359 ? -2.753 15.930 -1.719 1.00 95.25 359 GLU A O 1
ATOM 2735 N N . THR A 1 360 ? -0.549 15.626 -1.562 1.00 97.06 360 THR A N 1
ATOM 2736 C CA . THR A 1 360 ? -0.489 14.691 -2.703 1.00 97.06 360 THR A CA 1
ATOM 2737 C C . THR A 1 360 ? -0.764 13.251 -2.255 1.00 97.06 360 THR A C 1
ATOM 2739 O O . THR A 1 360 ? -0.363 12.855 -1.154 1.00 97.06 360 THR A O 1
ATOM 2742 N N . GLN A 1 361 ? -1.370 12.434 -3.130 1.00 98.56 361 GLN A N 1
ATOM 2743 C CA . GLN A 1 361 ? -1.463 10.981 -2.932 1.00 98.56 361 GLN A CA 1
ATOM 2744 C C . GLN A 1 361 ? -0.087 10.353 -3.187 1.00 98.56 361 GLN A C 1
ATOM 2746 O O . GLN A 1 361 ? 0.320 10.184 -4.339 1.00 98.56 361 GLN A O 1
ATOM 2751 N N . ARG A 1 362 ? 0.638 10.011 -2.117 1.00 98.56 362 ARG A N 1
ATOM 2752 C CA . ARG A 1 362 ? 1.975 9.398 -2.212 1.00 98.56 362 ARG A CA 1
ATOM 2753 C C . ARG A 1 362 ? 1.890 7.991 -2.801 1.00 98.56 362 ARG A C 1
ATOM 2755 O O . ARG A 1 362 ? 0.969 7.233 -2.489 1.00 98.56 362 ARG A O 1
ATOM 2762 N N . LEU A 1 363 ? 2.879 7.609 -3.604 1.00 98.88 363 LEU A N 1
ATOM 2763 C CA . LEU A 1 363 ? 3.058 6.210 -3.998 1.00 98.88 363 LEU A CA 1
ATOM 2764 C C . LEU A 1 363 ? 3.545 5.395 -2.799 1.00 98.88 363 LEU A C 1
ATOM 2766 O O . LEU A 1 363 ? 4.460 5.815 -2.091 1.00 98.88 363 LEU A O 1
ATOM 2770 N N . LEU A 1 364 ? 2.935 4.231 -2.586 1.00 98.88 364 LEU A N 1
ATOM 2771 C CA . LEU A 1 364 ? 3.315 3.273 -1.557 1.00 98.88 364 LEU A CA 1
ATOM 2772 C C . LEU A 1 364 ? 3.760 1.978 -2.237 1.00 98.88 364 LEU A C 1
ATOM 2774 O O . LEU A 1 364 ? 2.984 1.328 -2.927 1.00 98.88 364 LEU A O 1
ATOM 2778 N N . TRP A 1 365 ? 5.015 1.592 -2.046 1.00 98.88 365 TRP A N 1
ATOM 2779 C CA . TRP A 1 365 ? 5.552 0.338 -2.563 1.00 98.88 365 TRP A CA 1
ATOM 2780 C C . TRP A 1 365 ? 5.080 -0.820 -1.685 1.00 98.88 365 TRP A C 1
ATOM 2782 O O . TRP A 1 365 ? 5.356 -0.849 -0.485 1.00 98.88 365 TRP A O 1
ATOM 2792 N N . ALA A 1 366 ? 4.329 -1.748 -2.278 1.00 98.19 366 ALA A N 1
ATOM 2793 C CA . ALA A 1 366 ? 3.689 -2.865 -1.595 1.00 98.19 366 ALA A CA 1
ATOM 2794 C C . ALA A 1 366 ? 4.134 -4.213 -2.173 1.00 98.19 366 ALA A C 1
ATOM 2796 O O . ALA A 1 366 ? 4.591 -4.316 -3.313 1.00 98.19 366 ALA A O 1
ATOM 2797 N N . SER A 1 367 ? 3.968 -5.286 -1.394 1.00 96.75 367 SER A N 1
ATOM 2798 C CA . SER A 1 367 ? 4.427 -6.630 -1.775 1.00 96.75 367 SER A CA 1
ATOM 2799 C C . SER A 1 367 ? 5.930 -6.645 -2.111 1.00 96.75 367 SER A C 1
ATOM 2801 O O . SER A 1 367 ? 6.350 -7.160 -3.146 1.00 96.75 367 SER A O 1
ATOM 2803 N N . THR A 1 368 ? 6.730 -6.046 -1.229 1.00 97.38 368 THR A N 1
ATOM 2804 C CA . THR A 1 368 ? 8.158 -5.717 -1.406 1.00 97.38 368 THR A CA 1
ATOM 2805 C C . THR A 1 368 ? 9.128 -6.793 -0.911 1.00 97.38 368 THR A C 1
ATOM 2807 O O . THR A 1 368 ? 10.338 -6.610 -0.996 1.00 97.38 368 THR A O 1
ATOM 2810 N N . SER A 1 369 ? 8.639 -7.950 -0.455 1.00 96.06 369 SER A N 1
ATOM 2811 C CA . SER A 1 369 ? 9.506 -9.121 -0.277 1.00 96.06 369 SER A CA 1
ATOM 2812 C C . SER A 1 369 ? 9.869 -9.751 -1.611 1.00 96.06 369 SER A C 1
ATOM 2814 O O . SER A 1 369 ? 8.984 -10.167 -2.364 1.00 96.06 369 SER A O 1
ATOM 2816 N N . THR A 1 370 ? 11.161 -9.954 -1.820 1.00 96.75 370 THR A N 1
ATOM 2817 C CA . THR A 1 370 ? 11.712 -10.849 -2.838 1.00 96.75 370 THR A CA 1
ATOM 2818 C C . THR A 1 370 ? 11.100 -12.250 -2.754 1.00 96.75 370 THR A C 1
ATOM 2820 O O . THR A 1 370 ? 10.822 -12.759 -1.664 1.00 96.75 370 THR A O 1
ATOM 2823 N N . LYS A 1 371 ? 10.847 -12.866 -3.917 1.00 96.12 371 LYS A N 1
ATOM 2824 C CA . LYS A 1 371 ? 10.269 -14.220 -4.038 1.00 96.12 371 LYS A CA 1
ATOM 2825 C C . LYS A 1 371 ? 11.220 -15.225 -4.680 1.00 96.12 371 LYS A C 1
ATOM 2827 O O . LYS A 1 371 ? 11.177 -16.396 -4.319 1.00 96.12 371 LYS A O 1
ATOM 2832 N N . ASN A 1 372 ? 12.094 -14.768 -5.574 1.00 95.38 372 ASN A N 1
ATOM 2833 C CA . ASN A 1 372 ? 13.143 -15.587 -6.166 1.00 95.38 372 ASN A CA 1
ATOM 2834 C C . ASN A 1 372 ? 14.418 -15.509 -5.295 1.00 95.38 372 ASN A C 1
ATOM 2836 O O . ASN A 1 372 ? 14.966 -14.415 -5.150 1.00 95.38 372 ASN A O 1
ATOM 2840 N N . PRO A 1 373 ? 14.918 -16.622 -4.723 1.00 95.12 373 PRO A N 1
ATOM 2841 C CA . PRO A 1 373 ? 16.113 -16.619 -3.873 1.00 95.12 373 PRO A CA 1
ATOM 2842 C C . PRO A 1 373 ? 17.421 -16.309 -4.625 1.00 95.12 373 PRO A C 1
ATOM 2844 O O . PRO A 1 373 ? 18.459 -16.161 -3.984 1.00 95.12 373 PRO A O 1
ATOM 2847 N N . ALA A 1 374 ? 17.400 -16.222 -5.961 1.00 96.19 374 ALA A N 1
ATOM 2848 C CA . ALA A 1 374 ? 18.530 -15.741 -6.755 1.00 96.19 374 ALA A CA 1
ATOM 2849 C C . ALA A 1 374 ? 18.672 -14.205 -6.743 1.00 96.19 374 ALA A C 1
ATOM 2851 O O . ALA A 1 374 ? 19.729 -13.686 -7.103 1.00 96.19 374 ALA A O 1
ATOM 2852 N N . TYR A 1 375 ? 17.626 -13.472 -6.348 1.00 97.69 375 TYR A N 1
ATOM 2853 C CA . TYR A 1 375 ? 17.646 -12.013 -6.247 1.00 97.69 375 TYR A CA 1
ATOM 2854 C C . TYR A 1 375 ? 17.983 -11.564 -4.818 1.00 97.69 375 TYR A C 1
ATOM 2856 O O . TYR A 1 375 ? 17.818 -12.312 -3.856 1.00 97.69 375 TYR A O 1
ATOM 2864 N N . SER A 1 376 ? 18.422 -10.312 -4.663 1.00 98.00 376 SER A N 1
ATOM 2865 C CA . SER A 1 376 ? 18.582 -9.704 -3.335 1.00 98.00 376 SER A CA 1
ATOM 2866 C C . SER A 1 376 ? 17.239 -9.658 -2.601 1.00 98.00 376 SER A C 1
ATOM 2868 O O . SER A 1 376 ? 16.229 -9.247 -3.166 1.00 98.00 376 SER A O 1
ATOM 2870 N N . ASP A 1 377 ? 17.229 -10.015 -1.322 1.00 97.56 377 ASP A N 1
ATOM 2871 C CA . ASP A 1 377 ? 16.092 -9.925 -0.396 1.00 97.56 377 ASP A CA 1
ATOM 2872 C C . ASP A 1 377 ? 15.587 -8.487 -0.148 1.00 97.56 377 ASP A C 1
ATOM 2874 O O . ASP A 1 377 ? 14.459 -8.301 0.316 1.00 97.56 377 ASP A O 1
ATOM 2878 N N . VAL A 1 378 ? 16.370 -7.474 -0.543 1.00 97.81 378 VAL A N 1
ATOM 2879 C CA . VAL A 1 378 ? 16.011 -6.045 -0.520 1.00 97.81 378 VAL A CA 1
ATOM 2880 C C . VAL A 1 378 ? 15.812 -5.426 -1.919 1.00 97.81 378 VAL A C 1
ATOM 2882 O O . VAL A 1 378 ? 15.753 -4.197 -2.043 1.00 97.81 378 VAL A O 1
ATOM 2885 N N . MET A 1 379 ? 15.660 -6.236 -2.982 1.00 97.81 379 MET A N 1
ATOM 2886 C CA . MET A 1 379 ? 15.573 -5.759 -4.381 1.00 97.81 379 MET A CA 1
ATOM 2887 C C . MET A 1 379 ? 14.442 -4.753 -4.652 1.00 97.81 379 MET A C 1
ATOM 2889 O O . MET A 1 379 ? 14.563 -3.935 -5.555 1.00 97.81 379 MET A O 1
ATOM 2893 N N . TYR A 1 380 ? 13.346 -4.802 -3.887 1.00 98.56 380 TYR A N 1
ATOM 2894 C CA . TYR A 1 380 ? 12.202 -3.890 -4.025 1.00 98.56 380 TYR A CA 1
ATOM 2895 C C . TYR A 1 380 ? 12.251 -2.707 -3.049 1.00 98.56 380 TYR A C 1
ATOM 2897 O O . TYR A 1 380 ? 11.333 -1.887 -3.016 1.00 98.56 380 TYR A O 1
ATOM 2905 N N . VAL A 1 381 ? 13.314 -2.606 -2.247 1.00 98.50 381 VAL A N 1
ATOM 2906 C CA . VAL A 1 381 ? 13.573 -1.454 -1.380 1.00 98.50 381 VAL A CA 1
ATOM 2907 C C . VAL A 1 381 ? 14.586 -0.538 -2.055 1.00 98.50 381 VAL A C 1
ATOM 2909 O O . VAL A 1 381 ? 14.248 0.586 -2.415 1.00 98.50 381 VAL A O 1
ATOM 2912 N N . GLU A 1 382 ? 15.807 -1.022 -2.302 1.00 97.94 382 GLU A N 1
ATOM 2913 C CA . GLU A 1 382 ? 16.931 -0.174 -2.730 1.00 97.94 382 GLU A CA 1
ATOM 2914 C C . GLU A 1 382 ? 16.718 0.686 -3.987 1.00 97.94 382 GLU A C 1
ATOM 2916 O O . GLU A 1 382 ? 17.061 1.873 -3.923 1.00 97.94 382 GLU A O 1
ATOM 2921 N N . PRO A 1 383 ? 16.191 0.168 -5.117 1.00 98.50 383 PRO A N 1
ATOM 2922 C CA . PRO A 1 383 ? 16.044 0.952 -6.341 1.00 98.50 383 PRO A CA 1
ATOM 2923 C C . PRO A 1 383 ? 14.851 1.915 -6.307 1.00 98.50 383 PRO A C 1
ATOM 2925 O O . PRO A 1 383 ? 14.717 2.715 -7.230 1.00 98.50 383 PRO A O 1
ATOM 2928 N N . LEU A 1 384 ? 13.996 1.850 -5.278 1.00 98.69 384 LEU A N 1
ATOM 2929 C CA . LEU A 1 384 ? 12.742 2.608 -5.183 1.00 98.69 384 LEU A CA 1
ATOM 2930 C C . LEU A 1 384 ? 12.734 3.660 -4.065 1.00 98.69 384 LEU A C 1
ATOM 2932 O O . LEU A 1 384 ? 11.699 4.261 -3.776 1.00 98.69 384 LEU A O 1
ATOM 2936 N N . ILE A 1 385 ? 13.890 3.913 -3.450 1.00 98.75 385 ILE A N 1
ATOM 2937 C CA . ILE A 1 385 ? 14.093 4.998 -2.486 1.00 98.75 385 ILE A CA 1
ATOM 2938 C C . ILE A 1 385 ? 14.050 6.337 -3.234 1.00 98.75 385 ILE A C 1
ATOM 2940 O O . ILE A 1 385 ? 14.893 6.596 -4.102 1.00 98.75 385 ILE A O 1
ATOM 2944 N N . GLY A 1 386 ? 13.091 7.191 -2.876 1.00 98.19 386 GLY A N 1
ATOM 2945 C CA . GLY A 1 386 ? 12.919 8.535 -3.429 1.00 98.19 386 GLY A CA 1
ATOM 2946 C C . GLY A 1 386 ? 11.860 9.355 -2.678 1.00 98.19 386 GLY A C 1
ATOM 2947 O O . GLY A 1 386 ? 11.134 8.798 -1.848 1.00 98.19 386 GLY A O 1
ATOM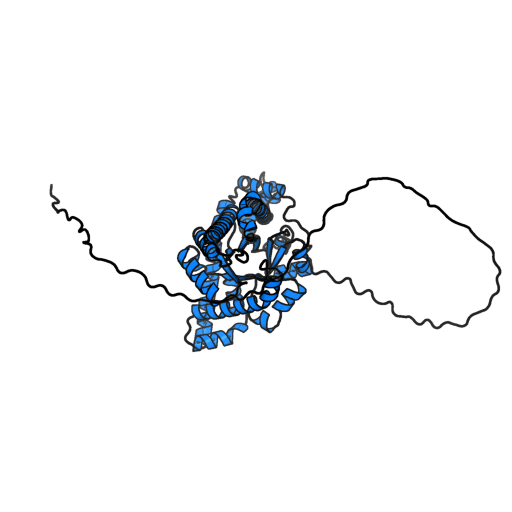 2948 N N . PRO A 1 387 ? 11.771 10.669 -2.948 1.00 97.94 387 PRO A N 1
ATOM 2949 C CA . PRO A 1 387 ? 10.954 11.584 -2.162 1.00 97.94 387 PRO A CA 1
ATOM 2950 C C . PRO A 1 387 ? 9.457 11.432 -2.440 1.00 97.94 387 PRO A C 1
ATOM 2952 O O . PRO A 1 387 ? 9.050 11.057 -3.540 1.00 97.94 387 PRO A O 1
ATOM 2955 N N . GLU A 1 388 ? 8.641 11.764 -1.437 1.00 97.00 388 GLU A N 1
ATOM 2956 C CA . GLU A 1 388 ? 7.177 11.630 -1.450 1.00 97.00 388 GLU A CA 1
ATOM 2957 C C . GLU A 1 388 ? 6.682 10.199 -1.716 1.00 97.00 388 GLU A C 1
ATOM 2959 O O . GLU A 1 388 ? 5.639 9.982 -2.337 1.00 97.00 388 GLU A O 1
ATOM 2964 N N . THR A 1 389 ? 7.421 9.207 -1.210 1.00 98.75 389 THR A N 1
ATOM 2965 C CA . THR A 1 389 ? 7.029 7.793 -1.279 1.00 98.75 389 THR A CA 1
ATOM 2966 C C . THR A 1 389 ? 6.908 7.155 0.099 1.00 98.75 389 THR A C 1
ATOM 2968 O O . THR A 1 389 ? 7.450 7.629 1.097 1.00 98.75 389 THR A O 1
ATOM 2971 N N . VAL A 1 390 ? 6.192 6.041 0.143 1.00 98.88 390 VAL A N 1
ATOM 2972 C CA . VAL A 1 390 ? 6.109 5.130 1.282 1.00 98.88 390 VAL A CA 1
ATOM 2973 C C . VAL A 1 390 ? 6.591 3.758 0.809 1.00 98.88 390 VAL A C 1
ATOM 2975 O O . VAL A 1 390 ? 6.371 3.387 -0.340 1.00 98.88 390 VAL A O 1
ATOM 2978 N N . ASN A 1 391 ? 7.223 2.973 1.672 1.00 98.75 391 ASN A N 1
ATOM 2979 C CA . ASN A 1 391 ? 7.441 1.548 1.432 1.00 98.75 391 ASN A CA 1
ATOM 2980 C C . ASN A 1 391 ? 6.863 0.769 2.616 1.00 98.75 391 ASN A C 1
ATOM 2982 O O . ASN A 1 391 ? 7.261 1.029 3.754 1.00 98.75 391 ASN A O 1
ATOM 2986 N N . THR A 1 392 ? 5.904 -0.130 2.369 1.00 98.44 392 THR A N 1
ATOM 2987 C CA . THR A 1 392 ? 5.387 -1.013 3.423 1.00 98.44 392 THR A CA 1
ATOM 2988 C C . THR A 1 392 ? 6.163 -2.323 3.397 1.00 98.44 392 THR A C 1
ATOM 2990 O O . THR A 1 392 ? 6.171 -3.041 2.394 1.00 98.44 392 THR A O 1
ATOM 2993 N N . LEU A 1 393 ? 6.886 -2.595 4.481 1.00 98.12 393 LEU A N 1
ATOM 2994 C CA . LEU A 1 393 ? 7.813 -3.714 4.593 1.00 98.12 393 LEU A CA 1
ATOM 2995 C C . LEU A 1 393 ? 7.227 -4.777 5.528 1.00 98.12 393 LEU A C 1
ATOM 2997 O O . LEU A 1 393 ? 6.915 -4.456 6.676 1.00 98.12 393 LEU A O 1
ATOM 3001 N N . PRO A 1 394 ? 7.102 -6.044 5.105 1.00 96.69 394 PRO A N 1
ATOM 3002 C CA . PRO A 1 394 ? 6.874 -7.137 6.041 1.00 96.69 394 PRO A CA 1
ATOM 3003 C C . PRO A 1 394 ? 8.142 -7.395 6.870 1.00 96.69 394 PRO A C 1
ATOM 3005 O O . PRO A 1 394 ? 9.249 -7.036 6.460 1.00 96.69 394 PRO A O 1
ATOM 3008 N N . MET A 1 395 ? 7.974 -8.042 8.027 1.00 95.25 395 MET A N 1
ATOM 3009 C CA . MET A 1 395 ? 9.031 -8.238 9.034 1.00 95.25 395 MET A CA 1
ATOM 3010 C C . MET A 1 395 ? 10.359 -8.756 8.463 1.00 95.25 395 MET A C 1
ATOM 3012 O O . MET A 1 395 ? 11.395 -8.158 8.731 1.00 95.25 395 MET A O 1
ATOM 3016 N N . ASP A 1 396 ? 10.342 -9.794 7.624 1.00 96.25 396 ASP A N 1
ATOM 3017 C CA . ASP A 1 396 ? 11.573 -10.386 7.077 1.00 96.25 396 ASP A CA 1
ATOM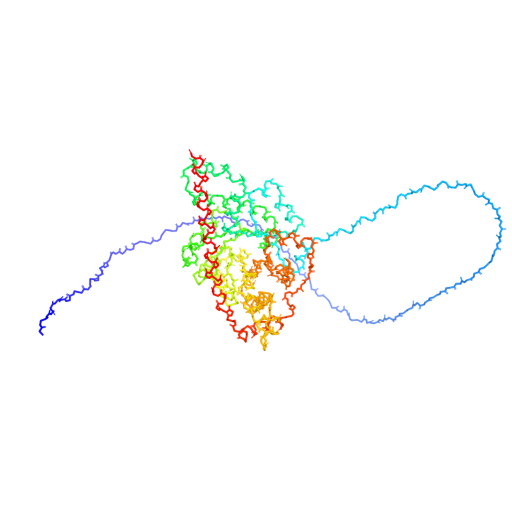 3018 C C . ASP A 1 396 ? 12.373 -9.382 6.222 1.00 96.25 396 ASP A C 1
ATOM 3020 O O . ASP A 1 396 ? 13.595 -9.287 6.331 1.00 96.25 396 ASP A O 1
ATOM 3024 N N . THR A 1 397 ? 11.684 -8.577 5.404 1.00 97.75 397 THR A N 1
ATOM 3025 C CA . THR A 1 397 ? 12.306 -7.543 4.557 1.00 97.75 397 THR A CA 1
ATOM 3026 C C . THR A 1 397 ? 12.758 -6.336 5.385 1.00 97.75 397 THR A C 1
ATOM 3028 O O . THR A 1 397 ? 13.793 -5.736 5.091 1.00 97.75 397 THR A O 1
ATOM 3031 N N . LEU A 1 398 ? 12.024 -5.997 6.452 1.00 97.12 398 LEU A N 1
ATOM 3032 C CA . LEU A 1 398 ? 12.435 -4.984 7.425 1.00 97.12 398 LEU A CA 1
ATOM 3033 C C . LEU A 1 398 ? 13.738 -5.393 8.132 1.00 97.12 398 LEU A C 1
ATOM 3035 O O . LEU A 1 398 ? 14.666 -4.590 8.255 1.00 97.12 398 LEU A O 1
ATOM 3039 N N . ASP A 1 399 ? 13.816 -6.648 8.569 1.00 96.19 399 ASP A N 1
ATOM 3040 C CA . ASP A 1 399 ? 14.958 -7.201 9.289 1.00 96.19 399 ASP A CA 1
ATOM 3041 C C . ASP A 1 399 ? 16.192 -7.329 8.382 1.00 96.19 399 ASP A C 1
ATOM 3043 O O . ASP A 1 399 ? 17.274 -6.889 8.783 1.00 96.19 399 ASP A O 1
ATOM 3047 N N . ALA A 1 400 ? 16.023 -7.804 7.140 1.00 97.06 400 ALA A N 1
ATOM 3048 C CA . ALA A 1 400 ? 17.066 -7.805 6.110 1.00 97.06 400 ALA A CA 1
ATOM 3049 C C . ALA A 1 400 ? 17.626 -6.392 5.858 1.00 97.06 400 ALA A C 1
ATOM 3051 O O . ALA A 1 400 ? 18.835 -6.159 5.948 1.00 97.06 400 ALA A O 1
ATOM 3052 N N . TYR A 1 401 ? 16.751 -5.399 5.657 1.00 97.38 401 TYR A N 1
ATOM 3053 C CA . TYR A 1 401 ? 17.192 -4.023 5.418 1.00 97.38 401 TYR A CA 1
ATOM 3054 C C . TYR A 1 401 ? 17.883 -3.389 6.642 1.00 97.38 401 TYR A C 1
ATOM 3056 O O . TYR A 1 401 ? 18.802 -2.582 6.482 1.00 97.38 401 TYR A O 1
ATOM 3064 N N . ARG A 1 402 ? 17.506 -3.773 7.872 1.00 94.81 402 ARG A N 1
ATOM 3065 C CA . ARG A 1 402 ? 18.215 -3.366 9.104 1.00 94.81 402 ARG A CA 1
ATOM 3066 C C . ARG A 1 402 ? 19.620 -3.983 9.198 1.00 94.81 402 ARG A C 1
ATOM 3068 O O . ARG A 1 402 ? 20.539 -3.372 9.763 1.00 94.81 402 ARG A O 1
ATOM 3075 N N . ASP A 1 403 ? 19.795 -5.192 8.674 1.00 95.44 403 ASP A N 1
ATOM 3076 C CA . ASP A 1 403 ? 21.080 -5.885 8.661 1.00 95.44 403 ASP A CA 1
ATOM 3077 C C . ASP A 1 403 ? 22.043 -5.322 7.604 1.00 95.44 403 ASP A C 1
ATOM 3079 O O . ASP A 1 403 ? 23.143 -4.889 7.958 1.00 95.44 403 ASP A O 1
ATOM 3083 N N . HIS A 1 404 ? 21.644 -5.243 6.336 1.00 95.56 404 HIS A N 1
ATOM 3084 C CA . HIS A 1 404 ? 22.587 -4.951 5.246 1.00 95.56 404 HIS A CA 1
ATOM 3085 C C . HIS A 1 404 ? 22.085 -3.946 4.195 1.00 95.56 404 HIS A C 1
ATOM 3087 O O . HIS A 1 404 ? 22.795 -3.695 3.221 1.00 95.56 404 HIS A O 1
ATOM 3093 N N . GLY A 1 405 ? 20.912 -3.331 4.384 1.00 96.69 405 GLY A N 1
ATOM 3094 C CA . GLY A 1 405 ? 20.365 -2.354 3.438 1.00 96.69 405 GLY A CA 1
ATOM 3095 C C . GLY A 1 405 ? 21.258 -1.119 3.251 1.00 96.69 405 GLY A C 1
ATOM 3096 O O . GLY A 1 405 ? 21.823 -0.602 4.222 1.00 96.69 405 GLY A O 1
ATOM 3097 N N . SER A 1 406 ? 21.349 -0.628 2.009 1.00 97.31 406 SER A N 1
ATOM 3098 C CA . SER A 1 406 ? 22.189 0.497 1.573 1.00 97.31 406 SER A CA 1
ATOM 3099 C C . SER A 1 406 ? 21.346 1.706 1.105 1.00 97.31 406 SER A C 1
ATOM 3101 O O . SER A 1 406 ? 20.928 1.772 -0.063 1.00 97.31 406 SER A O 1
ATOM 3103 N N . PRO A 1 407 ? 21.058 2.685 1.992 1.00 97.00 407 PRO A N 1
ATOM 3104 C CA . PRO A 1 407 ? 20.216 3.840 1.676 1.00 97.00 407 PRO A CA 1
ATOM 3105 C C . PRO A 1 407 ? 20.868 4.806 0.678 1.00 97.00 407 PRO A C 1
ATOM 3107 O O . PRO A 1 407 ? 21.901 5.409 0.966 1.00 97.00 407 PRO A O 1
ATOM 3110 N N . ALA A 1 408 ? 20.227 5.001 -0.474 1.00 97.75 408 ALA A N 1
ATOM 3111 C CA . ALA A 1 408 ? 20.546 6.048 -1.444 1.00 97.75 408 ALA A CA 1
ATOM 3112 C C . ALA A 1 408 ? 19.317 6.330 -2.317 1.00 97.75 408 ALA A C 1
ATOM 3114 O O . ALA A 1 408 ? 18.575 5.401 -2.625 1.00 97.75 408 ALA A O 1
ATOM 3115 N N . ALA A 1 409 ? 19.116 7.576 -2.755 1.00 97.88 409 ALA A N 1
ATOM 3116 C CA . ALA A 1 409 ? 18.053 7.916 -3.702 1.00 97.88 409 ALA A CA 1
ATOM 3117 C C . ALA A 1 409 ? 18.337 7.300 -5.085 1.00 97.88 409 ALA A C 1
ATOM 3119 O O . ALA A 1 409 ? 19.265 7.727 -5.774 1.00 97.88 409 ALA A O 1
ATOM 3120 N N . ARG A 1 410 ? 17.544 6.294 -5.479 1.00 97.94 410 ARG A N 1
ATOM 3121 C CA . ARG A 1 410 ? 17.699 5.529 -6.736 1.00 97.94 410 ARG A CA 1
ATOM 3122 C C . ARG A 1 410 ? 16.444 5.509 -7.618 1.00 97.94 410 ARG A C 1
ATOM 3124 O O . ARG A 1 410 ? 16.529 5.095 -8.774 1.00 97.94 410 ARG A O 1
ATOM 3131 N N . LEU A 1 411 ? 15.304 5.980 -7.105 1.00 98.56 411 LEU A N 1
ATOM 3132 C CA . LEU A 1 411 ? 14.012 5.939 -7.800 1.00 98.56 411 LEU A CA 1
ATOM 3133 C C . LEU A 1 411 ? 14.030 6.672 -9.153 1.00 98.56 411 LEU A C 1
ATOM 3135 O O . LEU A 1 411 ? 13.448 6.190 -10.119 1.00 98.56 411 LEU A O 1
ATOM 3139 N N . GLU A 1 412 ? 14.758 7.787 -9.246 1.00 97.88 412 GLU A N 1
ATOM 3140 C CA . GLU A 1 412 ? 14.891 8.591 -10.472 1.00 97.88 412 GLU A CA 1
ATOM 3141 C C . GLU A 1 412 ? 16.138 8.252 -11.315 1.00 97.88 412 GLU A C 1
ATOM 3143 O O . GLU A 1 412 ? 16.431 8.928 -12.300 1.00 97.88 412 GLU A O 1
ATOM 3148 N N . GLN A 1 413 ? 16.888 7.204 -10.957 1.00 98.06 413 GLN A N 1
ATOM 3149 C CA . GLN A 1 413 ? 18.027 6.722 -11.749 1.00 98.06 413 GLN A CA 1
ATOM 3150 C C . GLN A 1 413 ? 17.548 5.768 -12.856 1.00 98.06 413 GLN A C 1
ATOM 3152 O O . GLN A 1 413 ? 16.520 5.106 -12.710 1.00 98.06 413 GLN A O 1
ATOM 3157 N N . ASP A 1 414 ? 18.295 5.676 -13.958 1.00 96.75 414 ASP A N 1
ATOM 3158 C CA . ASP A 1 414 ? 18.121 4.669 -15.025 1.00 96.75 414 ASP A CA 1
ATOM 3159 C C . ASP A 1 414 ? 16.698 4.571 -15.612 1.00 96.75 414 ASP A C 1
ATOM 3161 O O . ASP A 1 414 ? 16.235 3.512 -16.036 1.00 96.75 414 ASP A O 1
ATOM 3165 N N . LEU A 1 415 ? 15.989 5.701 -15.660 1.00 98.12 415 LEU A N 1
ATOM 3166 C CA . LEU A 1 415 ? 14.598 5.785 -16.120 1.00 98.12 415 LEU A CA 1
ATOM 3167 C C . LEU A 1 415 ? 14.424 5.343 -17.585 1.00 98.12 415 LEU A C 1
ATOM 3169 O O . LEU A 1 415 ? 13.381 4.802 -17.945 1.00 98.12 415 LEU A O 1
ATOM 3173 N N . ASP A 1 416 ? 15.455 5.511 -18.416 1.00 98.00 416 ASP A N 1
ATOM 3174 C CA . ASP A 1 416 ? 15.462 5.020 -19.799 1.00 98.00 416 ASP A CA 1
ATOM 3175 C C . ASP A 1 416 ? 15.776 3.516 -19.902 1.00 98.00 416 ASP A C 1
ATOM 3177 O O . ASP A 1 416 ? 15.368 2.875 -20.867 1.00 98.00 416 ASP A O 1
ATOM 3181 N N . GLU A 1 417 ? 16.439 2.905 -18.909 1.00 97.62 417 GLU A N 1
ATOM 3182 C CA . GLU A 1 417 ? 16.471 1.439 -18.806 1.00 97.62 417 GLU A CA 1
ATOM 3183 C C . GLU A 1 417 ? 15.105 0.903 -18.382 1.00 97.62 417 GLU A C 1
ATOM 3185 O O . GLU A 1 417 ? 14.604 -0.009 -19.030 1.00 97.62 417 GLU A O 1
ATOM 3190 N N . ALA A 1 418 ? 14.464 1.515 -17.379 1.00 98.38 418 ALA A N 1
ATOM 3191 C CA . ALA A 1 418 ? 13.116 1.135 -16.958 1.00 98.38 418 ALA A CA 1
ATOM 3192 C C . ALA A 1 418 ? 12.120 1.152 -18.132 1.00 98.38 418 ALA A C 1
ATOM 3194 O O . ALA A 1 418 ? 11.370 0.200 -18.308 1.00 98.38 418 ALA A O 1
ATOM 3195 N N . ARG A 1 419 ? 12.158 2.182 -18.986 1.00 98.31 419 ARG A N 1
ATOM 3196 C CA . ARG A 1 419 ? 11.331 2.242 -20.206 1.00 98.31 419 ARG A CA 1
ATOM 3197 C C . ARG A 1 419 ? 11.652 1.105 -21.176 1.00 98.31 419 ARG A C 1
ATOM 3199 O O . ARG A 1 419 ? 10.751 0.344 -21.500 1.00 98.31 419 ARG A O 1
ATOM 3206 N N . ARG A 1 420 ? 12.930 0.903 -21.527 1.00 98.19 420 ARG A N 1
ATOM 3207 C CA . ARG A 1 420 ? 13.356 -0.196 -22.419 1.00 98.19 420 ARG A CA 1
ATOM 3208 C C . ARG A 1 420 ? 12.963 -1.585 -21.911 1.00 98.19 420 ARG A C 1
ATOM 3210 O O . ARG A 1 420 ? 12.643 -2.440 -22.725 1.00 98.19 420 ARG A O 1
ATOM 3217 N N . VAL A 1 421 ? 12.969 -1.812 -20.595 1.00 98.56 421 VAL A N 1
ATOM 3218 C CA . VAL A 1 421 ? 12.491 -3.067 -19.987 1.00 98.56 421 VAL A CA 1
ATOM 3219 C C . VAL A 1 421 ? 11.007 -3.292 -20.289 1.00 98.56 421 VAL A C 1
ATOM 3221 O O . VAL A 1 421 ? 10.640 -4.402 -20.65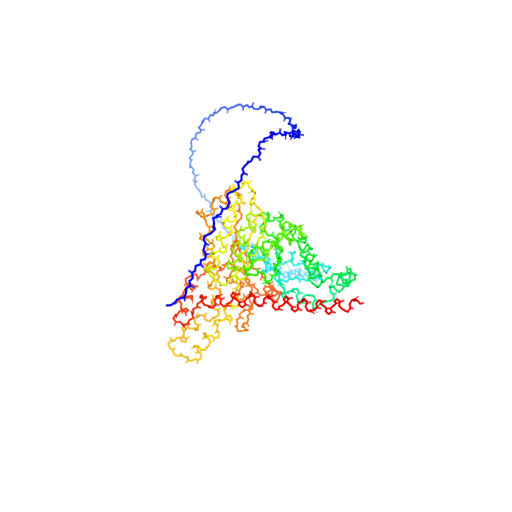7 1.00 98.56 421 VAL A O 1
ATOM 3224 N N . LEU A 1 422 ? 10.165 -2.257 -20.182 1.00 98.44 422 LEU A N 1
ATOM 3225 C CA . LEU A 1 422 ? 8.735 -2.363 -20.499 1.00 98.44 422 LEU A CA 1
ATOM 3226 C C . LEU A 1 422 ? 8.482 -2.448 -22.013 1.00 98.44 422 LEU A C 1
ATOM 3228 O O . LEU A 1 422 ? 7.671 -3.265 -22.446 1.00 98.44 422 LEU A O 1
ATOM 3232 N N . ASP A 1 423 ? 9.203 -1.656 -22.811 1.00 98.00 423 ASP A N 1
ATOM 3233 C CA . ASP A 1 423 ? 9.091 -1.624 -24.276 1.00 98.00 423 ASP A CA 1
ATOM 3234 C C . ASP A 1 423 ? 9.496 -2.966 -24.926 1.00 98.00 423 ASP A C 1
ATOM 3236 O O . ASP A 1 423 ? 8.999 -3.304 -25.998 1.00 98.00 423 ASP A O 1
ATOM 3240 N N . ALA A 1 424 ? 10.354 -3.759 -24.269 1.00 97.94 424 ALA A N 1
ATOM 3241 C CA . ALA A 1 424 ? 10.767 -5.088 -24.728 1.00 97.94 424 ALA A CA 1
ATOM 3242 C C . ALA A 1 424 ? 9.728 -6.199 -24.463 1.00 97.94 424 ALA A C 1
ATOM 3244 O O . ALA A 1 424 ? 9.765 -7.238 -25.126 1.00 97.94 424 ALA A O 1
ATOM 3245 N N . LEU A 1 425 ? 8.788 -6.022 -23.523 1.00 98.38 425 LEU A N 1
ATOM 3246 C CA . LEU A 1 425 ? 7.827 -7.075 -23.152 1.00 98.38 425 LEU A CA 1
ATOM 3247 C C . LEU A 1 425 ? 6.972 -7.566 -24.342 1.00 98.38 425 LEU A C 1
ATOM 3249 O O . LEU A 1 425 ? 6.891 -8.785 -24.528 1.00 98.38 425 LEU A O 1
ATOM 3253 N N . PRO A 1 426 ? 6.412 -6.699 -25.215 1.00 97.94 426 PRO A N 1
ATOM 3254 C CA . PRO A 1 426 ? 5.659 -7.151 -26.385 1.00 97.94 426 PRO A CA 1
ATOM 3255 C C . PRO A 1 426 ? 6.521 -7.922 -27.394 1.00 97.94 426 PRO A C 1
ATOM 3257 O O . PRO A 1 426 ? 6.051 -8.896 -27.982 1.00 97.94 426 PRO A O 1
ATOM 3260 N N . GLU A 1 427 ? 7.795 -7.548 -27.566 1.00 96.25 427 GLU A N 1
ATOM 3261 C CA . GLU A 1 427 ? 8.736 -8.276 -28.431 1.00 96.25 427 GLU A CA 1
ATOM 3262 C C . GLU A 1 427 ? 9.018 -9.684 -27.891 1.00 96.25 427 GLU A C 1
ATOM 3264 O O . GLU A 1 427 ? 9.159 -10.639 -28.659 1.00 96.25 427 GLU A O 1
ATOM 3269 N N . LEU A 1 428 ? 9.013 -9.844 -26.567 1.00 97.69 428 LEU A N 1
ATOM 3270 C CA . LEU A 1 428 ? 9.113 -11.127 -25.872 1.00 97.69 428 LEU A CA 1
ATOM 3271 C C . LEU A 1 428 ? 7.790 -11.918 -25.857 1.00 97.69 428 LEU A C 1
ATOM 3273 O O . LEU A 1 428 ? 7.801 -13.106 -25.552 1.00 97.69 428 LEU A O 1
ATOM 3277 N N . GLY A 1 429 ? 6.677 -11.321 -26.297 1.00 96.88 429 GLY A N 1
ATOM 3278 C CA . GLY A 1 429 ? 5.351 -11.950 -26.330 1.00 96.88 429 GLY A CA 1
ATOM 3279 C C . GLY A 1 429 ? 4.555 -11.809 -25.029 1.00 96.88 429 GLY A C 1
ATOM 3280 O O . GLY A 1 429 ? 3.634 -12.587 -24.797 1.00 96.88 429 GLY A O 1
ATOM 3281 N N . ILE A 1 430 ? 4.908 -10.838 -24.183 1.00 98.44 430 ILE A N 1
ATOM 3282 C CA . ILE A 1 430 ? 4.278 -10.574 -22.887 1.00 98.44 430 ILE A CA 1
ATOM 3283 C C . ILE A 1 430 ? 3.424 -9.302 -22.990 1.00 98.44 430 ILE A C 1
ATOM 3285 O O . ILE A 1 430 ? 3.950 -8.198 -23.132 1.00 98.44 430 ILE A O 1
ATOM 3289 N N . ASP A 1 431 ? 2.100 -9.448 -22.883 1.00 98.00 431 ASP A N 1
ATOM 3290 C CA . ASP A 1 431 ? 1.174 -8.324 -22.690 1.00 98.00 431 ASP A CA 1
ATOM 3291 C C . ASP A 1 431 ? 1.109 -7.972 -21.192 1.00 98.00 431 ASP A C 1
ATOM 3293 O O . ASP A 1 431 ? 0.503 -8.677 -20.380 1.00 98.00 431 ASP A O 1
ATOM 3297 N N . LEU A 1 432 ? 1.755 -6.864 -20.815 1.00 97.81 432 LEU A N 1
ATOM 3298 C CA . LEU A 1 432 ? 1.770 -6.369 -19.437 1.00 97.81 432 LEU A CA 1
ATOM 3299 C C . LEU A 1 432 ? 0.377 -5.938 -18.946 1.00 97.81 432 LEU A C 1
ATOM 3301 O O . LEU A 1 432 ? 0.075 -6.092 -17.760 1.00 97.81 432 LEU A O 1
ATOM 3305 N N . ASP A 1 433 ? -0.486 -5.427 -19.823 1.00 95.88 433 ASP A N 1
ATOM 3306 C CA . ASP A 1 433 ? -1.845 -5.040 -19.450 1.00 95.88 433 ASP A CA 1
ATOM 3307 C C . ASP A 1 433 ? -2.716 -6.287 -19.217 1.00 95.88 433 ASP A C 1
ATOM 3309 O O . ASP A 1 433 ? -3.559 -6.286 -18.321 1.00 95.88 433 ASP A O 1
ATOM 3313 N N . GLU A 1 434 ? -2.503 -7.383 -19.954 1.00 97.06 434 GLU A N 1
ATOM 3314 C CA . GLU A 1 434 ? -3.145 -8.676 -19.665 1.00 97.06 434 GLU A CA 1
ATOM 3315 C C . GLU A 1 434 ? -2.667 -9.263 -18.335 1.00 97.06 434 GLU A C 1
ATOM 3317 O O . GLU A 1 434 ? -3.492 -9.607 -17.482 1.00 97.06 434 GLU A O 1
ATOM 3322 N N . VAL A 1 435 ? -1.349 -9.311 -18.114 1.00 98.00 435 VAL A N 1
ATOM 3323 C CA . VAL A 1 435 ? -0.767 -9.810 -16.859 1.00 98.00 435 VAL A CA 1
ATOM 3324 C C . VAL A 1 435 ? -1.278 -9.011 -15.660 1.00 98.00 435 VAL A C 1
ATOM 3326 O O . VAL A 1 435 ? -1.667 -9.598 -14.650 1.00 98.00 435 VAL A O 1
ATOM 3329 N N . THR A 1 436 ? -1.314 -7.681 -15.753 1.00 96.88 436 THR A N 1
ATOM 3330 C CA . THR A 1 436 ? -1.741 -6.829 -14.633 1.00 96.88 436 THR A CA 1
ATOM 3331 C C . THR A 1 436 ? -3.252 -6.848 -14.397 1.00 96.88 436 THR A C 1
ATOM 3333 O O . THR A 1 436 ? -3.653 -6.792 -13.235 1.00 96.88 436 THR A O 1
ATOM 3336 N N . ARG A 1 437 ? -4.091 -7.031 -15.433 1.00 94.75 437 ARG A N 1
ATOM 3337 C CA . ARG A 1 437 ? -5.527 -7.344 -15.260 1.00 94.75 437 ARG A CA 1
ATOM 3338 C C . ARG A 1 437 ? -5.720 -8.655 -14.496 1.00 94.75 437 ARG A C 1
ATOM 3340 O O . ARG A 1 437 ? -6.403 -8.666 -13.478 1.00 94.75 437 ARG A O 1
ATOM 3347 N N . ARG A 1 438 ? -5.042 -9.732 -14.915 1.00 96.69 438 ARG A N 1
ATOM 3348 C CA . ARG A 1 438 ? -5.087 -11.031 -14.220 1.00 96.69 438 ARG A CA 1
ATOM 3349 C C . ARG A 1 438 ? -4.640 -10.913 -12.756 1.00 96.69 438 ARG A C 1
ATOM 3351 O O . ARG A 1 438 ? -5.235 -11.539 -11.885 1.00 96.69 438 ARG A O 1
ATOM 3358 N N . LEU A 1 439 ? -3.620 -10.100 -12.469 1.00 96.88 439 LEU A N 1
ATOM 3359 C CA . LEU A 1 439 ? -3.159 -9.841 -11.099 1.00 96.88 439 LEU A CA 1
ATOM 3360 C C . LEU A 1 439 ? -4.160 -9.040 -10.246 1.00 96.88 439 LEU A C 1
ATOM 3362 O O . LEU A 1 439 ? -4.193 -9.260 -9.033 1.00 96.88 439 LEU A O 1
ATOM 3366 N N . GLU A 1 440 ? -4.970 -8.156 -10.843 1.00 94.00 440 GLU A N 1
ATOM 3367 C CA . GLU A 1 440 ? -6.091 -7.477 -10.168 1.00 94.00 440 GLU A CA 1
ATOM 3368 C C . GLU A 1 440 ? -7.148 -8.515 -9.746 1.00 94.00 440 GLU A C 1
ATOM 3370 O O . GLU A 1 440 ? -7.423 -8.649 -8.551 1.00 94.00 440 GLU A O 1
ATOM 3375 N N . ASP A 1 441 ? -7.631 -9.331 -10.692 1.00 90.19 441 ASP A N 1
ATOM 3376 C CA . ASP A 1 441 ? -8.656 -10.364 -10.464 1.00 90.19 441 ASP A CA 1
ATOM 3377 C C . ASP A 1 441 ? -8.198 -11.439 -9.454 1.00 90.19 441 ASP A C 1
ATOM 3379 O O . ASP A 1 441 ? -8.858 -11.696 -8.442 1.00 90.19 441 ASP A O 1
ATOM 3383 N N . GLU A 1 442 ? -7.016 -12.033 -9.667 1.00 93.25 442 GLU A N 1
ATOM 3384 C CA . GLU A 1 442 ? -6.412 -12.972 -8.711 1.00 93.25 442 GLU A CA 1
ATOM 3385 C C . GLU A 1 442 ? -6.140 -12.311 -7.355 1.00 93.25 442 GLU A C 1
ATOM 3387 O O . GLU A 1 442 ? -6.161 -12.977 -6.318 1.00 93.25 442 GLU A O 1
ATOM 3392 N N . GLY A 1 443 ? -5.828 -11.013 -7.352 1.00 90.69 443 GLY A N 1
ATOM 3393 C CA . GLY A 1 443 ? -5.510 -10.248 -6.156 1.00 90.69 443 GLY A CA 1
ATOM 3394 C C . GLY A 1 443 ? -6.690 -10.143 -5.198 1.00 90.69 443 GLY A C 1
ATOM 3395 O O . GLY A 1 443 ? -6.484 -10.277 -3.991 1.00 90.69 443 GLY A O 1
ATOM 3396 N N . ILE A 1 444 ? -7.898 -9.977 -5.743 1.00 90.88 444 ILE A N 1
ATOM 3397 C CA . ILE A 1 444 ? -9.162 -9.958 -4.999 1.00 90.88 444 ILE A CA 1
ATOM 3398 C C . ILE A 1 444 ? -9.440 -11.342 -4.406 1.00 90.88 444 ILE A C 1
ATOM 3400 O O . ILE A 1 444 ? -9.637 -11.456 -3.195 1.00 90.88 444 ILE A O 1
ATOM 3404 N N . GLN A 1 445 ? -9.366 -12.412 -5.208 1.00 90.69 445 GLN A N 1
ATOM 3405 C CA . GLN A 1 445 ? -9.602 -13.775 -4.708 1.00 90.69 445 GLN A CA 1
ATOM 3406 C C . GLN A 1 445 ? -8.601 -14.157 -3.603 1.00 90.69 445 GLN A C 1
ATOM 3408 O O . GLN A 1 445 ? -8.991 -14.653 -2.547 1.00 90.69 445 GLN A O 1
ATOM 3413 N N . LYS A 1 446 ? -7.320 -13.801 -3.780 1.00 88.62 446 LYS A N 1
ATOM 3414 C CA . LYS A 1 446 ? -6.253 -13.986 -2.778 1.00 88.62 446 LYS A CA 1
ATOM 3415 C C . LYS A 1 446 ? -6.460 -13.177 -1.487 1.00 88.62 446 LYS A C 1
ATOM 3417 O O . LYS A 1 446 ? -5.707 -13.401 -0.540 1.00 88.62 446 LYS A O 1
ATOM 3422 N N . PHE A 1 447 ? -7.434 -12.263 -1.422 1.00 87.88 447 PHE A N 1
ATOM 3423 C CA . PHE A 1 447 ? -7.887 -11.596 -0.192 1.00 87.88 447 PHE A CA 1
ATOM 3424 C C . PHE A 1 447 ? -9.221 -12.147 0.338 1.00 87.88 447 PHE A C 1
ATOM 3426 O O . PHE A 1 447 ? -9.404 -12.164 1.556 1.00 87.88 447 PHE A O 1
ATOM 3433 N N . ILE A 1 448 ? -10.106 -12.663 -0.525 1.00 91.75 448 ILE A N 1
ATOM 3434 C CA . ILE A 1 448 ? -11.320 -13.386 -0.112 1.00 91.75 448 ILE A CA 1
ATOM 3435 C C . ILE A 1 448 ? -10.953 -14.693 0.608 1.00 91.75 448 ILE A C 1
ATOM 3437 O O . ILE A 1 448 ? -11.416 -14.902 1.725 1.00 91.75 448 ILE A O 1
ATOM 3441 N N . ASP A 1 449 ? -10.073 -15.536 0.052 1.00 91.75 449 ASP A N 1
ATOM 3442 C CA . ASP A 1 449 ? -9.789 -16.849 0.660 1.00 91.75 449 ASP A CA 1
ATOM 3443 C C . ASP A 1 449 ? -9.232 -16.757 2.102 1.00 91.75 449 ASP A C 1
ATOM 3445 O O . ASP A 1 449 ? -9.670 -17.533 2.953 1.00 91.75 449 ASP A O 1
ATOM 3449 N N . PRO A 1 450 ? -8.283 -15.851 2.438 1.00 89.00 450 PRO A N 1
ATOM 3450 C CA . PRO A 1 450 ? -7.843 -15.646 3.822 1.00 89.00 450 PRO A CA 1
ATOM 3451 C C . PRO A 1 450 ? -8.929 -15.088 4.742 1.00 89.00 450 PRO A C 1
ATOM 3453 O O . PRO A 1 450 ? -8.967 -15.456 5.913 1.00 89.00 450 PRO A O 1
ATOM 3456 N N . PHE A 1 451 ? -9.805 -14.217 4.232 1.00 92.69 451 PHE A N 1
ATOM 3457 C CA . PHE A 1 451 ? -10.919 -13.669 5.006 1.00 92.69 451 PHE A CA 1
ATOM 3458 C C . PHE A 1 451 ? -11.930 -14.764 5.369 1.00 92.69 451 PHE A C 1
ATOM 3460 O O . PHE A 1 451 ? -12.319 -14.894 6.529 1.00 92.69 451 PHE A O 1
ATOM 3467 N N . ASP A 1 452 ? -12.275 -15.614 4.405 1.00 92.38 452 ASP A N 1
ATOM 3468 C CA . ASP A 1 452 ? -13.187 -16.737 4.602 1.00 92.38 452 ASP A CA 1
ATOM 3469 C C . ASP A 1 452 ? -12.589 -17.771 5.576 1.00 92.38 452 ASP A C 1
ATOM 3471 O O . ASP A 1 452 ? -13.241 -18.146 6.552 1.00 92.38 452 ASP A O 1
ATOM 3475 N N . ARG A 1 453 ? -11.305 -18.138 5.417 1.00 91.81 453 ARG A N 1
ATOM 3476 C CA . ARG A 1 453 ? -10.599 -19.015 6.375 1.00 91.81 453 ARG A CA 1
ATOM 3477 C C . ARG A 1 453 ? -10.493 -18.425 7.782 1.00 91.81 453 ARG A C 1
ATOM 3479 O O . ARG A 1 453 ? -10.524 -19.177 8.756 1.00 91.81 453 ARG A O 1
ATOM 3486 N N . LEU A 1 454 ? -10.354 -17.105 7.909 1.00 90.38 454 LEU A N 1
ATOM 3487 C CA . LEU A 1 454 ? -10.342 -16.422 9.202 1.00 90.38 454 LEU A CA 1
ATOM 3488 C C . LEU A 1 454 ? -11.711 -16.518 9.891 1.00 90.38 454 LEU A C 1
ATOM 3490 O O . LEU A 1 454 ? -11.765 -16.873 11.067 1.00 90.38 454 LEU A O 1
ATOM 3494 N N . LEU A 1 455 ? -12.811 -16.289 9.167 1.00 92.69 455 LEU A N 1
ATOM 3495 C CA . LEU A 1 455 ? -14.166 -16.451 9.709 1.00 92.69 455 LEU A CA 1
ATOM 3496 C C . LEU A 1 455 ? -14.471 -17.913 10.094 1.00 92.69 455 LEU A C 1
ATOM 3498 O O . LEU A 1 455 ? -15.052 -18.151 11.155 1.00 92.69 455 LEU A O 1
ATOM 3502 N N . ASP A 1 456 ? -14.019 -18.886 9.297 1.00 91.62 456 ASP A N 1
ATOM 3503 C CA . ASP A 1 456 ? -14.114 -20.322 9.609 1.00 91.62 456 ASP A CA 1
ATOM 3504 C C . ASP A 1 456 ? -13.273 -20.724 10.832 1.00 91.62 456 ASP A C 1
ATOM 3506 O O . ASP A 1 456 ? -13.628 -21.643 11.576 1.00 91.62 456 ASP A O 1
ATOM 3510 N N . SER A 1 457 ? -12.130 -20.066 11.048 1.00 88.38 457 SER A N 1
ATOM 3511 C CA . SER A 1 457 ? -11.314 -20.278 12.245 1.00 88.38 457 SER A CA 1
ATOM 3512 C C . SER A 1 457 ? -11.986 -19.686 13.481 1.00 88.38 457 SER A C 1
ATOM 3514 O O . SER A 1 457 ? -12.091 -20.353 14.511 1.00 88.38 457 SER A O 1
ATOM 3516 N N . LEU A 1 458 ? -12.529 -18.470 13.363 1.00 90.75 458 LEU A N 1
ATOM 3517 C CA . LEU A 1 458 ? -13.286 -17.829 14.433 1.00 90.75 458 LEU A CA 1
ATOM 3518 C C . LEU A 1 458 ? -14.511 -18.649 14.848 1.00 90.75 458 LEU A C 1
ATOM 3520 O O . LEU A 1 458 ? -14.773 -18.710 16.044 1.00 90.75 458 LEU A O 1
ATOM 3524 N N . GLU A 1 459 ? -15.184 -19.366 13.940 1.00 90.88 459 GLU A N 1
ATOM 3525 C CA . GLU A 1 459 ? -16.248 -20.305 14.338 1.00 90.88 459 GLU A CA 1
ATOM 3526 C C . GLU A 1 459 ? -15.729 -21.394 15.286 1.00 90.88 459 GLU A C 1
ATOM 3528 O O . GLU A 1 459 ? -16.382 -21.708 16.278 1.00 90.88 459 GLU A O 1
ATOM 3533 N N . LYS A 1 460 ? -14.535 -21.946 15.033 1.00 89.06 460 LYS A N 1
ATOM 3534 C CA . LYS A 1 460 ? -13.926 -22.977 15.893 1.00 89.06 460 LYS A CA 1
ATOM 3535 C C . LYS A 1 460 ? -13.547 -22.409 17.257 1.00 89.06 460 LYS A C 1
ATOM 3537 O O . LYS A 1 460 ? -13.800 -23.056 18.268 1.00 89.06 460 LYS A O 1
ATOM 3542 N N . HIS A 1 461 ? -12.974 -21.205 17.296 1.00 87.06 461 HIS A N 1
ATOM 3543 C CA . HIS A 1 461 ? -12.644 -20.534 18.556 1.00 87.06 461 HIS A CA 1
ATOM 3544 C C . HIS A 1 461 ? -13.906 -20.152 19.348 1.00 87.06 461 HIS A C 1
ATOM 3546 O O . HIS A 1 461 ? -13.955 -20.383 20.552 1.00 87.06 461 HIS A O 1
ATOM 3552 N N . ARG A 1 462 ? -14.947 -19.647 18.674 1.00 88.94 462 ARG A N 1
ATOM 3553 C CA . ARG A 1 462 ? -16.253 -19.306 19.255 1.00 88.94 462 ARG A CA 1
ATOM 3554 C C . ARG A 1 462 ? -16.967 -20.543 19.803 1.00 88.94 462 ARG A C 1
ATOM 3556 O O . ARG A 1 462 ? -17.448 -20.515 20.928 1.00 88.94 462 ARG A O 1
ATOM 3563 N N . ALA A 1 463 ? -16.984 -21.643 19.052 1.00 88.88 463 ALA A N 1
ATOM 3564 C CA . ALA A 1 463 ? -17.581 -22.910 19.477 1.00 88.88 463 ALA A CA 1
ATOM 3565 C C . ALA A 1 463 ? -16.794 -23.622 20.594 1.00 88.88 463 ALA A C 1
ATOM 3567 O O . ALA A 1 463 ? -17.365 -24.450 21.291 1.00 88.88 463 ALA A O 1
ATOM 3568 N N . ALA A 1 464 ? -15.504 -23.314 20.771 1.00 86.56 464 ALA A N 1
ATOM 3569 C CA . ALA A 1 464 ? -14.692 -23.793 21.895 1.00 86.56 464 ALA A CA 1
ATOM 3570 C C . ALA A 1 464 ? -14.752 -22.875 23.137 1.00 86.56 464 ALA A C 1
ATOM 3572 O O . ALA A 1 464 ? -14.201 -23.226 24.180 1.00 86.56 464 ALA A O 1
ATOM 3573 N N . ALA A 1 465 ? -15.369 -21.696 23.011 1.00 83.00 465 ALA A N 1
ATOM 3574 C CA . ALA A 1 465 ? -15.561 -20.720 24.084 1.00 83.00 465 ALA A CA 1
ATOM 3575 C C . ALA A 1 465 ? -16.947 -20.796 24.753 1.00 83.00 465 ALA A C 1
ATOM 3577 O O . ALA A 1 465 ? -17.118 -20.251 25.845 1.00 83.00 465 ALA A O 1
ATOM 3578 N N . LEU A 1 466 ? -17.912 -21.435 24.084 1.00 84.25 466 LEU A N 1
ATOM 3579 C CA . LEU A 1 466 ? -19.285 -21.685 24.535 1.00 84.25 466 LEU A CA 1
ATOM 3580 C C . LEU A 1 466 ? -19.425 -23.079 25.171 1.00 84.25 466 LEU A C 1
ATOM 3582 O O . LEU A 1 466 ? -20.252 -23.191 26.103 1.00 84.25 466 LEU A O 1
#